Protein AF-A0A9X3S367-F1 (afdb_monomer_lite)

Organism: NCBI:txid490573

pLDDT: mean 86.46, std 18.86, range [22.34, 98.88]

Secondary structure (DSSP, 8-state):
--------------PPPPPPPPP-PPPPPHHHHHHHHHHHH-HHHHHHHHHHHHHHTT----GGGSPPHHHHHHHHHHHHT--EEEEEE-GGGG--STT-----EEEEEETTTTEEEEEEEEEE--EESB-TTSPBPTT-HHHHHHHHT-SSHHHHHHHHHTTSPPSSTT-HHHHHHHHHHHHHHHHHHTTSSEEEE-STTTTT-EEEEEEEEEEEEGGG-TT-SEEEEEEE--TT-----EEEP--TT-TT-EEEEEES-TT-EE--SEEEEE--TT-----HHHHHHHHHHHHHHS--EEETTEE-TT-----EEEEE---SSS-HHHHHHHHHHHHHHHHHHHHHTT-TTHHHHEEEEE-TTTT--SSS-GGGSEEEEEETT-PPEEHHHHHHHHHTTPPP-----TTTSTT--GGGTPPPTTPBPTTHHHHHH-B-TTSPBP---B----SBTTTTS-B--GGGGHHHHHHHHHHHT---EEES----TTSPPTTSTTS----S--PPPPP-------

Structure (mmCIF, N/CA/C/O backbone):
data_AF-A0A9X3S367-F1
#
_entry.id   AF-A0A9X3S367-F1
#
loop_
_atom_site.group_PDB
_atom_site.id
_atom_site.type_symbol
_atom_site.label_atom_id
_atom_site.label_alt_id
_atom_site.label_comp_id
_atom_site.label_asym_id
_atom_site.label_entity_id
_atom_site.label_seq_id
_atom_site.pdbx_PDB_ins_code
_atom_site.Cartn_x
_atom_site.Cartn_y
_atom_site.Cartn_z
_atom_site.occupancy
_atom_site.B_iso_or_equiv
_atom_site.auth_seq_id
_atom_site.auth_comp_id
_atom_site.auth_asym_id
_atom_site.auth_atom_id
_atom_site.pdbx_PDB_model_num
ATOM 1 N N . MET A 1 1 ? 63.855 13.335 57.457 1.00 36.22 1 MET A N 1
ATOM 2 C CA . MET A 1 1 ? 64.528 12.818 58.671 1.00 36.22 1 MET A CA 1
ATOM 3 C C . MET A 1 1 ? 63.898 11.460 58.926 1.00 36.22 1 MET A C 1
ATOM 5 O O . MET A 1 1 ? 62.684 11.439 59.007 1.00 36.22 1 MET A O 1
ATOM 9 N N . SER A 1 2 ? 64.530 10.297 58.981 1.00 35.19 2 SER A N 1
ATOM 10 C CA . SER A 1 2 ? 65.909 9.789 59.031 1.00 35.19 2 SER A CA 1
ATOM 11 C C . SER A 1 2 ? 65.711 8.272 58.785 1.00 35.19 2 SER A C 1
ATOM 13 O O . SER A 1 2 ? 64.777 7.723 59.361 1.00 35.19 2 SER A O 1
ATOM 15 N N . THR A 1 3 ? 66.317 7.651 57.765 1.00 36.94 3 THR A N 1
ATOM 16 C CA . THR A 1 3 ? 67.486 6.731 57.883 1.00 36.94 3 THR A CA 1
ATOM 17 C C . THR A 1 3 ? 67.282 5.602 58.912 1.00 36.94 3 THR A C 1
ATOM 19 O O . THR A 1 3 ? 67.081 5.891 60.085 1.00 36.94 3 THR A O 1
ATOM 22 N N . GLU A 1 4 ? 67.147 4.344 58.443 1.00 38.28 4 GLU A N 1
ATOM 23 C CA . GLU A 1 4 ? 68.173 3.253 58.499 1.00 38.28 4 GLU A CA 1
ATOM 24 C C . GLU A 1 4 ? 67.984 2.393 59.774 1.00 38.28 4 GLU A C 1
ATOM 26 O O . GLU A 1 4 ? 67.608 2.941 60.796 1.00 38.28 4 GLU A O 1
ATOM 31 N N . GLN A 1 5 ? 68.083 1.057 59.860 1.00 40.66 5 GLN A N 1
ATOM 32 C CA . GLN A 1 5 ? 68.955 0.004 59.300 1.00 40.66 5 GLN A CA 1
ATOM 33 C C . GLN A 1 5 ? 68.294 -1.361 59.677 1.00 40.66 5 GLN A C 1
ATOM 35 O O . GLN A 1 5 ? 67.748 -1.474 60.768 1.00 40.66 5 GLN A O 1
ATOM 40 N N . GLN A 1 6 ? 68.085 -2.325 58.769 1.00 40.50 6 GLN A N 1
ATOM 41 C CA . GLN A 1 6 ? 68.958 -3.445 58.343 1.00 40.50 6 GLN A CA 1
ATOM 42 C C . GLN A 1 6 ? 69.003 -4.725 59.223 1.00 40.50 6 GLN A C 1
ATOM 44 O O . GLN A 1 6 ? 69.145 -4.663 60.437 1.00 40.50 6 GLN A O 1
ATOM 49 N N . HIS A 1 7 ? 69.045 -5.855 58.485 1.00 34.62 7 HIS A N 1
ATOM 50 C CA . HIS A 1 7 ? 69.411 -7.258 58.794 1.00 34.62 7 HIS A CA 1
ATOM 51 C C . HIS A 1 7 ? 68.344 -8.182 59.418 1.00 34.62 7 HIS A C 1
ATOM 53 O O . HIS A 1 7 ? 67.661 -7.789 60.348 1.00 34.62 7 HIS A O 1
ATOM 59 N N . ALA A 1 8 ? 68.194 -9.465 59.061 1.00 36.31 8 ALA A N 1
ATOM 60 C CA . ALA A 1 8 ? 68.542 -10.320 57.912 1.00 36.31 8 ALA A CA 1
ATOM 61 C C . ALA A 1 8 ? 67.948 -11.727 58.201 1.00 36.31 8 ALA A C 1
ATOM 63 O O . ALA A 1 8 ? 67.929 -12.143 59.353 1.00 36.31 8 ALA A O 1
ATOM 64 N N . GLU A 1 9 ? 67.522 -12.429 57.143 1.00 37.78 9 GLU A N 1
ATOM 65 C CA . GLU A 1 9 ? 67.412 -13.899 56.987 1.00 37.78 9 GLU A CA 1
ATOM 66 C C . GLU A 1 9 ? 66.541 -14.751 57.940 1.00 37.78 9 GLU A C 1
ATOM 68 O O . GLU A 1 9 ? 66.939 -15.093 59.048 1.00 37.78 9 GLU A O 1
ATOM 73 N N . GLN A 1 10 ? 65.455 -15.322 57.392 1.00 34.09 10 GLN A N 1
ATOM 74 C CA . GLN A 1 10 ? 65.305 -16.785 57.370 1.00 34.09 10 GLN A CA 1
ATOM 75 C C . GLN A 1 10 ? 64.355 -17.263 56.259 1.00 34.09 10 GLN A C 1
ATOM 77 O O . GLN A 1 10 ? 63.236 -16.783 56.097 1.00 34.09 10 GLN A O 1
ATOM 82 N N . LEU A 1 11 ? 64.869 -18.218 55.486 1.00 36.22 11 LEU A N 1
ATOM 83 C CA . LEU A 1 11 ? 64.259 -18.925 54.365 1.00 36.22 11 LEU A CA 1
ATOM 84 C C . LEU A 1 11 ? 63.063 -19.776 54.816 1.00 36.22 11 LEU A C 1
ATOM 86 O O . LEU A 1 11 ? 63.199 -20.582 55.732 1.00 36.22 11 LEU A O 1
ATOM 90 N N . THR A 1 12 ? 61.937 -19.686 54.107 1.00 36.38 12 THR A N 1
ATOM 91 C CA . THR A 1 12 ? 61.008 -20.816 53.944 1.00 36.38 12 THR A CA 1
ATOM 92 C C . THR A 1 12 ? 60.493 -20.847 52.509 1.00 36.38 12 THR A C 1
ATOM 94 O O . THR A 1 12 ? 59.942 -19.885 51.983 1.00 36.38 12 THR A O 1
ATOM 97 N N . GLU A 1 13 ? 60.779 -21.973 51.872 1.00 34.41 13 GLU A N 1
ATOM 98 C CA . GLU A 1 13 ? 60.487 -22.354 50.500 1.00 34.41 13 GLU A CA 1
ATOM 99 C C . GLU A 1 13 ? 59.031 -22.839 50.421 1.00 34.41 13 GLU A C 1
ATOM 101 O O . GLU A 1 13 ? 58.691 -23.896 50.954 1.00 34.41 13 GLU A O 1
ATOM 106 N N . THR A 1 14 ? 58.146 -22.054 49.803 1.00 39.41 14 THR A N 1
ATOM 107 C CA . THR A 1 14 ? 56.756 -22.454 49.533 1.00 39.41 14 THR A CA 1
ATOM 108 C C . THR A 1 14 ? 56.640 -22.938 48.092 1.00 39.41 14 THR A C 1
ATOM 110 O O . THR A 1 14 ? 56.832 -22.181 47.142 1.00 39.41 14 THR A O 1
ATOM 113 N N . ALA A 1 15 ? 56.337 -24.227 47.947 1.00 36.50 15 ALA A N 1
ATOM 114 C CA . ALA A 1 15 ? 56.140 -24.914 46.680 1.00 36.50 15 ALA A CA 1
ATOM 115 C C . ALA A 1 15 ? 55.032 -24.271 45.824 1.00 36.50 15 ALA A C 1
ATOM 117 O O . ALA A 1 15 ? 53.959 -23.917 46.318 1.00 36.50 15 ALA A O 1
ATOM 118 N N . ALA A 1 16 ? 55.299 -24.163 44.521 1.00 37.41 16 ALA A N 1
ATOM 119 C CA . ALA A 1 16 ? 54.350 -23.709 43.514 1.00 37.41 16 ALA A CA 1
ATOM 120 C C . ALA A 1 16 ? 53.191 -24.715 43.326 1.00 37.41 16 ALA A C 1
ATOM 122 O O . ALA A 1 16 ? 53.425 -25.927 43.349 1.00 37.41 16 ALA A O 1
ATOM 123 N N . PRO A 1 17 ? 51.949 -24.245 43.100 1.00 43.00 17 PRO A N 1
ATOM 124 C CA . PRO A 1 17 ? 50.822 -25.114 42.789 1.00 43.00 17 PRO A CA 1
ATOM 125 C C . PRO A 1 17 ? 50.965 -25.735 41.391 1.00 43.00 17 PRO A C 1
ATOM 127 O O . PRO A 1 17 ? 51.377 -25.084 40.430 1.00 43.00 17 PRO A O 1
ATOM 130 N N . ALA A 1 18 ? 50.611 -27.017 41.303 1.00 36.50 18 ALA A N 1
ATOM 131 C CA . ALA A 1 18 ? 50.624 -27.818 40.088 1.00 36.50 18 ALA A CA 1
ATOM 132 C C . ALA A 1 18 ? 49.740 -27.216 38.981 1.00 36.50 18 ALA A C 1
ATOM 134 O O . ALA A 1 18 ? 48.628 -26.749 39.232 1.00 36.50 18 ALA A O 1
ATOM 135 N N . ALA A 1 19 ? 50.243 -27.270 37.747 1.00 39.56 19 ALA A N 1
ATOM 136 C CA . ALA A 1 19 ? 49.537 -26.856 36.544 1.00 39.56 19 ALA A CA 1
ATOM 137 C C . ALA A 1 19 ? 48.232 -27.651 36.364 1.00 39.56 19 ALA A C 1
ATOM 139 O O . ALA A 1 19 ? 48.243 -28.880 36.285 1.00 39.56 19 ALA A O 1
ATOM 140 N N . ALA A 1 20 ? 47.114 -26.931 36.272 1.00 39.56 20 ALA A N 1
ATOM 141 C CA . ALA A 1 20 ? 45.838 -27.489 35.858 1.00 39.56 20 ALA A CA 1
ATOM 142 C C . ALA A 1 20 ? 45.925 -27.930 34.389 1.00 39.56 20 ALA A C 1
ATOM 144 O O . ALA A 1 20 ? 46.291 -27.154 33.505 1.00 39.56 20 ALA A O 1
ATOM 145 N N . VAL A 1 21 ? 45.594 -29.194 34.141 1.00 37.78 21 VAL A N 1
ATOM 146 C CA . VAL A 1 21 ? 45.439 -29.769 32.804 1.00 37.78 21 VAL A CA 1
ATOM 147 C C . VAL A 1 21 ? 44.219 -29.107 32.161 1.00 37.78 21 VAL A C 1
ATOM 149 O O . VAL A 1 21 ? 43.112 -29.242 32.678 1.00 37.78 21 VAL A O 1
ATOM 152 N N . SER A 1 22 ? 44.409 -28.358 31.070 1.00 41.91 22 SER A N 1
ATOM 153 C CA . SER A 1 22 ? 43.290 -27.748 30.347 1.00 41.91 22 SER A CA 1
ATOM 154 C C . SER A 1 22 ? 42.420 -28.841 29.730 1.00 41.91 22 SER A C 1
ATOM 156 O O . SER A 1 22 ? 42.906 -29.619 28.903 1.00 41.91 22 SER A O 1
ATOM 158 N N . GLU A 1 23 ? 41.141 -28.879 30.098 1.00 42.03 23 GLU A N 1
ATOM 159 C CA . GLU A 1 23 ? 40.122 -29.626 29.366 1.00 42.03 23 GLU A CA 1
ATOM 160 C C . GLU A 1 23 ? 40.174 -29.240 27.884 1.00 42.03 23 GLU A C 1
ATOM 162 O O . GLU A 1 23 ? 40.108 -28.064 27.518 1.00 42.03 23 GLU A O 1
ATOM 167 N N . ALA A 1 24 ? 40.341 -30.243 27.022 1.00 42.56 24 ALA A N 1
ATOM 168 C CA . ALA A 1 24 ? 40.300 -30.058 25.583 1.00 42.56 24 ALA A CA 1
ATOM 169 C C . ALA A 1 24 ? 38.921 -29.509 25.198 1.00 42.56 24 ALA A C 1
ATOM 171 O O . ALA A 1 24 ? 37.910 -30.190 25.369 1.00 42.56 24 ALA A O 1
ATOM 172 N N . ALA A 1 25 ? 38.892 -28.277 24.686 1.00 47.06 25 ALA A N 1
ATOM 173 C CA . ALA A 1 25 ? 37.684 -27.661 24.163 1.00 47.06 25 ALA A CA 1
ATOM 174 C C . ALA A 1 25 ? 36.999 -28.622 23.180 1.00 47.06 25 ALA A C 1
ATOM 176 O O . ALA A 1 25 ? 37.627 -29.137 22.247 1.00 47.06 25 ALA A O 1
ATOM 177 N N . GLY A 1 26 ? 35.711 -28.874 23.418 1.00 57.53 26 GLY A N 1
ATOM 178 C CA . GLY A 1 26 ? 34.904 -29.733 22.566 1.00 57.53 26 GLY A CA 1
ATOM 179 C C . GLY A 1 26 ? 34.915 -29.271 21.103 1.00 57.53 26 GLY A C 1
ATOM 180 O O . GLY A 1 26 ? 35.207 -28.111 20.797 1.00 57.53 26 GLY A O 1
ATOM 181 N N . PRO A 1 27 ? 34.609 -30.174 20.162 1.00 63.66 27 PRO A N 1
ATOM 182 C CA . PRO A 1 27 ? 34.571 -29.846 18.748 1.00 63.66 27 PRO A CA 1
ATOM 183 C C . PRO A 1 27 ? 33.632 -28.657 18.468 1.00 63.66 27 PRO A C 1
ATOM 185 O O . PRO A 1 27 ? 32.434 -28.757 18.703 1.00 63.66 27 PRO A O 1
ATOM 188 N N . LEU A 1 28 ? 34.170 -27.552 17.926 1.00 67.81 28 LEU A N 1
ATOM 189 C CA . LEU A 1 28 ? 33.361 -26.391 17.518 1.00 67.81 28 LEU A CA 1
ATOM 190 C C . LEU A 1 28 ? 32.190 -26.807 16.597 1.00 67.81 28 LEU A C 1
ATOM 192 O O . LEU A 1 28 ? 32.392 -27.675 15.740 1.00 67.81 28 LEU A O 1
ATOM 196 N N . PRO A 1 29 ? 31.012 -26.165 16.691 1.00 73.25 29 PRO A N 1
ATOM 197 C CA . PRO A 1 29 ? 29.932 -26.294 15.714 1.00 73.25 29 PRO A CA 1
ATOM 198 C C . PRO A 1 29 ? 30.415 -26.067 14.272 1.00 73.25 29 PRO A C 1
ATOM 200 O O . PRO A 1 29 ? 31.284 -25.228 14.018 1.00 73.25 29 PRO A O 1
ATOM 203 N N . ILE A 1 30 ? 29.836 -26.794 13.308 1.00 68.75 30 ILE A N 1
ATOM 204 C CA . ILE A 1 30 ? 30.234 -26.770 11.883 1.00 68.75 30 ILE A CA 1
ATOM 205 C C . ILE A 1 30 ? 30.341 -25.340 11.309 1.00 68.75 30 ILE A C 1
ATOM 207 O O . ILE A 1 30 ? 31.361 -25.057 10.674 1.00 68.75 30 ILE A O 1
ATOM 211 N N . PRO A 1 31 ? 29.399 -24.408 11.570 1.00 61.62 31 PRO A N 1
ATOM 212 C CA . PRO A 1 31 ? 29.500 -23.042 11.049 1.00 61.62 31 PRO A CA 1
ATOM 213 C C . PRO A 1 31 ? 30.743 -22.296 11.553 1.00 61.62 31 PRO A C 1
ATOM 215 O O . PRO A 1 31 ? 31.436 -21.633 10.784 1.00 61.62 31 PRO A O 1
ATOM 218 N N . GLN A 1 32 ? 31.095 -22.472 12.829 1.00 77.00 32 GLN A N 1
ATOM 219 C CA . GLN A 1 32 ? 32.258 -21.821 13.441 1.00 77.00 32 GLN A CA 1
ATOM 220 C C . GLN A 1 32 ? 33.577 -22.420 12.936 1.00 77.00 32 GLN A C 1
ATOM 222 O O . GLN A 1 32 ? 34.561 -21.702 12.767 1.00 77.00 32 GLN A O 1
ATOM 227 N N . ARG A 1 33 ? 33.595 -23.720 12.608 1.00 77.19 33 ARG A N 1
ATOM 228 C CA . ARG A 1 33 ? 34.742 -24.366 11.947 1.00 77.19 33 ARG A CA 1
ATOM 229 C C . ARG A 1 33 ? 34.954 -23.855 10.529 1.00 77.19 33 ARG A C 1
ATOM 231 O O . ARG A 1 33 ? 36.097 -23.646 10.133 1.00 77.19 33 ARG A O 1
ATOM 238 N N . MET A 1 34 ? 33.872 -23.659 9.777 1.00 71.44 34 MET A N 1
ATOM 239 C CA . MET A 1 34 ? 33.936 -23.128 8.415 1.00 71.44 34 MET A CA 1
ATOM 240 C C . MET A 1 34 ? 34.438 -21.682 8.413 1.00 71.44 34 MET A C 1
ATOM 242 O O . MET A 1 34 ? 35.335 -21.364 7.638 1.00 71.44 34 MET A O 1
ATOM 246 N N . LEU A 1 35 ? 33.955 -20.850 9.340 1.00 74.50 35 LEU A N 1
ATOM 247 C CA . LEU A 1 35 ? 34.400 -19.463 9.485 1.00 74.50 35 LEU A CA 1
ATOM 248 C C . LEU A 1 35 ? 35.875 -19.368 9.915 1.00 74.50 35 LEU A C 1
ATOM 250 O O . LEU A 1 35 ? 36.649 -18.624 9.317 1.00 74.50 35 LEU A O 1
ATOM 254 N N . ALA A 1 36 ? 36.299 -20.174 10.895 1.00 78.94 36 ALA A N 1
ATOM 255 C CA . ALA A 1 36 ? 37.699 -20.236 11.323 1.00 78.94 36 ALA A CA 1
ATOM 256 C C . ALA A 1 36 ? 38.625 -20.738 10.200 1.00 78.94 36 ALA A C 1
ATOM 258 O O . ALA A 1 36 ? 39.750 -20.260 10.047 1.00 78.94 36 ALA A O 1
ATOM 259 N N . LEU A 1 37 ? 38.152 -21.681 9.377 1.00 76.75 37 LEU A N 1
ATOM 260 C CA . LEU A 1 37 ? 38.886 -22.162 8.210 1.00 76.75 37 LEU A CA 1
ATOM 261 C C . LEU A 1 37 ? 38.979 -21.080 7.126 1.00 76.75 37 LEU A C 1
ATOM 263 O O . LEU A 1 37 ? 40.067 -20.857 6.602 1.00 76.75 37 LEU A O 1
ATOM 267 N N . GLN A 1 38 ? 37.882 -20.374 6.837 1.00 86.19 38 GLN A N 1
ATOM 268 C CA . GLN A 1 38 ? 37.841 -19.253 5.895 1.00 86.19 38 GLN A CA 1
ATOM 269 C C . GLN A 1 38 ? 38.814 -18.139 6.298 1.00 86.19 38 GLN A C 1
ATOM 271 O O . GLN A 1 38 ? 39.608 -17.695 5.469 1.00 86.19 38 GLN A O 1
ATOM 276 N N . GLN A 1 39 ? 38.811 -17.743 7.574 1.00 81.88 39 GLN A N 1
ATOM 277 C CA . GLN A 1 39 ? 39.740 -16.745 8.117 1.00 81.88 39 GLN A CA 1
ATOM 278 C C . GLN A 1 39 ? 41.202 -17.195 8.003 1.00 81.88 39 GLN A C 1
ATOM 280 O O . GLN A 1 39 ? 42.082 -16.381 7.739 1.00 81.88 39 GLN A O 1
ATOM 285 N N . LYS A 1 40 ? 41.466 -18.499 8.155 1.00 86.19 40 LYS A N 1
ATOM 286 C CA . LYS A 1 40 ? 42.821 -19.059 8.110 1.00 86.19 40 LYS A CA 1
ATOM 287 C C . LYS A 1 40 ? 43.384 -19.201 6.695 1.00 86.19 40 LYS A C 1
ATOM 289 O O . LYS A 1 40 ? 44.585 -19.020 6.514 1.00 86.19 40 LYS A O 1
ATOM 294 N N . VAL A 1 41 ? 42.565 -19.569 5.706 1.00 74.50 41 VAL A N 1
ATOM 295 C CA . VAL A 1 41 ? 43.047 -19.836 4.333 1.00 74.50 41 VAL A CA 1
ATOM 296 C C . VAL A 1 41 ? 42.753 -18.707 3.340 1.00 74.50 41 VAL A C 1
ATOM 298 O O . VAL A 1 41 ? 43.286 -18.716 2.231 1.00 74.50 41 VAL A O 1
ATOM 301 N N . GLY A 1 42 ? 41.925 -17.734 3.724 1.00 77.44 42 GLY A N 1
ATOM 302 C CA . GLY A 1 42 ? 41.456 -16.652 2.863 1.00 77.44 42 GLY A CA 1
ATOM 303 C C . GLY A 1 42 ? 40.336 -17.082 1.908 1.00 77.44 42 GLY A C 1
ATOM 304 O O . GLY A 1 42 ? 40.250 -18.237 1.481 1.00 77.44 42 GLY A O 1
ATOM 305 N N . ASN A 1 43 ? 39.480 -16.125 1.535 1.00 65.38 43 ASN A N 1
ATOM 306 C CA . ASN A 1 43 ? 38.239 -16.363 0.779 1.00 65.38 43 ASN A CA 1
ATOM 307 C C . ASN A 1 43 ? 38.453 -17.149 -0.527 1.00 65.38 43 ASN A C 1
ATOM 309 O O . ASN A 1 43 ? 37.704 -18.077 -0.820 1.00 65.38 43 ASN A O 1
ATOM 313 N N . ALA A 1 44 ? 39.512 -16.845 -1.285 1.00 55.00 44 ALA A N 1
ATOM 314 C CA . ALA A 1 44 ? 39.785 -17.504 -2.565 1.00 55.00 44 ALA A CA 1
ATOM 315 C C . ALA A 1 44 ? 40.195 -18.981 -2.412 1.00 55.00 44 ALA A C 1
ATOM 317 O O . ALA A 1 44 ? 39.805 -19.830 -3.215 1.00 55.00 44 ALA A O 1
ATOM 318 N N . ALA A 1 45 ? 40.994 -19.316 -1.394 1.00 62.88 45 ALA A N 1
ATOM 319 C CA . ALA A 1 45 ? 41.383 -20.702 -1.145 1.00 62.88 45 ALA A CA 1
ATOM 320 C C . ALA A 1 45 ? 40.233 -21.491 -0.512 1.00 62.88 45 ALA A C 1
ATOM 322 O O . ALA A 1 45 ? 40.022 -22.646 -0.878 1.00 62.88 45 ALA A O 1
ATOM 323 N N . PHE A 1 46 ? 39.461 -20.847 0.367 1.00 74.19 46 PHE A N 1
ATOM 324 C CA . PHE A 1 46 ? 38.252 -21.411 0.951 1.00 74.19 46 PHE A CA 1
ATOM 325 C C . PHE A 1 46 ? 37.216 -21.759 -0.125 1.00 74.19 46 PHE A C 1
ATOM 327 O O . PHE A 1 46 ? 36.764 -22.900 -0.176 1.00 74.19 46 PHE A O 1
ATOM 334 N N . GLY A 1 47 ? 36.941 -20.843 -1.061 1.00 62.88 47 GLY A N 1
ATOM 335 C CA . GLY A 1 47 ? 36.038 -21.084 -2.191 1.00 62.88 47 GLY A CA 1
ATOM 336 C C . GLY A 1 47 ? 36.467 -22.274 -3.056 1.00 62.88 47 GLY A C 1
ATOM 337 O O . GLY A 1 47 ? 35.653 -23.141 -3.365 1.00 62.88 47 GLY A O 1
ATOM 338 N N . ARG A 1 48 ? 37.768 -22.409 -3.358 1.00 68.81 48 ARG A N 1
ATOM 339 C CA . ARG A 1 48 ? 38.299 -23.589 -4.074 1.00 68.81 48 ARG A CA 1
ATOM 340 C C . ARG A 1 48 ? 38.130 -24.892 -3.287 1.00 68.81 48 ARG A C 1
ATOM 342 O O . ARG A 1 48 ? 37.942 -25.945 -3.889 1.00 68.81 48 ARG A O 1
ATOM 349 N N . MET A 1 49 ? 38.224 -24.837 -1.962 1.00 71.69 49 MET A N 1
ATOM 350 C CA . MET A 1 49 ? 38.087 -26.002 -1.085 1.00 71.69 49 MET A CA 1
ATOM 351 C C . MET A 1 49 ? 36.630 -26.464 -0.994 1.00 71.69 49 MET A C 1
ATOM 353 O O . MET A 1 49 ? 36.367 -27.655 -1.120 1.00 71.69 49 MET A O 1
ATOM 357 N N . VAL A 1 50 ? 35.692 -25.522 -0.863 1.00 70.62 50 VAL A N 1
ATOM 358 C CA . VAL A 1 50 ? 34.246 -25.788 -0.891 1.00 70.62 50 VAL A CA 1
ATOM 359 C C . VAL A 1 50 ? 33.823 -26.317 -2.262 1.00 70.62 50 VAL A C 1
ATOM 361 O O . VAL A 1 50 ? 33.104 -27.308 -2.326 1.00 70.62 50 VAL A O 1
ATOM 364 N N . ALA A 1 51 ? 34.345 -25.750 -3.354 1.00 60.22 51 ALA A N 1
ATOM 365 C CA . ALA A 1 51 ? 34.089 -26.242 -4.708 1.00 60.22 51 ALA A CA 1
ATOM 366 C C . ALA A 1 51 ? 34.599 -27.681 -4.923 1.00 60.22 51 ALA A C 1
ATOM 368 O O . ALA A 1 51 ? 33.887 -28.513 -5.483 1.00 60.22 51 ALA A O 1
ATOM 369 N N . AR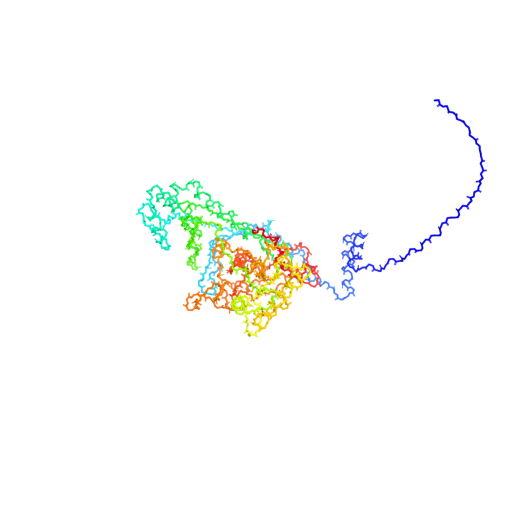G A 1 52 ? 35.800 -28.017 -4.424 1.00 66.69 52 ARG A N 1
ATOM 370 C CA . ARG A 1 52 ? 36.320 -29.399 -4.448 1.00 66.69 52 ARG A CA 1
ATOM 371 C C . ARG A 1 52 ? 35.515 -30.343 -3.554 1.00 66.69 52 ARG A C 1
ATOM 373 O O . ARG A 1 52 ? 35.310 -31.494 -3.924 1.00 66.69 52 ARG A O 1
ATOM 380 N N . TRP A 1 53 ? 35.057 -29.872 -2.394 1.00 69.56 53 TRP A N 1
ATOM 381 C CA . TRP A 1 53 ? 34.216 -30.652 -1.484 1.00 69.56 53 TRP A CA 1
ATOM 382 C C . TRP A 1 53 ? 32.841 -30.949 -2.103 1.00 69.56 53 TRP A C 1
ATOM 384 O O . TRP A 1 53 ? 32.399 -32.098 -2.088 1.00 69.56 53 TRP A O 1
ATOM 394 N N . ALA A 1 54 ? 32.215 -29.961 -2.748 1.00 57.56 54 ALA A N 1
ATOM 395 C CA . ALA A 1 54 ? 30.991 -30.139 -3.528 1.00 57.56 54 ALA A CA 1
ATOM 396 C C . ALA A 1 54 ? 31.187 -31.151 -4.674 1.00 57.56 54 ALA A C 1
ATOM 398 O O . ALA A 1 54 ? 30.400 -32.091 -4.799 1.00 57.56 54 ALA A O 1
ATOM 399 N N . GLN A 1 55 ? 32.301 -31.052 -5.417 1.00 53.50 55 GLN A N 1
ATOM 400 C CA . GLN A 1 55 ? 32.682 -32.039 -6.438 1.00 53.50 55 GLN A CA 1
ATOM 401 C C . GLN A 1 55 ? 32.856 -33.455 -5.866 1.00 53.50 55 GLN A C 1
ATOM 403 O O . GLN A 1 55 ? 32.408 -34.417 -6.484 1.00 53.50 55 GLN A O 1
ATOM 408 N N . SER A 1 56 ? 33.464 -33.604 -4.682 1.00 56.75 56 SER A N 1
ATOM 409 C CA . SER A 1 56 ? 33.681 -34.918 -4.055 1.00 56.75 56 SER A CA 1
ATOM 410 C C . SER A 1 56 ? 32.402 -35.597 -3.546 1.00 56.75 56 SER A C 1
ATOM 412 O O . SER A 1 56 ? 32.385 -36.815 -3.405 1.00 56.75 56 SER A O 1
ATOM 414 N N . ASN A 1 57 ? 31.322 -34.837 -3.335 1.00 60.06 57 ASN A N 1
ATOM 415 C CA . ASN A 1 57 ? 30.015 -35.344 -2.900 1.00 60.06 57 ASN A CA 1
ATOM 416 C C . ASN A 1 57 ? 29.029 -35.565 -4.065 1.00 60.06 57 ASN A C 1
ATOM 418 O O . ASN A 1 57 ? 27.821 -35.625 -3.847 1.00 60.06 57 ASN A O 1
ATOM 422 N N . GLY A 1 58 ? 29.510 -35.639 -5.312 1.00 47.06 58 GLY A N 1
ATOM 423 C CA . GLY A 1 58 ? 28.656 -35.844 -6.490 1.00 47.06 58 GLY A CA 1
ATOM 424 C C . GLY A 1 58 ? 27.817 -34.622 -6.889 1.00 47.06 58 GLY A C 1
ATOM 425 O O . GLY A 1 58 ? 26.997 -34.717 -7.797 1.00 47.06 58 GLY A O 1
ATOM 426 N N . ARG A 1 59 ? 28.039 -33.464 -6.254 1.00 49.56 59 ARG A N 1
ATOM 427 C CA . ARG A 1 59 ? 27.503 -32.159 -6.659 1.00 49.56 59 ARG A CA 1
ATOM 428 C C . ARG A 1 59 ? 28.570 -31.406 -7.447 1.00 49.56 59 ARG A C 1
ATOM 430 O O . ARG A 1 59 ? 29.111 -30.394 -7.008 1.00 49.56 59 ARG A O 1
ATOM 437 N N . THR A 1 60 ? 28.925 -31.921 -8.619 1.00 46.12 60 THR A N 1
ATOM 438 C CA . THR A 1 60 ? 29.534 -31.062 -9.636 1.00 46.12 60 THR A CA 1
ATOM 439 C C . THR A 1 60 ? 28.518 -29.976 -9.960 1.00 46.12 60 THR A C 1
ATOM 441 O O . THR A 1 60 ? 27.450 -30.307 -10.468 1.00 46.12 60 THR A O 1
ATOM 444 N N . LEU A 1 61 ? 28.851 -28.706 -9.693 1.00 50.59 61 LEU A N 1
ATOM 445 C CA . LEU A 1 61 ? 28.352 -27.605 -10.519 1.00 50.59 61 LEU A CA 1
ATOM 446 C C . LEU A 1 61 ? 28.486 -28.098 -11.956 1.00 50.59 61 LEU A C 1
ATOM 448 O O . LEU A 1 61 ? 29.612 -28.350 -12.407 1.00 50.59 61 LEU A O 1
ATOM 452 N N . ALA A 1 62 ? 27.368 -28.364 -12.627 1.00 57.19 62 ALA A N 1
ATOM 453 C CA . ALA A 1 62 ? 27.458 -28.695 -14.033 1.00 57.19 62 ALA A CA 1
ATOM 454 C C . ALA A 1 62 ? 28.161 -27.496 -14.673 1.00 57.19 62 ALA A C 1
ATOM 456 O O . ALA A 1 62 ? 27.812 -26.349 -14.395 1.00 57.19 62 ALA A O 1
ATOM 457 N N . ARG A 1 63 ? 29.197 -27.734 -15.484 1.00 58.84 63 ARG A N 1
ATOM 458 C CA . ARG A 1 63 ? 29.908 -26.659 -16.201 1.00 58.84 63 ARG A CA 1
ATOM 459 C C . ARG A 1 63 ? 28.930 -25.761 -16.978 1.00 58.84 63 ARG A C 1
ATOM 461 O O . ARG A 1 63 ? 29.232 -24.605 -17.246 1.00 58.84 63 ARG A O 1
ATOM 468 N N . ASP A 1 64 ? 27.753 -26.301 -17.262 1.00 67.62 64 ASP A N 1
ATOM 469 C CA . ASP A 1 64 ? 26.637 -25.678 -17.949 1.00 67.62 64 ASP A CA 1
ATOM 470 C C . ASP A 1 64 ? 25.859 -24.652 -17.097 1.00 67.62 64 ASP A C 1
ATOM 472 O O . ASP A 1 64 ? 25.098 -23.877 -17.669 1.00 67.62 64 ASP A O 1
ATOM 476 N N . GLU A 1 65 ? 26.059 -24.577 -15.775 1.00 74.19 65 GLU A N 1
ATOM 477 C CA . GLU A 1 65 ? 25.398 -23.595 -14.891 1.00 74.19 65 GLU A CA 1
ATOM 478 C C . GLU A 1 65 ? 26.163 -22.265 -14.779 1.00 74.19 65 GLU A C 1
ATOM 480 O O . GLU A 1 65 ? 25.561 -21.235 -14.476 1.00 74.19 65 GLU A O 1
ATOM 485 N N . ILE A 1 66 ? 27.473 -22.258 -15.057 1.00 83.50 66 ILE A N 1
ATOM 486 C CA . ILE A 1 66 ? 28.308 -21.048 -15.012 1.00 83.50 66 ILE A CA 1
ATOM 487 C C . ILE A 1 66 ? 28.230 -20.327 -16.366 1.00 83.50 66 ILE A C 1
ATOM 489 O O . ILE A 1 66 ? 28.395 -20.987 -17.401 1.00 83.50 66 ILE A O 1
ATOM 493 N N . PRO A 1 67 ? 28.001 -18.999 -16.393 1.00 90.69 67 PRO A N 1
ATOM 494 C CA . PRO A 1 67 ? 28.040 -18.212 -17.619 1.00 90.69 67 PRO A CA 1
ATOM 495 C C . PRO A 1 67 ? 29.333 -18.390 -18.418 1.00 90.69 67 PRO A C 1
ATOM 497 O O . PRO A 1 67 ? 30.438 -18.398 -17.876 1.00 90.69 67 PRO A O 1
ATOM 500 N N . THR A 1 68 ? 29.196 -18.514 -19.730 1.00 93.56 68 THR A N 1
ATOM 501 C CA . THR A 1 68 ? 30.307 -18.427 -20.677 1.00 93.56 68 THR A CA 1
ATOM 502 C C . THR A 1 68 ? 30.662 -16.964 -20.942 1.00 93.56 68 THR A C 1
ATOM 504 O O . THR A 1 68 ? 29.822 -16.074 -20.819 1.00 93.56 68 THR A O 1
ATOM 507 N N . GLU A 1 69 ? 31.898 -16.701 -21.375 1.00 94.31 69 GLU A N 1
ATOM 508 C CA . GLU A 1 69 ? 32.327 -15.347 -21.765 1.00 94.31 69 GLU A CA 1
ATOM 509 C C . GLU A 1 69 ? 31.455 -14.757 -22.885 1.00 94.31 69 GLU A C 1
ATOM 511 O O . GLU A 1 69 ? 31.214 -13.555 -22.907 1.00 94.31 69 GLU A O 1
ATOM 516 N N . ALA A 1 70 ? 30.949 -15.601 -23.791 1.00 96.06 70 ALA A N 1
ATOM 517 C CA . ALA A 1 70 ? 30.054 -15.180 -24.864 1.00 96.06 70 ALA A CA 1
ATOM 518 C C . ALA A 1 70 ? 28.687 -14.717 -24.331 1.00 96.06 70 ALA A C 1
ATOM 520 O O . ALA A 1 70 ? 28.206 -13.672 -24.755 1.00 96.06 70 ALA A O 1
ATOM 521 N N . GLU A 1 71 ? 28.095 -15.449 -23.381 1.00 95.81 71 GLU A N 1
ATOM 522 C CA . GLU A 1 71 ? 26.819 -15.075 -22.745 1.00 95.81 71 GLU A CA 1
ATOM 523 C C . GLU A 1 71 ? 26.949 -13.769 -21.943 1.00 95.81 71 GLU A C 1
ATOM 525 O O . GLU A 1 71 ? 26.063 -12.920 -22.004 1.00 95.81 71 GLU A O 1
ATOM 530 N N . ILE A 1 72 ? 28.067 -13.578 -21.229 1.00 96.44 72 ILE A N 1
ATOM 531 C CA . ILE A 1 72 ? 28.349 -12.324 -20.510 1.00 96.44 72 ILE A CA 1
ATOM 532 C C . ILE A 1 72 ? 28.534 -11.172 -21.499 1.00 96.44 72 ILE A C 1
ATOM 534 O O . ILE A 1 72 ? 27.976 -10.096 -21.301 1.00 96.44 72 ILE A O 1
ATOM 538 N N . LYS A 1 73 ? 29.289 -11.396 -22.582 1.00 97.25 73 LYS A N 1
ATOM 539 C CA . LYS A 1 73 ? 29.496 -10.385 -23.618 1.00 97.25 73 LYS A CA 1
ATOM 540 C C . LYS A 1 73 ? 28.183 -9.975 -24.288 1.00 97.25 73 LYS A C 1
ATOM 542 O O . LYS A 1 73 ? 28.001 -8.795 -24.555 1.00 97.25 73 LYS A O 1
ATOM 547 N N . GLU A 1 74 ? 27.277 -10.918 -24.538 1.00 97.81 74 GLU A N 1
ATOM 548 C CA . GLU A 1 74 ? 25.940 -10.628 -25.072 1.00 97.81 74 GLU A CA 1
ATOM 549 C C . GLU A 1 74 ? 25.167 -9.680 -24.139 1.00 97.81 74 GLU A C 1
ATOM 551 O O . GLU A 1 74 ? 24.594 -8.695 -24.602 1.00 97.81 74 GLU A O 1
ATOM 556 N N . ALA A 1 75 ? 25.206 -9.936 -22.826 1.00 97.44 75 ALA A N 1
ATOM 557 C CA . ALA A 1 75 ? 24.582 -9.076 -21.822 1.00 97.44 75 ALA A CA 1
ATOM 558 C C . ALA A 1 75 ? 25.237 -7.686 -21.751 1.00 97.44 75 ALA A C 1
ATOM 560 O O . ALA A 1 75 ? 24.537 -6.679 -21.661 1.00 97.44 75 ALA A O 1
ATOM 561 N N . ASP A 1 76 ? 26.571 -7.622 -21.809 1.00 98.00 76 ASP A N 1
ATOM 562 C CA . ASP A 1 76 ? 27.331 -6.366 -21.810 1.00 98.00 76 ASP A CA 1
ATOM 563 C C . ASP A 1 76 ? 27.028 -5.520 -23.051 1.00 98.00 76 ASP A C 1
ATOM 565 O O . ASP A 1 76 ? 26.792 -4.317 -22.934 1.00 98.00 76 ASP A O 1
ATOM 569 N N . ASP A 1 77 ? 27.001 -6.144 -24.231 1.00 98.19 77 ASP A N 1
ATOM 570 C CA . ASP A 1 77 ? 26.681 -5.469 -25.487 1.00 98.19 77 ASP A CA 1
ATOM 571 C C . ASP A 1 77 ? 25.236 -4.936 -25.454 1.00 98.19 77 ASP A C 1
ATOM 573 O O . ASP A 1 77 ? 25.003 -3.790 -25.836 1.00 98.19 77 ASP A O 1
ATOM 577 N N . TRP A 1 78 ? 24.283 -5.713 -24.919 1.00 98.19 78 TRP A N 1
ATOM 578 C CA . TRP A 1 78 ? 22.894 -5.272 -24.747 1.00 98.19 78 TRP A CA 1
ATOM 579 C C . TRP A 1 78 ? 22.756 -4.113 -23.754 1.00 98.19 78 TRP A C 1
ATOM 581 O O . TRP A 1 78 ? 22.021 -3.159 -24.014 1.00 98.19 78 TRP A O 1
ATOM 591 N N . ALA A 1 79 ? 23.463 -4.173 -22.623 1.00 97.88 79 ALA A N 1
ATOM 592 C CA . ALA A 1 79 ? 23.468 -3.106 -21.626 1.00 97.88 79 ALA A CA 1
ATOM 593 C C . ALA A 1 79 ? 24.090 -1.813 -22.182 1.00 97.88 79 ALA A C 1
ATOM 595 O O . ALA A 1 79 ? 23.620 -0.715 -21.883 1.00 97.88 79 ALA A O 1
ATOM 596 N N . ALA A 1 80 ? 25.112 -1.934 -23.034 1.00 98.19 80 ALA A N 1
ATOM 597 C CA . ALA A 1 80 ? 25.792 -0.804 -23.664 1.00 98.19 80 ALA A CA 1
ATOM 598 C C . ALA A 1 80 ? 24.920 -0.032 -24.671 1.00 98.19 80 ALA A C 1
ATOM 600 O O . ALA A 1 80 ? 25.232 1.117 -24.985 1.00 98.19 80 ALA A O 1
ATOM 601 N N . GLU A 1 81 ? 23.813 -0.610 -25.151 1.00 97.81 81 GLU A N 1
ATOM 602 C CA . GLU A 1 81 ? 22.827 0.115 -25.966 1.00 97.81 81 GLU A CA 1
ATOM 603 C C . GLU A 1 81 ? 22.083 1.208 -25.172 1.00 97.81 81 GLU A C 1
ATOM 605 O O . GLU A 1 81 ? 21.493 2.114 -25.767 1.00 97.81 81 GLU A O 1
ATOM 610 N N . GLY A 1 82 ? 22.139 1.156 -23.837 1.00 97.50 82 GLY A N 1
ATOM 611 C CA . GLY A 1 82 ? 21.687 2.215 -22.943 1.00 97.50 82 GLY A CA 1
ATOM 612 C C . GLY A 1 82 ? 20.214 2.138 -22.536 1.00 97.50 82 GLY A C 1
ATOM 613 O O . GLY A 1 82 ? 19.587 1.079 -22.516 1.00 97.50 82 GLY A O 1
ATOM 614 N N . VAL A 1 83 ? 19.675 3.297 -22.150 1.00 98.50 83 VAL A N 1
ATOM 615 C CA . VAL A 1 83 ? 18.376 3.425 -21.472 1.00 98.50 83 VAL A CA 1
ATOM 616 C C . VAL A 1 83 ? 17.210 2.987 -22.359 1.00 98.50 83 VAL A C 1
ATOM 618 O O . VAL A 1 83 ? 17.035 3.487 -23.475 1.00 98.50 83 VAL A O 1
ATOM 621 N N . ARG A 1 84 ? 16.345 2.127 -21.814 1.00 98.56 84 ARG A N 1
ATOM 622 C CA . ARG A 1 84 ? 15.075 1.706 -22.424 1.00 98.56 84 ARG A CA 1
ATOM 623 C C . ARG A 1 84 ? 13.927 2.547 -21.885 1.00 98.56 84 ARG A C 1
ATOM 625 O O . ARG A 1 84 ? 13.947 2.924 -20.717 1.00 98.56 84 ARG A O 1
ATOM 632 N N . ARG A 1 85 ? 12.940 2.872 -22.724 1.00 98.56 85 ARG A N 1
ATOM 633 C CA . ARG A 1 85 ? 11.826 3.758 -22.351 1.00 98.56 85 ARG A CA 1
ATOM 634 C C . ARG A 1 85 ? 10.499 3.249 -22.896 1.00 98.56 85 ARG A C 1
ATOM 636 O O . ARG A 1 85 ? 10.438 2.810 -24.041 1.00 98.56 85 ARG A O 1
ATOM 643 N N . GLY A 1 86 ? 9.452 3.382 -22.094 1.00 97.81 86 GLY A N 1
ATOM 644 C CA . GLY A 1 86 ? 8.059 3.204 -22.483 1.00 97.81 86 GLY A CA 1
ATOM 645 C C . GLY A 1 86 ? 7.244 4.409 -22.036 1.00 97.81 86 GLY A C 1
ATOM 646 O O . GLY A 1 86 ? 7.489 4.959 -20.963 1.00 97.81 86 GLY A O 1
ATOM 647 N N . THR A 1 87 ? 6.300 4.828 -22.871 1.00 97.50 87 THR A N 1
ATOM 648 C CA . THR A 1 87 ? 5.412 5.963 -22.595 1.00 97.50 87 THR A CA 1
ATOM 649 C C . THR A 1 87 ? 3.965 5.510 -22.587 1.00 97.50 87 THR A C 1
ATOM 651 O O . THR A 1 87 ? 3.597 4.693 -23.432 1.00 97.50 87 THR A O 1
ATOM 654 N N . ASP A 1 88 ? 3.153 6.083 -21.701 1.00 95.69 88 ASP A N 1
ATOM 655 C CA . ASP A 1 88 ? 1.718 5.806 -21.580 1.00 95.69 88 ASP A CA 1
ATOM 656 C C . ASP A 1 88 ? 1.407 4.302 -21.439 1.00 95.69 88 ASP A C 1
ATOM 658 O O . ASP A 1 88 ? 0.517 3.756 -22.096 1.00 95.69 88 ASP A O 1
ATOM 662 N N . LEU A 1 89 ? 2.172 3.616 -20.590 1.00 95.81 89 LEU A N 1
ATOM 663 C CA . LEU A 1 89 ? 1.998 2.194 -20.315 1.00 95.81 89 LEU A CA 1
ATOM 664 C C . LEU A 1 89 ? 0.745 1.968 -19.461 1.00 95.81 89 LEU A C 1
ATOM 666 O O . LEU A 1 89 ? 0.499 2.699 -18.506 1.00 95.81 89 LEU A O 1
ATOM 670 N N . THR A 1 90 ? -0.014 0.919 -19.786 1.00 94.19 90 THR A N 1
ATOM 671 C CA . THR A 1 90 ? -1.245 0.495 -19.088 1.00 94.19 90 THR A CA 1
ATOM 672 C C . THR A 1 90 ? -1.177 -0.995 -18.713 1.00 94.19 90 THR A C 1
ATOM 674 O O . THR A 1 90 ? -2.001 -1.800 -19.151 1.00 94.19 90 THR A O 1
ATOM 677 N N . PRO A 1 91 ? -0.167 -1.426 -17.933 1.00 90.44 91 PRO A N 1
ATOM 678 C CA . PRO A 1 91 ? 0.067 -2.848 -17.667 1.00 90.44 91 PRO A CA 1
ATOM 679 C C . PRO A 1 91 ? -1.119 -3.544 -16.975 1.00 90.44 91 PRO A C 1
ATOM 681 O O . PRO A 1 91 ? -1.314 -4.742 -17.169 1.00 90.44 91 PRO A O 1
ATOM 684 N N . GLY A 1 92 ? -1.953 -2.807 -16.228 1.00 84.88 92 GLY A N 1
ATOM 685 C CA . GLY A 1 92 ? -3.157 -3.331 -15.574 1.00 84.88 92 GLY A CA 1
ATOM 686 C C . GLY A 1 92 ? -4.339 -3.600 -16.515 1.00 84.88 92 GLY A C 1
ATOM 687 O O . GLY A 1 92 ? -5.313 -4.230 -16.106 1.00 84.88 92 GLY A O 1
ATOM 688 N N . ALA A 1 93 ? -4.288 -3.169 -17.783 1.00 80.06 93 ALA A N 1
ATOM 689 C CA . ALA A 1 93 ? -5.417 -3.253 -18.718 1.00 80.06 93 ALA A CA 1
ATOM 690 C C . ALA A 1 93 ? -5.907 -4.690 -18.989 1.00 80.06 93 ALA A C 1
ATOM 692 O O . ALA A 1 93 ? -7.089 -4.895 -19.260 1.00 80.06 93 ALA A O 1
ATOM 693 N N . GLY A 1 94 ? -5.015 -5.683 -18.891 1.00 66.06 94 GLY A N 1
ATOM 694 C CA . GLY A 1 94 ? -5.335 -7.109 -19.051 1.00 66.06 94 GLY A CA 1
ATOM 695 C C . GLY A 1 94 ? -5.853 -7.803 -17.784 1.00 66.06 94 GLY A C 1
ATOM 696 O O . GLY A 1 94 ? -6.077 -9.016 -17.808 1.00 66.06 94 GLY A O 1
ATOM 697 N N . GLY A 1 95 ? -6.003 -7.069 -16.677 1.00 61.47 95 GLY A N 1
ATOM 698 C CA . GLY A 1 95 ? -6.511 -7.595 -15.415 1.00 61.47 95 GLY A CA 1
ATOM 699 C C . GLY A 1 95 ? -7.957 -8.085 -15.518 1.00 61.47 95 GLY A C 1
ATOM 700 O O . GLY A 1 95 ? -8.760 -7.569 -16.298 1.00 61.47 95 GLY A O 1
ATOM 701 N N . ALA A 1 96 ? -8.296 -9.100 -14.727 1.00 53.09 96 ALA A N 1
ATOM 702 C CA . ALA A 1 96 ? -9.647 -9.647 -14.644 1.00 53.09 96 ALA A CA 1
ATOM 703 C C . ALA A 1 96 ? -10.194 -9.405 -13.233 1.00 53.09 96 ALA A C 1
ATOM 705 O O . ALA A 1 96 ? -9.673 -9.984 -12.288 1.00 53.09 96 ALA A O 1
ATOM 706 N N . GLY A 1 97 ? -11.229 -8.574 -13.075 1.00 55.34 97 GLY A N 1
ATOM 707 C CA . GLY A 1 97 ? -11.822 -8.306 -11.762 1.00 55.34 97 GLY A CA 1
ATOM 708 C C . GLY A 1 97 ? -12.930 -7.252 -11.773 1.00 55.34 97 GLY A C 1
ATOM 709 O O . GLY A 1 97 ? -13.231 -6.637 -12.799 1.00 55.34 97 GLY A O 1
ATOM 710 N N . LEU A 1 98 ? -13.566 -7.066 -10.614 1.00 49.72 98 LEU A N 1
ATOM 711 C CA . LEU A 1 98 ? -14.451 -5.930 -10.353 1.00 49.72 98 LEU A CA 1
ATOM 712 C C . LEU A 1 98 ? -13.567 -4.676 -10.231 1.00 49.72 98 LEU A C 1
ATOM 714 O O . LEU A 1 98 ? -12.539 -4.719 -9.564 1.00 49.72 98 LEU A O 1
ATOM 718 N N . ASN A 1 99 ? -13.939 -3.580 -10.900 1.00 53.72 99 ASN A N 1
ATOM 719 C CA . ASN A 1 99 ? -13.194 -2.311 -10.899 1.00 53.72 99 ASN A CA 1
ATOM 720 C C . ASN A 1 99 ? -11.744 -2.424 -11.413 1.00 53.72 99 ASN A C 1
ATOM 722 O O . ASN A 1 99 ? -10.794 -2.068 -10.720 1.00 53.72 99 ASN A O 1
ATOM 726 N N . ASN A 1 100 ? -11.566 -2.903 -12.651 1.00 59.81 100 ASN A N 1
ATOM 727 C CA . ASN A 1 100 ? -10.268 -2.865 -13.330 1.00 59.81 100 ASN A CA 1
ATOM 728 C C . ASN A 1 100 ? -9.671 -1.449 -13.288 1.00 59.81 100 ASN A C 1
ATOM 730 O O . ASN A 1 100 ? -10.153 -0.566 -13.995 1.00 59.81 100 ASN A O 1
ATOM 734 N N . ALA A 1 101 ? -8.605 -1.253 -12.515 1.00 66.94 101 ALA A N 1
ATOM 735 C CA . ALA A 1 101 ? -7.740 -0.091 -12.627 1.00 66.94 101 ALA A CA 1
ATOM 736 C C . ALA A 1 101 ? -6.653 -0.439 -13.654 1.00 66.94 101 ALA A C 1
ATOM 738 O O . ALA A 1 101 ? -5.741 -1.196 -13.329 1.00 66.94 101 ALA A O 1
ATOM 739 N N . PRO A 1 102 ? -6.737 0.031 -14.913 1.00 81.44 102 PRO A N 1
ATOM 740 C CA . PRO A 1 102 ? -5.680 -0.238 -15.888 1.00 81.44 102 PRO A CA 1
ATOM 741 C C . PRO A 1 102 ? -4.343 0.395 -15.480 1.00 81.44 102 PRO A C 1
ATOM 743 O O . PRO A 1 102 ? -3.284 -0.072 -15.909 1.00 81.44 102 PRO A O 1
ATOM 746 N N . GLY A 1 103 ? -4.400 1.435 -14.641 1.00 88.06 103 GLY A N 1
ATOM 747 C CA . GLY A 1 103 ? -3.251 2.245 -14.283 1.00 88.06 103 GLY A CA 1
ATOM 748 C C . GLY A 1 103 ? -2.713 3.032 -15.472 1.00 88.06 103 GLY A C 1
ATOM 749 O O . GLY A 1 103 ? -3.224 2.952 -16.591 1.00 88.06 103 GLY A O 1
ATOM 750 N N . GLY A 1 104 ? -1.659 3.804 -15.230 1.00 93.25 104 GLY A N 1
ATOM 751 C CA . GLY A 1 104 ? -1.050 4.623 -16.269 1.00 93.25 104 GLY A CA 1
ATOM 752 C C . GLY A 1 104 ? 0.235 5.287 -15.809 1.00 93.25 104 GLY A C 1
ATOM 753 O O . GLY A 1 104 ? 0.216 6.074 -14.862 1.00 93.25 104 GLY A O 1
ATOM 754 N N . PHE A 1 105 ? 1.351 4.991 -16.475 1.00 97.94 105 PHE A N 1
ATOM 755 C CA . PHE A 1 105 ? 2.636 5.639 -16.204 1.00 97.94 105 PHE A CA 1
ATOM 756 C C . PHE A 1 105 ? 3.611 5.530 -17.383 1.00 97.94 105 PHE A C 1
ATOM 758 O O . PHE A 1 105 ? 3.435 4.721 -18.293 1.00 97.94 105 PHE A O 1
ATOM 765 N N . ASP A 1 106 ? 4.672 6.332 -17.340 1.00 98.62 106 ASP A N 1
ATOM 766 C CA . ASP A 1 106 ? 5.858 6.117 -18.171 1.00 98.62 106 ASP A CA 1
ATOM 767 C C . ASP A 1 106 ? 6.873 5.283 -17.380 1.00 98.62 106 ASP A C 1
ATOM 769 O O . ASP A 1 106 ? 6.884 5.309 -16.149 1.00 98.62 106 ASP A O 1
ATOM 773 N N . ALA A 1 107 ? 7.761 4.571 -18.071 1.00 98.69 107 ALA A N 1
ATOM 774 C CA . ALA A 1 107 ? 8.836 3.829 -17.423 1.00 98.69 107 ALA A CA 1
ATOM 775 C C . ALA A 1 107 ? 10.159 3.987 -18.168 1.00 98.69 107 ALA A C 1
ATOM 777 O O . ALA A 1 107 ? 10.199 4.008 -19.403 1.00 98.69 107 ALA A O 1
ATOM 778 N N . THR A 1 108 ? 11.257 4.049 -17.419 1.00 98.81 108 THR A N 1
ATOM 779 C CA . THR A 1 108 ? 12.613 4.021 -17.971 1.00 98.81 108 THR A CA 1
ATOM 780 C C . THR A 1 108 ? 13.475 3.015 -17.231 1.00 98.81 108 THR A C 1
ATOM 782 O O . THR A 1 108 ? 13.501 3.033 -16.008 1.00 98.81 108 THR A O 1
ATOM 785 N N . TYR A 1 109 ? 14.209 2.177 -17.958 1.00 98.81 109 TYR A N 1
ATOM 786 C CA . TYR A 1 109 ? 15.183 1.256 -17.378 1.00 98.81 109 TYR A CA 1
ATOM 787 C C . TYR A 1 109 ? 16.596 1.632 -17.816 1.00 98.81 109 TYR A C 1
ATOM 789 O O . TYR A 1 109 ? 16.875 1.695 -19.019 1.00 98.81 109 TYR A O 1
ATOM 797 N N . ASP A 1 110 ? 17.474 1.873 -16.846 1.00 98.56 110 ASP A N 1
ATOM 798 C CA . ASP A 1 110 ? 18.900 2.100 -17.060 1.00 98.56 110 ASP A CA 1
ATOM 799 C C . ASP A 1 110 ? 19.694 0.853 -16.627 1.00 98.56 110 ASP A C 1
ATOM 801 O O . ASP A 1 110 ? 19.855 0.617 -15.426 1.00 98.56 110 ASP A O 1
ATOM 805 N N . PRO A 1 111 ? 20.220 0.052 -17.576 1.00 98.06 111 PRO A N 1
ATOM 806 C CA . PRO A 1 111 ? 20.989 -1.146 -17.248 1.00 98.06 111 PRO A CA 1
ATOM 807 C C . PRO A 1 111 ? 22.334 -0.851 -16.572 1.00 98.06 111 PRO A C 1
ATOM 809 O O . PRO A 1 111 ? 22.860 -1.717 -15.877 1.00 98.06 111 PRO A O 1
ATOM 812 N N . ALA A 1 112 ? 22.908 0.344 -16.758 1.00 96.88 112 ALA A N 1
ATOM 813 C CA . ALA A 1 112 ? 24.168 0.720 -16.121 1.00 96.88 112 ALA A CA 1
ATOM 814 C C . ALA A 1 112 ? 23.962 1.105 -14.650 1.00 96.88 112 ALA A C 1
ATOM 816 O O . ALA A 1 112 ? 24.815 0.808 -13.814 1.00 96.88 112 ALA A O 1
ATOM 817 N N . ALA A 1 113 ? 22.833 1.748 -14.340 1.00 97.38 113 ALA A N 1
ATOM 818 C CA . ALA A 1 113 ? 22.434 2.049 -12.967 1.00 97.38 113 ALA A CA 1
ATOM 819 C C . ALA A 1 113 ? 21.754 0.860 -12.267 1.00 97.38 113 ALA A C 1
ATOM 821 O O . ALA A 1 113 ? 21.732 0.810 -11.039 1.00 97.38 113 ALA A O 1
ATOM 822 N N . GLY A 1 114 ? 21.200 -0.084 -13.034 1.00 97.81 114 GLY A N 1
ATOM 823 C CA . GLY A 1 114 ? 20.356 -1.151 -12.506 1.00 97.81 114 GLY A CA 1
ATOM 824 C C . GLY A 1 114 ? 19.056 -0.608 -11.910 1.00 97.81 114 GLY A C 1
ATOM 825 O O . GLY A 1 114 ? 18.606 -1.108 -10.885 1.00 97.81 114 GLY A O 1
ATOM 826 N N . GLU A 1 115 ? 18.476 0.435 -12.512 1.00 98.62 115 GLU A N 1
ATOM 827 C CA . GLU A 1 115 ? 17.307 1.150 -11.982 1.00 98.62 115 GLU A CA 1
ATOM 828 C C . GLU A 1 115 ? 16.154 1.147 -12.995 1.00 98.62 115 GLU A C 1
ATOM 830 O O . GLU A 1 115 ? 16.337 1.493 -14.165 1.00 98.62 115 GLU A O 1
ATOM 835 N N . LEU A 1 116 ? 14.956 0.785 -12.530 1.00 98.81 116 LEU A N 1
ATOM 836 C CA . LEU A 1 116 ? 13.688 1.008 -13.223 1.00 98.81 116 LEU A CA 1
ATOM 837 C C . LEU A 1 116 ? 12.983 2.199 -12.579 1.00 98.81 116 LEU A C 1
ATOM 839 O O . LEU A 1 116 ? 12.481 2.095 -11.462 1.00 98.81 116 LEU A O 1
ATOM 843 N N . THR A 1 117 ? 12.903 3.312 -13.298 1.00 98.88 117 THR A N 1
ATOM 844 C CA . THR A 1 117 ? 12.143 4.489 -12.878 1.00 98.88 117 THR A CA 1
ATOM 845 C C . THR A 1 117 ? 10.720 4.421 -13.428 1.00 98.88 117 THR A C 1
ATOM 847 O O . THR A 1 117 ? 10.518 4.391 -14.643 1.00 98.88 117 THR A O 1
ATOM 850 N N . ILE A 1 118 ? 9.736 4.428 -12.536 1.00 98.75 118 ILE A N 1
ATOM 851 C CA . ILE A 1 118 ? 8.307 4.546 -12.821 1.00 98.75 118 ILE A CA 1
ATOM 852 C C . ILE A 1 118 ? 7.918 6.011 -12.659 1.00 98.75 118 ILE A C 1
ATOM 854 O O . ILE A 1 118 ? 8.046 6.557 -11.568 1.00 98.75 118 ILE A O 1
ATOM 858 N N . ILE A 1 119 ? 7.446 6.650 -13.728 1.00 98.69 119 ILE A N 1
ATOM 859 C CA . ILE A 1 119 ? 7.187 8.091 -13.760 1.00 98.69 119 ILE A CA 1
ATOM 860 C C . ILE A 1 119 ? 5.683 8.338 -13.856 1.00 98.69 119 ILE A C 1
ATOM 862 O O . ILE A 1 119 ? 5.046 8.062 -14.882 1.00 98.69 119 ILE A O 1
ATOM 866 N N . MET A 1 120 ? 5.107 8.926 -12.807 1.00 98.31 120 MET A N 1
ATOM 867 C CA . MET A 1 120 ? 3.690 9.272 -12.761 1.00 98.31 120 MET A CA 1
ATOM 868 C C . MET A 1 120 ? 3.476 10.782 -12.694 1.00 98.31 120 MET A C 1
ATOM 870 O O . MET A 1 120 ? 3.741 11.434 -11.690 1.00 98.31 120 MET A O 1
ATOM 874 N N . ARG A 1 121 ? 2.918 11.337 -13.771 1.00 98.38 121 ARG A N 1
ATOM 875 C CA . ARG A 1 121 ? 2.525 12.742 -13.860 1.00 98.38 121 ARG A CA 1
ATOM 876 C C . ARG A 1 121 ? 1.128 12.940 -13.276 1.00 98.38 121 ARG A C 1
ATOM 878 O O . ARG A 1 121 ? 0.161 12.406 -13.818 1.00 98.38 121 ARG A O 1
ATOM 885 N N . CYS A 1 122 ? 1.009 13.736 -12.226 1.00 98.44 122 CYS A N 1
ATOM 886 C CA . CYS A 1 122 ? -0.231 14.006 -11.510 1.00 98.44 122 CYS A CA 1
ATOM 887 C C . CYS A 1 122 ? -0.630 15.483 -11.636 1.00 98.44 122 CYS A C 1
ATOM 889 O O . CYS A 1 122 ? 0.044 16.377 -11.125 1.00 98.44 122 CYS A O 1
ATOM 891 N N . GLY A 1 123 ? -1.756 15.748 -12.297 1.00 98.12 123 GLY A N 1
ATOM 892 C CA . GLY A 1 123 ? -2.326 17.091 -12.397 1.00 98.12 123 GLY A CA 1
ATOM 893 C C . GLY A 1 123 ? -3.368 17.325 -11.307 1.00 98.12 123 GLY A C 1
ATOM 894 O O . GLY A 1 123 ? -4.344 16.585 -11.236 1.00 98.12 123 GLY A O 1
ATOM 895 N N . VAL A 1 124 ? -3.211 18.361 -10.487 1.00 98.25 124 VAL A N 1
ATOM 896 C CA . VAL A 1 124 ? -4.114 18.639 -9.360 1.00 98.25 124 VAL A CA 1
ATOM 897 C C . VAL A 1 124 ? -5.171 19.683 -9.724 1.00 98.25 124 VAL A C 1
ATOM 899 O O . VAL A 1 124 ? -4.849 20.786 -10.172 1.00 98.25 124 VAL A O 1
ATOM 902 N N . GLU A 1 125 ? -6.439 19.340 -9.502 1.00 97.56 125 GLU A N 1
ATOM 903 C CA . GLU A 1 125 ? -7.601 20.228 -9.590 1.00 97.56 125 GLU A CA 1
ATOM 904 C C . GLU A 1 125 ? -8.180 20.440 -8.188 1.00 97.56 125 GLU A C 1
ATOM 906 O O . GLU A 1 125 ? -8.971 19.640 -7.695 1.00 97.56 125 GLU A O 1
ATOM 911 N N . PHE A 1 126 ? -7.774 21.518 -7.522 1.00 97.62 126 PHE A N 1
ATOM 912 C CA . PHE A 1 126 ? -8.219 21.823 -6.162 1.00 97.62 126 PHE A CA 1
ATOM 913 C C . PHE A 1 126 ? -9.720 22.117 -6.102 1.00 97.62 126 PHE A C 1
ATOM 915 O O . PHE A 1 126 ? -10.214 22.995 -6.812 1.00 97.62 126 PHE A O 1
ATOM 922 N N . VAL A 1 127 ? -10.432 21.420 -5.213 1.00 97.19 127 VAL A N 1
ATOM 923 C CA . VAL A 1 127 ? -11.881 21.566 -5.053 1.00 97.19 127 VAL A CA 1
ATOM 924 C C . VAL A 1 127 ? -12.239 21.969 -3.628 1.00 97.19 127 VAL A C 1
ATOM 926 O O . VAL A 1 127 ? -11.799 21.345 -2.666 1.00 97.19 127 VAL A O 1
ATOM 929 N N . ASP A 1 128 ? -13.076 22.991 -3.477 1.00 98.06 128 ASP A N 1
ATOM 930 C CA . ASP A 1 128 ? -13.638 23.354 -2.175 1.00 98.06 128 ASP A CA 1
ATOM 931 C C . ASP A 1 128 ? -14.628 22.283 -1.695 1.00 98.06 128 ASP A C 1
ATOM 933 O O . ASP A 1 128 ? -15.476 21.816 -2.460 1.00 98.06 128 ASP A O 1
ATOM 937 N N . GLY A 1 129 ? -14.574 21.930 -0.410 1.00 97.50 129 GLY A N 1
ATOM 938 C CA . GLY A 1 129 ? -15.598 21.100 0.224 1.00 97.50 129 GLY A CA 1
ATOM 939 C C . GLY A 1 129 ? -16.929 21.839 0.364 1.00 97.50 129 GLY A C 1
ATOM 940 O O . GLY A 1 129 ? -17.988 21.283 0.072 1.00 97.50 129 GLY A O 1
ATOM 941 N N . ILE A 1 130 ? -16.881 23.114 0.760 1.00 98.06 130 ILE A N 1
ATOM 942 C CA . ILE A 1 130 ? -18.043 24.006 0.827 1.00 98.06 130 ILE A CA 1
ATOM 943 C C . ILE A 1 130 ? -17.679 25.329 0.158 1.00 98.06 130 ILE A C 1
ATOM 945 O O . ILE A 1 130 ? -16.862 26.101 0.664 1.00 98.06 130 ILE A O 1
ATOM 949 N N . SER A 1 131 ? -18.328 25.624 -0.966 1.00 96.69 131 SER A N 1
ATOM 950 C CA . SER A 1 131 ? -18.015 26.803 -1.775 1.00 96.69 131 SER A CA 1
ATOM 951 C C . SER A 1 131 ? -18.310 28.127 -1.058 1.00 96.69 131 SER A C 1
ATOM 953 O O . SER A 1 131 ? -19.036 28.183 -0.057 1.00 96.69 131 SER A O 1
ATOM 955 N N . ALA A 1 132 ? -17.792 29.235 -1.601 1.00 93.56 132 ALA A N 1
ATOM 956 C CA . ALA A 1 132 ? -18.116 30.597 -1.157 1.00 93.56 132 ALA A CA 1
ATOM 957 C C . ALA A 1 132 ? -19.626 30.897 -1.158 1.00 93.56 132 ALA A C 1
ATOM 959 O O . ALA A 1 132 ? -20.111 31.616 -0.288 1.00 93.56 132 ALA A O 1
ATOM 960 N N . ALA A 1 133 ? -20.367 30.291 -2.089 1.00 94.25 133 ALA A N 1
ATOM 961 C CA . ALA A 1 133 ? -21.819 30.411 -2.197 1.00 94.25 133 ALA A CA 1
ATOM 962 C C . ALA A 1 133 ? -22.591 29.517 -1.204 1.00 94.25 133 ALA A C 1
ATOM 964 O O . ALA A 1 133 ? -23.818 29.506 -1.229 1.00 94.25 133 ALA A O 1
ATOM 965 N N . GLY A 1 134 ? -21.899 28.755 -0.349 1.00 93.88 134 GLY A N 1
ATOM 966 C CA . GLY A 1 134 ? -22.526 27.864 0.629 1.00 93.88 134 GLY A CA 1
ATOM 967 C C . GLY A 1 134 ? -23.039 26.553 0.032 1.00 93.88 134 GLY A C 1
ATOM 968 O O . GLY A 1 134 ? -23.970 25.965 0.571 1.00 93.88 134 GLY A O 1
ATOM 969 N N . VAL A 1 135 ? -22.454 26.089 -1.076 1.00 96.62 135 VAL A N 1
ATOM 970 C CA . VAL A 1 135 ? -22.798 24.795 -1.687 1.00 96.62 135 VAL A CA 1
ATOM 971 C C . VAL A 1 135 ? -21.810 23.740 -1.203 1.00 96.62 135 VAL A C 1
ATOM 973 O O . VAL A 1 135 ? -20.613 23.856 -1.469 1.00 96.62 135 VAL A O 1
ATOM 976 N N . ALA A 1 136 ? -22.312 22.730 -0.496 1.00 97.12 136 ALA A N 1
ATOM 977 C CA . ALA A 1 136 ? -21.532 21.579 -0.051 1.00 97.12 136 ALA A CA 1
ATOM 978 C C . ALA A 1 136 ? -21.345 20.559 -1.183 1.00 97.12 136 ALA A C 1
ATOM 980 O O . ALA A 1 136 ? -22.252 20.336 -1.987 1.00 97.12 136 ALA A O 1
ATOM 981 N N . ARG A 1 137 ? -20.173 19.919 -1.231 1.00 95.56 137 ARG A N 1
ATOM 982 C CA . ARG A 1 137 ? -19.964 18.700 -2.026 1.00 95.56 137 ARG A CA 1
ATOM 983 C C . ARG A 1 137 ? -20.788 17.543 -1.435 1.00 95.56 137 ARG A C 1
ATOM 985 O O . ARG A 1 137 ? -21.070 17.574 -0.234 1.00 95.56 137 ARG A O 1
ATOM 992 N N . PRO A 1 138 ? -21.142 16.525 -2.244 1.00 93.94 138 PRO A N 1
ATOM 993 C CA . PRO A 1 138 ? -21.832 15.340 -1.744 1.00 93.94 138 PRO A CA 1
ATOM 994 C C . PRO A 1 138 ? -21.128 14.743 -0.520 1.00 93.94 138 PRO A C 1
ATOM 996 O O . PRO A 1 138 ? -19.910 14.565 -0.538 1.00 93.94 138 PRO A O 1
ATOM 999 N N . GLY A 1 139 ? -21.883 14.468 0.544 1.00 93.06 139 GLY A N 1
ATOM 1000 C CA . GLY A 1 139 ? -21.365 13.944 1.813 1.00 93.06 139 GLY A CA 1
ATOM 1001 C C . GLY A 1 139 ? -20.996 15.014 2.849 1.00 93.06 139 GLY A C 1
ATOM 1002 O O . GLY A 1 139 ? -20.755 14.679 4.008 1.00 93.06 139 GLY A O 1
ATOM 1003 N N . LEU A 1 140 ? -20.987 16.303 2.483 1.00 96.38 140 LEU A N 1
ATOM 1004 C CA . LEU A 1 140 ? -20.701 17.421 3.397 1.00 96.38 140 LEU A CA 1
ATOM 1005 C C . LEU A 1 140 ? -21.944 18.213 3.822 1.00 96.38 140 LEU A C 1
ATOM 1007 O O . LEU A 1 140 ? -21.822 19.235 4.499 1.00 96.38 140 LEU A O 1
ATOM 1011 N N . GLU A 1 141 ? -23.148 17.758 3.481 1.00 97.06 141 GLU A N 1
ATOM 1012 C CA . GLU A 1 141 ? -24.400 18.461 3.782 1.00 97.06 141 GLU A CA 1
ATOM 1013 C C . GLU A 1 141 ? -24.586 18.656 5.290 1.00 97.06 141 GLU A C 1
ATOM 1015 O O . GLU A 1 141 ? -24.962 19.740 5.742 1.00 97.06 141 GLU A O 1
ATOM 1020 N N . LYS A 1 142 ? -24.254 17.631 6.086 1.00 96.31 142 LYS A N 1
ATOM 1021 C CA . LYS A 1 142 ? -24.292 17.728 7.549 1.00 96.31 142 LYS A CA 1
ATOM 1022 C C . LYS A 1 142 ? -23.264 18.734 8.069 1.00 96.31 142 LYS A C 1
ATOM 1024 O O . LYS A 1 142 ? -23.603 19.555 8.912 1.00 96.31 142 LYS A O 1
ATOM 1029 N N . ALA A 1 143 ? -22.035 18.705 7.555 1.00 96.69 143 ALA A N 1
ATOM 1030 C CA . ALA A 1 143 ? -20.981 19.622 7.985 1.00 96.69 143 ALA A CA 1
ATOM 1031 C C . ALA A 1 143 ? -21.343 21.089 7.691 1.00 96.69 143 ALA A C 1
ATOM 1033 O O . ALA A 1 143 ? -21.089 21.968 8.514 1.00 96.69 143 ALA A O 1
ATOM 1034 N N . LEU A 1 144 ? -21.994 21.345 6.551 1.00 97.56 144 LEU A N 1
ATOM 1035 C CA . LEU A 1 144 ? -22.564 22.651 6.225 1.00 97.56 144 LEU A CA 1
ATOM 1036 C C . LEU A 1 144 ? -23.680 23.047 7.201 1.00 97.56 144 LEU A C 1
ATOM 1038 O O . LEU A 1 144 ? -23.691 24.178 7.687 1.00 97.56 144 LEU A O 1
ATOM 1042 N N . ALA A 1 145 ? -24.611 22.136 7.499 1.00 97.69 145 ALA A N 1
ATOM 1043 C CA . ALA A 1 145 ? -25.684 22.393 8.458 1.00 97.69 145 ALA A CA 1
ATOM 1044 C C . ALA A 1 145 ? -25.132 22.717 9.858 1.00 97.69 145 ALA A C 1
ATOM 1046 O O . ALA A 1 145 ? -25.549 23.704 10.463 1.00 97.69 145 ALA A O 1
ATOM 1047 N N . ASP A 1 146 ? -24.148 21.948 10.329 1.00 97.12 146 ASP A N 1
ATOM 1048 C CA . ASP A 1 146 ? -23.477 22.160 11.613 1.00 97.12 146 ASP A CA 1
ATOM 1049 C C . ASP A 1 146 ? -22.753 23.517 11.645 1.00 97.12 146 ASP A C 1
ATOM 1051 O O . ASP A 1 146 ? -22.885 24.270 12.609 1.00 97.12 146 ASP A O 1
ATOM 1055 N N . ALA A 1 147 ? -22.031 23.874 10.575 1.00 96.81 147 ALA A N 1
ATOM 1056 C CA . ALA A 1 147 ? -21.355 25.166 10.473 1.00 96.81 147 ALA A CA 1
ATOM 1057 C C . ALA A 1 147 ? -22.350 26.339 10.510 1.00 96.81 147 ALA A C 1
ATOM 1059 O O . ALA A 1 147 ? -22.112 27.335 11.194 1.00 96.81 147 ALA A O 1
ATOM 1060 N N . ASN A 1 148 ? -23.489 26.217 9.823 1.00 97.19 148 ASN A N 1
ATOM 1061 C CA . ASN A 1 148 ? -24.544 27.233 9.825 1.00 97.19 148 ASN A CA 1
ATOM 1062 C C . ASN A 1 148 ? -25.265 27.355 11.176 1.00 97.19 148 ASN A C 1
ATOM 1064 O O . ASN A 1 148 ? -25.800 28.422 11.480 1.00 97.19 148 ASN A O 1
ATOM 1068 N N . ALA A 1 149 ? -25.266 26.294 11.987 1.00 97.88 149 ALA A N 1
ATOM 1069 C CA . ALA A 1 149 ? -25.843 26.287 13.328 1.00 97.88 149 ALA A CA 1
ATOM 1070 C C . ALA A 1 149 ? -24.946 26.953 14.391 1.00 97.88 149 ALA A C 1
ATOM 1072 O O . ALA A 1 149 ? -25.389 27.127 15.528 1.00 97.88 149 ALA A O 1
ATOM 1073 N N . LEU A 1 150 ? -23.710 27.346 14.048 1.00 97.75 150 LEU A N 1
ATOM 1074 C CA . LEU A 1 150 ? -22.817 28.047 14.974 1.00 97.75 150 LEU A CA 1
ATOM 1075 C C . LEU A 1 150 ? -23.408 29.405 15.411 1.00 97.75 150 LEU A C 1
ATOM 1077 O O . LEU A 1 150 ? -24.009 30.112 14.587 1.00 97.75 150 LEU A O 1
ATOM 1081 N N . PRO A 1 151 ? -23.250 29.772 16.701 1.00 97.62 151 PRO A N 1
ATOM 1082 C CA . PRO A 1 151 ? -24.017 30.850 17.318 1.00 97.62 151 PRO A CA 1
ATOM 1083 C C . PRO A 1 151 ? -23.587 32.240 16.851 1.00 97.62 151 PRO A C 1
ATOM 1085 O O . PRO A 1 151 ? -24.410 33.157 16.847 1.00 97.62 151 PRO A O 1
ATOM 1088 N N . THR A 1 152 ? -22.331 32.413 16.434 1.00 97.94 152 THR A N 1
ATOM 1089 C CA . THR A 1 152 ? -21.833 33.692 15.921 1.00 97.94 152 THR A CA 1
ATOM 1090 C C . THR A 1 152 ? -21.444 33.620 14.447 1.00 97.94 152 THR A C 1
ATOM 1092 O O . THR A 1 152 ? -20.995 32.593 13.936 1.00 97.94 152 THR A O 1
ATOM 1095 N N . GLU A 1 153 ? -21.569 34.755 13.756 1.00 97.06 153 GLU A N 1
ATOM 1096 C CA . GLU A 1 153 ? -21.151 34.881 12.356 1.00 97.06 153 GLU A CA 1
ATOM 1097 C C . GLU A 1 153 ? -19.642 34.653 12.186 1.00 97.06 153 GLU A C 1
ATOM 1099 O O . GLU A 1 153 ? -19.208 34.054 11.208 1.00 97.06 153 GLU A O 1
ATOM 1104 N N . ILE A 1 154 ? -18.832 35.070 13.165 1.00 97.19 154 ILE A N 1
ATOM 1105 C CA . ILE A 1 154 ? -17.374 34.893 13.126 1.00 97.19 154 ILE A CA 1
ATOM 1106 C C . ILE A 1 154 ? -17.004 33.407 13.187 1.00 97.19 154 ILE A C 1
ATOM 1108 O O . ILE A 1 154 ? -16.189 32.949 12.384 1.00 97.19 154 ILE A O 1
ATOM 1112 N N . GLU A 1 155 ? -17.610 32.636 14.095 1.00 97.44 155 GLU A N 1
ATOM 1113 C CA . GLU A 1 155 ? -17.381 31.187 14.188 1.00 97.44 155 GLU A CA 1
ATOM 1114 C C . GLU A 1 155 ? -17.835 30.474 12.913 1.00 97.44 155 GLU A C 1
ATOM 1116 O O . GLU A 1 155 ? -17.107 29.631 12.387 1.00 97.44 155 GLU A O 1
ATOM 1121 N N . ARG A 1 156 ? -18.996 30.861 12.369 1.00 97.38 156 ARG A N 1
ATOM 1122 C CA . ARG A 1 156 ? -19.516 30.325 11.107 1.00 97.38 156 ARG A CA 1
ATOM 1123 C C . ARG A 1 156 ? -18.555 30.561 9.949 1.00 97.38 156 ARG A C 1
ATOM 1125 O O . ARG A 1 156 ? -18.193 29.608 9.262 1.00 97.38 156 ARG A O 1
ATOM 1132 N N . GLN A 1 157 ? -18.110 31.800 9.741 1.00 96.25 157 GLN A N 1
ATOM 1133 C CA . GLN A 1 157 ? -17.186 32.124 8.652 1.00 96.25 157 GLN A CA 1
ATOM 1134 C C . GLN A 1 157 ? -15.830 31.441 8.833 1.00 96.25 157 GLN A C 1
ATOM 1136 O O . GLN A 1 157 ? -15.280 30.922 7.864 1.00 96.25 157 GLN A O 1
ATOM 1141 N N . THR A 1 158 ? -15.326 31.362 10.068 1.00 96.38 158 THR A N 1
ATOM 1142 C CA . THR A 1 158 ? -14.078 30.649 10.382 1.00 96.38 158 THR A CA 1
ATOM 1143 C C . THR A 1 158 ? -14.197 29.164 10.045 1.00 96.38 158 THR A C 1
ATOM 1145 O O . THR A 1 158 ? -13.322 28.606 9.382 1.00 96.38 158 THR A O 1
ATOM 1148 N N . ARG A 1 159 ? -15.306 28.519 10.431 1.00 96.88 159 ARG A N 1
ATOM 1149 C CA . ARG A 1 159 ? -15.547 27.106 10.121 1.00 96.88 159 ARG A CA 1
ATOM 1150 C C . ARG A 1 159 ? -15.703 26.871 8.621 1.00 96.88 159 ARG A C 1
ATOM 1152 O O . ARG A 1 159 ? -15.092 25.944 8.104 1.00 96.88 159 ARG A O 1
ATOM 1159 N N . LEU A 1 160 ? -16.483 27.694 7.919 1.00 97.25 160 LEU A N 1
ATOM 1160 C CA . LEU A 1 160 ? -16.701 27.564 6.472 1.00 97.25 160 LEU A CA 1
ATOM 1161 C C . LEU A 1 160 ? -15.425 27.823 5.660 1.00 97.25 160 LEU A C 1
ATOM 1163 O O . LEU A 1 160 ? -15.203 27.156 4.651 1.00 97.25 160 LEU A O 1
ATOM 1167 N N . ALA A 1 161 ? -14.569 28.749 6.100 1.00 96.56 161 ALA A N 1
ATOM 1168 C CA . ALA A 1 161 ? -13.284 29.010 5.457 1.00 96.56 161 ALA A CA 1
ATOM 1169 C C . ALA A 1 161 ? -12.360 27.780 5.475 1.00 96.56 161 ALA A C 1
ATOM 1171 O O . ALA A 1 161 ? -11.626 27.564 4.518 1.00 96.56 161 ALA A O 1
ATOM 1172 N N . ALA A 1 162 ? -12.449 26.924 6.499 1.00 97.00 162 ALA A N 1
ATOM 1173 C CA . ALA A 1 162 ? -11.647 25.704 6.594 1.00 97.00 162 ALA A CA 1
ATOM 1174 C C . ALA A 1 162 ? -12.015 24.617 5.554 1.00 97.00 162 ALA A C 1
ATOM 1176 O O . ALA A 1 162 ? -11.279 23.642 5.410 1.00 97.00 162 ALA A O 1
ATOM 1177 N N . PHE A 1 163 ? -13.116 24.784 4.810 1.00 98.06 163 PHE A N 1
ATOM 1178 C CA . PHE A 1 163 ? -13.521 23.918 3.691 1.00 98.06 163 PHE A CA 1
ATOM 1179 C C . PHE A 1 163 ? -13.140 24.481 2.313 1.00 98.06 163 PHE A C 1
ATOM 1181 O O . PHE A 1 163 ? -13.609 23.970 1.294 1.00 98.06 163 PHE A O 1
ATOM 1188 N N . ARG A 1 164 ? -12.346 25.555 2.253 1.00 97.94 164 ARG A N 1
ATOM 1189 C CA . ARG A 1 164 ? -11.996 26.232 0.998 1.00 97.94 164 ARG A CA 1
ATOM 1190 C C . ARG A 1 164 ? -10.498 26.300 0.818 1.00 97.94 164 ARG A C 1
ATOM 1192 O O . ARG A 1 164 ? -9.776 26.630 1.758 1.00 97.94 164 ARG A O 1
ATOM 1199 N N . TRP A 1 165 ? -10.035 25.994 -0.385 1.00 97.69 165 TRP A N 1
ATOM 1200 C CA . TRP A 1 165 ? -8.635 26.204 -0.708 1.00 97.69 165 TRP A CA 1
ATOM 1201 C C . TRP A 1 165 ? -8.348 27.707 -0.816 1.00 97.69 165 TRP A C 1
ATOM 1203 O O . TRP A 1 165 ? -9.180 28.465 -1.325 1.00 97.69 165 TRP A O 1
ATOM 1213 N N . PRO A 1 166 ? -7.161 28.171 -0.397 1.00 96.31 166 PRO A N 1
ATOM 1214 C CA . PRO A 1 166 ? -6.739 29.536 -0.662 1.00 96.31 166 PRO A CA 1
ATOM 1215 C C . PRO A 1 166 ? -6.661 29.815 -2.173 1.00 96.31 166 PRO A C 1
ATOM 1217 O O . PRO A 1 166 ? -6.378 28.934 -2.992 1.00 96.31 166 PRO A O 1
ATOM 1220 N N . ALA A 1 167 ? -6.924 31.068 -2.547 1.00 94.06 167 ALA A N 1
ATOM 1221 C CA . ALA A 1 167 ? -6.893 31.511 -3.937 1.00 94.06 167 ALA A CA 1
ATOM 1222 C C . ALA A 1 167 ? -5.468 31.491 -4.523 1.00 94.06 167 ALA A C 1
ATOM 1224 O O . ALA A 1 167 ? -4.492 31.733 -3.816 1.00 94.06 167 ALA A O 1
ATOM 1225 N N . GLY A 1 168 ? -5.372 31.266 -5.838 1.00 91.94 168 GLY A N 1
ATOM 1226 C CA . GLY A 1 168 ? -4.104 31.144 -6.570 1.00 91.94 168 GLY A CA 1
ATOM 1227 C C . GLY A 1 168 ? -3.537 29.723 -6.546 1.00 91.94 168 GLY A C 1
ATOM 1228 O O . GLY A 1 168 ? -3.793 28.966 -5.614 1.00 91.94 168 GLY A O 1
ATOM 1229 N N . ASP A 1 169 ? -2.797 29.342 -7.587 1.00 88.19 169 ASP A N 1
ATOM 1230 C CA . ASP A 1 169 ? -2.254 27.979 -7.735 1.00 88.19 169 ASP A CA 1
ATOM 1231 C C . ASP A 1 169 ? -0.989 27.750 -6.897 1.00 88.19 169 ASP A C 1
ATOM 1233 O O . ASP A 1 169 ? -0.687 26.624 -6.524 1.00 88.19 169 ASP A O 1
ATOM 1237 N N . THR A 1 170 ? -0.287 28.828 -6.542 1.00 91.94 170 THR A N 1
ATOM 1238 C CA . THR A 1 170 ? 0.946 28.813 -5.738 1.00 91.94 170 THR A CA 1
ATOM 1239 C C . THR A 1 170 ? 0.703 29.094 -4.255 1.00 91.94 170 THR A C 1
ATOM 1241 O O . THR A 1 170 ? 1.644 29.377 -3.510 1.00 91.94 170 THR A O 1
ATOM 1244 N N . ALA A 1 171 ? -0.559 29.073 -3.816 1.00 96.88 171 ALA A N 1
ATOM 1245 C CA . ALA A 1 171 ? -0.888 29.283 -2.416 1.00 96.88 171 ALA A CA 1
ATOM 1246 C C . ALA A 1 171 ? -0.164 28.238 -1.540 1.00 96.88 171 ALA A C 1
ATOM 1248 O O . ALA A 1 171 ? -0.192 27.058 -1.896 1.00 96.88 171 ALA A O 1
ATOM 1249 N N . PRO A 1 172 ? 0.441 28.623 -0.396 1.00 97.31 172 PRO A N 1
ATOM 1250 C CA . PRO A 1 172 ? 1.291 27.724 0.388 1.00 97.31 172 PRO A CA 1
ATOM 1251 C C . PRO A 1 172 ? 0.649 26.377 0.723 1.00 97.31 172 PRO A C 1
ATOM 1253 O O . PRO A 1 172 ? 1.309 25.354 0.627 1.00 97.31 172 PRO A O 1
ATOM 1256 N N . GLU A 1 173 ? -0.645 26.359 1.044 1.00 96.75 173 GLU A N 1
ATOM 1257 C CA . GLU A 1 173 ? -1.367 25.125 1.369 1.00 96.75 173 GLU A CA 1
ATOM 1258 C C . GLU A 1 173 ? -1.523 24.178 0.169 1.00 96.75 173 GLU A C 1
ATOM 1260 O O . GLU A 1 173 ? -1.437 22.964 0.316 1.00 96.75 173 GLU A O 1
ATOM 1265 N N . LYS A 1 174 ? -1.719 24.727 -1.035 1.00 97.69 174 LYS A N 1
ATOM 1266 C CA . LYS A 1 174 ? -1.797 23.940 -2.272 1.00 97.69 174 LYS A CA 1
ATOM 1267 C C . LYS A 1 174 ? -0.436 23.373 -2.647 1.00 97.69 174 LYS A C 1
ATOM 1269 O O . LYS A 1 174 ? -0.342 22.204 -3.002 1.00 97.69 174 LYS A O 1
ATOM 1274 N N . THR A 1 175 ? 0.610 24.193 -2.540 1.00 97.19 175 THR A N 1
ATOM 1275 C CA . THR A 1 175 ? 1.994 23.751 -2.740 1.00 97.19 175 THR A CA 1
ATOM 1276 C C . THR A 1 175 ? 2.354 22.656 -1.743 1.00 97.19 175 THR A C 1
ATOM 1278 O O . THR A 1 175 ? 2.864 21.623 -2.156 1.00 97.19 175 THR A O 1
ATOM 1281 N N . GLN A 1 176 ? 2.009 22.837 -0.463 1.00 97.62 176 GLN A N 1
ATOM 1282 C CA . GLN A 1 176 ? 2.235 21.831 0.570 1.00 97.62 176 GLN A CA 1
ATOM 1283 C C . GLN A 1 176 ? 1.502 20.530 0.251 1.00 97.62 176 GLN A C 1
ATOM 1285 O O . GLN A 1 176 ? 2.129 19.486 0.289 1.00 97.62 176 GLN A O 1
ATOM 1290 N N . PHE A 1 177 ? 0.224 20.582 -0.144 1.00 97.81 177 PHE A N 1
ATOM 1291 C CA . PHE A 1 177 ? -0.507 19.381 -0.554 1.00 97.81 177 PHE A CA 1
ATOM 1292 C C . PHE A 1 177 ? 0.206 18.634 -1.693 1.00 97.81 177 PHE A C 1
ATOM 1294 O O . PHE A 1 177 ? 0.363 17.420 -1.621 1.00 97.81 177 PHE A O 1
ATOM 1301 N N . MET A 1 178 ? 0.656 19.343 -2.734 1.00 98.06 178 MET A N 1
ATOM 1302 C CA . MET A 1 178 ? 1.372 18.719 -3.855 1.00 98.06 178 MET A CA 1
ATOM 1303 C C . MET A 1 178 ? 2.690 18.079 -3.402 1.00 98.06 178 MET A C 1
ATOM 1305 O O . MET A 1 178 ? 2.954 16.932 -3.749 1.00 98.06 178 MET A O 1
ATOM 1309 N N . THR A 1 179 ? 3.471 18.773 -2.571 1.00 97.94 179 THR A N 1
ATOM 1310 C CA . THR A 1 179 ? 4.703 18.232 -1.978 1.00 97.94 179 THR A CA 1
ATOM 1311 C C . THR A 1 179 ? 4.433 17.039 -1.058 1.00 97.94 179 THR A C 1
ATOM 1313 O O . THR A 1 179 ? 5.184 16.067 -1.073 1.00 97.94 179 THR A O 1
ATOM 1316 N N . ASP A 1 180 ? 3.360 17.070 -0.270 1.00 97.69 180 ASP A N 1
ATOM 1317 C CA . ASP A 1 180 ? 2.978 15.971 0.618 1.00 97.69 180 ASP A CA 1
ATOM 1318 C C . ASP A 1 180 ? 2.622 14.717 -0.183 1.00 97.69 180 ASP A C 1
ATOM 1320 O O . ASP A 1 180 ? 2.987 13.616 0.224 1.00 97.69 180 ASP A O 1
ATOM 1324 N N . VAL A 1 181 ? 1.956 14.866 -1.334 1.00 97.88 181 VAL A N 1
ATOM 1325 C CA . VAL A 1 181 ? 1.692 13.744 -2.249 1.00 97.88 181 VAL A CA 1
ATOM 1326 C C . VAL A 1 181 ? 3.010 13.115 -2.712 1.00 97.88 181 VAL A C 1
ATOM 1328 O O . VAL A 1 181 ? 3.184 11.912 -2.544 1.00 97.88 181 VAL A O 1
ATOM 1331 N N . GLU A 1 182 ? 3.960 13.899 -3.228 1.00 97.50 182 GLU A N 1
ATOM 1332 C CA . GLU A 1 182 ? 5.264 13.382 -3.689 1.00 97.50 182 GLU A CA 1
ATOM 1333 C C . GLU A 1 182 ? 6.013 12.666 -2.556 1.00 97.50 182 GLU A C 1
ATOM 1335 O O . GLU A 1 182 ? 6.335 11.479 -2.642 1.00 97.50 182 GLU A O 1
ATOM 1340 N N . THR A 1 183 ? 6.202 13.366 -1.438 1.00 97.06 183 THR A N 1
ATOM 1341 C CA . THR A 1 183 ? 7.002 12.887 -0.302 1.00 97.06 183 THR A CA 1
ATOM 1342 C C . THR A 1 183 ? 6.377 11.711 0.448 1.00 97.06 183 THR A C 1
ATOM 1344 O O . THR A 1 183 ? 7.102 10.960 1.101 1.00 97.06 183 THR A O 1
ATOM 1347 N N . THR A 1 184 ? 5.059 11.513 0.352 1.00 96.94 184 THR A N 1
ATOM 1348 C CA . THR A 1 184 ? 4.366 10.366 0.964 1.00 96.94 184 THR A CA 1
ATOM 1349 C C . THR A 1 184 ? 4.406 9.126 0.074 1.00 96.94 184 THR A C 1
ATOM 1351 O O . THR A 1 184 ? 4.470 8.007 0.588 1.00 96.94 184 THR A O 1
ATOM 1354 N N . ILE A 1 185 ? 4.334 9.302 -1.247 1.00 98.19 185 ILE A N 1
ATOM 1355 C CA . ILE A 1 185 ? 4.148 8.200 -2.198 1.00 98.19 185 ILE A CA 1
ATOM 1356 C C . ILE A 1 185 ? 5.475 7.629 -2.681 1.00 98.19 185 ILE A C 1
ATOM 1358 O O . ILE A 1 185 ? 5.638 6.407 -2.677 1.00 98.19 185 ILE A O 1
ATOM 1362 N N . GLU A 1 186 ? 6.428 8.480 -3.066 1.00 98.38 186 GLU A N 1
ATOM 1363 C CA . GLU A 1 186 ? 7.707 8.034 -3.625 1.00 98.38 186 GLU A CA 1
ATOM 1364 C C . GLU A 1 186 ? 8.466 7.068 -2.708 1.00 98.38 186 GLU A C 1
ATOM 1366 O O . GLU A 1 186 ? 8.759 5.956 -3.156 1.00 98.38 186 GLU A O 1
ATOM 1371 N N . PRO A 1 187 ? 8.768 7.398 -1.434 1.00 97.81 187 PRO A N 1
ATOM 1372 C CA . PRO A 1 187 ? 9.523 6.489 -0.574 1.00 97.81 187 PRO A CA 1
ATOM 1373 C C . PRO A 1 187 ? 8.724 5.248 -0.172 1.00 97.81 187 PRO A C 1
ATOM 1375 O O . PRO A 1 187 ? 9.320 4.220 0.136 1.00 97.81 187 PRO A O 1
ATOM 1378 N N . PHE A 1 188 ? 7.391 5.329 -0.165 1.00 97.94 188 PHE A N 1
ATOM 1379 C CA . PHE A 1 188 ? 6.541 4.201 0.200 1.00 97.94 188 PHE A CA 1
ATOM 1380 C C . PHE A 1 188 ? 6.547 3.120 -0.884 1.00 97.94 188 PHE A C 1
ATOM 1382 O O . PHE A 1 188 ? 6.675 1.937 -0.581 1.00 97.94 188 PHE A O 1
ATOM 1389 N N . TRP A 1 189 ? 6.443 3.523 -2.154 1.00 98.44 189 TRP A N 1
ATOM 1390 C CA . TRP A 1 189 ? 6.414 2.585 -3.272 1.00 98.44 189 TRP A CA 1
ATOM 1391 C C . TRP A 1 189 ? 7.789 2.281 -3.865 1.00 98.44 189 TRP A C 1
ATOM 1393 O O . TRP A 1 189 ? 7.908 1.261 -4.532 1.00 98.44 189 TRP A O 1
ATOM 1403 N N . SER A 1 190 ? 8.824 3.097 -3.642 1.00 98.50 190 SER A N 1
ATOM 1404 C CA . SER A 1 190 ? 10.180 2.840 -4.157 1.00 98.50 190 SER A CA 1
ATOM 1405 C C . SER A 1 190 ? 10.934 1.795 -3.339 1.00 98.50 190 SER A C 1
ATOM 1407 O O . SER A 1 190 ? 10.817 1.745 -2.115 1.00 98.50 190 SER A O 1
ATOM 1409 N N . GLY A 1 191 ? 11.764 0.999 -4.015 1.00 97.12 191 GLY A N 1
ATOM 1410 C CA . GLY A 1 191 ? 12.773 0.138 -3.394 1.00 97.12 191 GLY A CA 1
ATOM 1411 C C . GLY A 1 191 ? 12.239 -0.959 -2.470 1.00 97.12 191 GLY A C 1
ATOM 1412 O O . GLY A 1 191 ? 13.022 -1.528 -1.717 1.00 97.12 191 GLY A O 1
ATOM 1413 N N . GLN A 1 192 ? 10.936 -1.255 -2.504 1.00 97.50 192 GLN A N 1
ATOM 1414 C CA . GLN A 1 192 ? 10.332 -2.304 -1.674 1.00 97.50 192 GLN A CA 1
ATOM 1415 C C . GLN A 1 192 ? 10.683 -3.693 -2.204 1.00 97.50 192 GLN A C 1
ATOM 1417 O O . GLN A 1 192 ? 10.907 -4.616 -1.426 1.00 97.50 192 GLN A O 1
ATOM 1422 N N . HIS A 1 193 ? 10.748 -3.826 -3.532 1.00 97.38 193 HIS A N 1
ATOM 1423 C CA . HIS A 1 193 ? 11.167 -5.039 -4.225 1.00 97.38 193 HIS A CA 1
ATOM 1424 C C . HIS A 1 193 ? 12.062 -4.681 -5.415 1.00 97.38 193 HIS A C 1
ATOM 1426 O O . HIS A 1 193 ? 12.082 -3.549 -5.899 1.00 97.38 193 HIS A O 1
ATOM 1432 N N . GLU A 1 194 ? 12.817 -5.653 -5.898 1.00 97.75 194 GLU A N 1
ATOM 1433 C CA . GLU A 1 194 ? 13.701 -5.494 -7.050 1.00 97.75 194 GLU A CA 1
ATOM 1434 C C . GLU A 1 194 ? 13.599 -6.707 -7.969 1.00 97.75 194 GLU A C 1
ATOM 1436 O O . GLU A 1 194 ? 13.107 -7.774 -7.579 1.00 97.75 194 GLU A O 1
ATOM 1441 N N . PHE A 1 195 ? 14.053 -6.518 -9.205 1.00 98.38 195 PHE A N 1
ATOM 1442 C CA . PHE A 1 195 ? 14.091 -7.564 -10.214 1.00 98.38 195 PHE A CA 1
ATOM 1443 C C . PHE A 1 195 ? 15.508 -7.804 -10.712 1.00 98.38 195 PHE A C 1
ATOM 1445 O O . PHE A 1 195 ? 16.364 -6.922 -10.661 1.00 98.38 195 PHE A O 1
ATOM 1452 N N . PHE A 1 196 ? 15.736 -8.973 -11.295 1.00 97.81 196 PHE A N 1
ATOM 1453 C CA . PHE A 1 196 ? 16.937 -9.254 -12.071 1.00 97.81 196 PHE A CA 1
ATOM 1454 C C . PHE A 1 196 ? 16.602 -10.106 -13.290 1.00 97.81 196 PHE A C 1
ATOM 1456 O O . PHE A 1 196 ? 15.646 -10.886 -13.271 1.00 97.81 196 PHE A O 1
ATOM 1463 N N . LEU A 1 197 ? 17.380 -9.981 -14.364 1.00 97.56 197 LEU A N 1
ATOM 1464 C CA . LEU A 1 197 ? 17.130 -10.781 -15.555 1.00 97.56 197 LEU A CA 1
ATOM 1465 C C . LEU A 1 197 ? 17.645 -12.207 -15.345 1.00 97.56 197 LEU A C 1
ATOM 1467 O O . LEU A 1 197 ? 18.846 -12.474 -15.374 1.00 97.56 197 LEU A O 1
ATOM 1471 N N . ARG A 1 198 ? 16.735 -13.167 -15.176 1.00 94.56 198 ARG A N 1
ATOM 1472 C CA . ARG A 1 198 ? 17.063 -14.564 -14.871 1.00 94.56 198 ARG A CA 1
ATOM 1473 C C . ARG A 1 198 ? 17.412 -15.362 -16.134 1.00 94.56 198 ARG A C 1
ATOM 1475 O O . ARG A 1 198 ? 16.856 -16.427 -16.409 1.00 94.56 198 ARG A O 1
ATOM 1482 N N . LYS A 1 199 ? 18.389 -14.850 -16.881 1.00 94.19 199 LYS A N 1
ATOM 1483 C CA . LYS A 1 199 ? 19.014 -15.461 -18.059 1.00 94.19 199 LYS A CA 1
ATOM 1484 C C . LYS A 1 199 ? 20.501 -15.676 -17.765 1.00 94.19 199 LYS A C 1
ATOM 1486 O O . LYS A 1 199 ? 21.165 -14.835 -17.161 1.00 94.19 199 LYS A O 1
ATOM 1491 N N . LYS A 1 200 ? 21.033 -16.839 -18.139 1.00 92.69 200 LYS A N 1
ATOM 1492 C CA . LYS A 1 200 ? 22.430 -17.206 -17.865 1.00 92.69 200 LYS A CA 1
ATOM 1493 C C . LYS A 1 200 ? 23.386 -16.186 -18.501 1.00 92.69 200 LYS A C 1
ATOM 1495 O O . LYS A 1 200 ? 23.247 -15.886 -19.679 1.00 92.69 200 LYS A O 1
ATOM 1500 N N . GLY A 1 201 ? 24.321 -15.644 -17.715 1.00 94.31 201 GLY A N 1
ATOM 1501 C CA . GLY A 1 201 ? 25.239 -14.563 -18.121 1.00 94.31 201 GLY A CA 1
ATOM 1502 C C . GLY A 1 201 ? 24.661 -13.149 -18.041 1.00 94.31 201 GLY A C 1
ATOM 1503 O O . GLY A 1 201 ? 25.403 -12.183 -18.188 1.00 94.31 201 GLY A O 1
ATOM 1504 N N . TRP A 1 202 ? 23.368 -13.025 -17.740 1.00 97.31 202 TRP A N 1
ATOM 1505 C CA . TRP A 1 202 ? 22.654 -11.754 -17.638 1.00 97.31 202 TRP A CA 1
ATOM 1506 C C . TRP A 1 202 ? 22.143 -11.468 -16.223 1.00 97.31 202 TRP A C 1
ATOM 1508 O O . TRP A 1 202 ? 21.663 -10.372 -15.970 1.00 97.31 202 TRP A O 1
ATOM 1518 N N . SER A 1 203 ? 22.266 -12.409 -15.283 1.00 94.81 203 SER A N 1
ATOM 1519 C CA . SER A 1 203 ? 21.711 -12.294 -13.923 1.00 94.81 203 SER A CA 1
ATOM 1520 C C . SER A 1 203 ? 22.307 -11.192 -13.058 1.00 94.81 203 SER A C 1
ATOM 1522 O O . SER A 1 203 ? 21.799 -10.938 -11.972 1.00 94.81 203 SER A O 1
ATOM 1524 N N . TRP A 1 204 ? 23.352 -10.527 -13.540 1.00 95.56 204 TRP A N 1
ATOM 1525 C CA . TRP A 1 204 ? 23.905 -9.318 -12.945 1.00 95.56 204 TRP A CA 1
ATOM 1526 C C . TRP A 1 204 ? 23.154 -8.043 -13.333 1.00 95.56 204 TRP A C 1
ATOM 1528 O O . TRP A 1 204 ? 23.343 -7.014 -12.691 1.00 95.56 204 TRP A O 1
ATOM 1538 N N . LEU A 1 205 ? 22.304 -8.099 -14.360 1.00 98.12 205 LEU A N 1
ATOM 1539 C CA . LEU A 1 205 ? 21.405 -7.013 -14.719 1.00 98.12 205 LEU A CA 1
ATOM 1540 C C . LEU A 1 205 ? 20.248 -6.997 -13.724 1.00 98.12 205 LEU A C 1
ATOM 1542 O O . LEU A 1 205 ? 19.289 -7.763 -13.842 1.00 98.12 205 LEU A O 1
ATOM 1546 N N . GLY A 1 206 ? 20.395 -6.142 -12.717 1.00 97.62 206 GLY A N 1
ATOM 1547 C CA . GLY A 1 206 ? 19.374 -5.832 -11.730 1.00 97.62 206 GLY A CA 1
ATOM 1548 C C . GLY A 1 206 ? 18.485 -4.664 -12.145 1.00 97.62 206 GLY A C 1
ATOM 1549 O O . GLY A 1 206 ? 18.757 -3.948 -13.112 1.00 97.62 206 GLY A O 1
ATOM 1550 N N . SER A 1 207 ? 17.412 -4.495 -11.388 1.00 98.25 207 SER A N 1
ATOM 1551 C CA . SER A 1 207 ? 16.441 -3.421 -11.512 1.00 98.25 207 SER A CA 1
ATOM 1552 C C . SER A 1 207 ? 15.845 -3.118 -10.138 1.00 98.25 207 SER A C 1
ATOM 1554 O O . SER A 1 207 ? 14.820 -3.691 -9.755 1.00 98.25 207 SER A O 1
ATOM 1556 N N . THR A 1 208 ? 16.450 -2.178 -9.420 1.00 98.38 208 THR A N 1
ATOM 1557 C CA . THR A 1 208 ? 15.815 -1.522 -8.276 1.00 98.38 208 THR A CA 1
ATOM 1558 C C . THR A 1 208 ? 14.710 -0.611 -8.791 1.00 98.38 208 THR A C 1
ATOM 1560 O O . THR A 1 208 ? 14.934 0.196 -9.694 1.00 98.38 208 THR A O 1
ATOM 1563 N N . VAL A 1 209 ? 13.506 -0.734 -8.235 1.00 98.62 209 VAL A N 1
ATOM 1564 C CA . VAL A 1 209 ? 12.385 0.121 -8.635 1.00 98.62 209 VAL A CA 1
ATOM 1565 C C . VAL A 1 209 ? 12.462 1.458 -7.913 1.00 98.62 209 VAL A C 1
ATOM 1567 O O . VAL A 1 209 ? 12.536 1.514 -6.686 1.00 98.62 209 VAL A O 1
ATOM 1570 N N . LYS A 1 210 ? 12.367 2.536 -8.681 1.00 98.69 210 LYS A N 1
ATOM 1571 C CA . LYS A 1 210 ? 12.219 3.903 -8.201 1.00 98.69 210 LYS A CA 1
ATOM 1572 C C . LYS A 1 210 ? 10.917 4.477 -8.732 1.00 98.69 210 LYS A C 1
ATOM 1574 O O . LYS A 1 210 ? 10.666 4.436 -9.931 1.00 98.69 210 LYS A O 1
ATOM 1579 N N . VAL A 1 211 ? 10.112 5.046 -7.854 1.00 98.81 211 VAL A N 1
ATOM 1580 C CA . VAL A 1 211 ? 8.906 5.787 -8.213 1.00 98.81 211 VAL A CA 1
ATOM 1581 C C . VAL A 1 211 ? 9.237 7.279 -8.197 1.00 98.81 211 VAL A C 1
ATOM 1583 O O . VAL A 1 211 ? 9.774 7.776 -7.214 1.00 98.81 211 VAL A O 1
ATOM 1586 N N . ASP A 1 212 ? 8.938 7.958 -9.302 1.00 98.62 212 ASP A N 1
ATOM 1587 C CA . ASP A 1 212 ? 9.069 9.404 -9.515 1.00 98.62 212 ASP A CA 1
ATOM 1588 C C . ASP A 1 212 ? 7.665 9.980 -9.741 1.00 98.62 212 ASP A C 1
ATOM 1590 O O . ASP A 1 212 ? 7.035 9.750 -10.784 1.00 98.62 212 ASP A O 1
ATOM 1594 N N . ILE A 1 213 ? 7.139 10.674 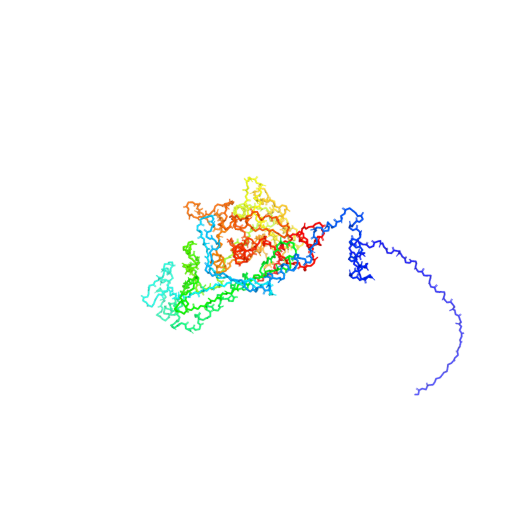-8.733 1.00 98.50 213 ILE A N 1
ATOM 1595 C CA . ILE A 1 213 ? 5.829 11.313 -8.795 1.00 98.50 213 ILE A CA 1
ATOM 1596 C C . ILE A 1 213 ? 6.045 12.784 -9.117 1.00 98.50 213 ILE A C 1
ATOM 1598 O O . ILE A 1 213 ? 6.625 13.537 -8.350 1.00 98.50 213 ILE A O 1
ATOM 1602 N N . GLN A 1 214 ? 5.502 13.217 -10.248 1.00 98.44 214 GLN A N 1
ATOM 1603 C CA . GLN A 1 214 ? 5.582 14.606 -10.677 1.00 98.44 214 GLN A CA 1
ATOM 1604 C C . GLN A 1 214 ? 4.225 15.253 -10.446 1.00 98.44 214 GLN A C 1
ATOM 1606 O O . GLN A 1 214 ? 3.274 14.933 -11.166 1.00 98.44 214 GLN A O 1
ATOM 1611 N N . VAL A 1 215 ? 4.110 16.158 -9.475 1.00 98.19 215 VAL A N 1
ATOM 1612 C CA . VAL A 1 215 ? 2.840 16.810 -9.139 1.00 98.19 215 VAL A CA 1
ATOM 1613 C C . VAL A 1 215 ? 2.872 18.284 -9.521 1.00 98.19 215 VAL A C 1
ATOM 1615 O O . VAL A 1 215 ? 3.779 19.038 -9.181 1.00 98.19 215 VAL A O 1
ATOM 1618 N N . ALA A 1 216 ? 1.841 18.734 -10.229 1.00 97.56 216 ALA A N 1
ATOM 1619 C CA . ALA A 1 216 ? 1.632 20.153 -10.490 1.00 97.56 216 ALA A CA 1
ATOM 1620 C C . ALA A 1 216 ? 0.141 20.472 -10.592 1.00 97.56 216 ALA A C 1
ATOM 1622 O O . ALA A 1 216 ? -0.698 19.580 -10.719 1.00 97.56 216 ALA A O 1
ATOM 1623 N N . ALA A 1 217 ? -0.206 21.760 -10.610 1.00 96.81 217 ALA A N 1
ATOM 1624 C CA . ALA A 1 217 ? -1.552 22.179 -10.985 1.00 96.81 217 ALA A CA 1
ATOM 1625 C C . ALA A 1 217 ? -1.920 21.595 -12.362 1.00 96.81 217 ALA A C 1
ATOM 1627 O O . ALA A 1 217 ? -1.106 21.601 -13.288 1.00 96.81 217 ALA A O 1
ATOM 1628 N N . LYS A 1 218 ? -3.157 21.113 -12.524 1.00 95.62 218 LYS A N 1
ATOM 1629 C CA . LYS A 1 218 ? -3.605 20.454 -13.764 1.00 95.62 218 LYS A CA 1
ATOM 1630 C C . LYS A 1 218 ? -3.413 21.325 -15.009 1.00 95.62 218 LYS A C 1
ATOM 1632 O O . LYS A 1 218 ? -3.048 20.813 -16.064 1.00 95.62 218 LYS A O 1
ATOM 1637 N N . SER A 1 219 ? -3.591 22.638 -14.880 1.00 94.75 219 SER A N 1
ATOM 1638 C CA . SER A 1 219 ? -3.339 23.623 -15.941 1.00 94.75 219 SER A CA 1
ATOM 1639 C C . SER A 1 219 ? -1.887 23.620 -16.444 1.00 94.75 219 SER A C 1
ATOM 1641 O O . SER A 1 219 ? -1.653 23.873 -17.624 1.00 94.75 219 SER A O 1
ATOM 1643 N N . ALA A 1 220 ? -0.923 23.300 -15.578 1.00 95.69 220 ALA A N 1
ATOM 1644 C CA . ALA A 1 220 ? 0.499 23.193 -15.900 1.00 95.69 220 ALA A CA 1
ATOM 1645 C C . ALA A 1 220 ? 0.918 21.781 -16.354 1.00 95.69 220 ALA A C 1
ATOM 1647 O O . ALA A 1 220 ? 2.040 21.601 -16.822 1.00 95.69 220 ALA A O 1
ATOM 1648 N N . MET A 1 221 ? 0.030 20.785 -16.248 1.00 95.31 221 MET A N 1
ATOM 1649 C CA . MET A 1 221 ? 0.312 19.383 -16.573 1.00 95.31 221 MET A CA 1
ATOM 1650 C C . MET A 1 221 ? -0.809 18.751 -17.422 1.00 95.31 221 MET A C 1
ATOM 1652 O O . MET A 1 221 ? -1.511 17.838 -16.974 1.00 95.31 221 MET A O 1
ATOM 1656 N N . PRO A 1 222 ? -0.997 19.201 -18.678 1.00 91.38 222 PRO A N 1
ATOM 1657 C CA . PRO A 1 222 ? -2.067 18.704 -19.547 1.00 91.38 222 PRO A CA 1
ATOM 1658 C C . PRO A 1 222 ? -1.911 17.220 -19.921 1.00 91.38 222 PRO A C 1
ATOM 1660 O O . PRO A 1 222 ? -2.899 16.564 -20.234 1.00 91.38 222 PRO A O 1
ATOM 1663 N N . THR A 1 223 ? -0.690 16.679 -19.857 1.00 94.44 223 THR A N 1
ATOM 1664 C CA . THR A 1 223 ? -0.357 15.271 -20.137 1.00 94.44 223 THR A CA 1
ATOM 1665 C C . THR A 1 223 ? -0.200 14.434 -18.863 1.00 94.44 223 THR A C 1
ATOM 1667 O O . THR A 1 223 ? 0.574 13.474 -18.841 1.00 94.44 223 THR A O 1
ATOM 1670 N N . SER A 1 224 ? -0.868 14.823 -17.774 1.00 96.69 224 SER A N 1
ATOM 1671 C CA . SER A 1 224 ? -0.893 14.028 -16.545 1.00 96.69 224 SER A CA 1
ATOM 1672 C C . SER A 1 224 ? -1.465 12.632 -16.811 1.00 96.69 224 SER A C 1
ATOM 1674 O O . SER A 1 224 ? -2.478 12.518 -17.497 1.00 96.69 224 SER A O 1
ATOM 1676 N N . HIS A 1 225 ? -0.869 11.601 -16.218 1.00 96.62 225 HIS A N 1
ATOM 1677 C CA . HIS A 1 225 ? -1.436 10.253 -16.171 1.00 96.62 225 HIS A CA 1
ATOM 1678 C C . HIS A 1 225 ? -2.707 10.201 -15.311 1.00 96.62 225 HIS A C 1
ATOM 1680 O O . HIS A 1 225 ? -3.659 9.486 -15.612 1.00 96.62 225 HIS A O 1
ATOM 1686 N N . MET A 1 226 ? -2.727 11.018 -14.257 1.00 96.69 226 MET A N 1
ATOM 1687 C CA . MET A 1 226 ? -3.813 11.075 -13.291 1.00 96.69 226 MET A CA 1
ATOM 1688 C C . MET A 1 226 ? -4.191 12.518 -12.974 1.00 96.69 226 MET A C 1
ATOM 1690 O O . MET A 1 226 ? -3.327 13.388 -12.827 1.00 96.69 226 MET A O 1
ATOM 1694 N N . THR A 1 227 ? -5.488 12.773 -12.830 1.00 97.75 227 THR A N 1
ATOM 1695 C CA . THR A 1 227 ? -6.002 14.009 -12.245 1.00 97.75 227 THR A CA 1
ATOM 1696 C C . THR A 1 227 ? -6.401 13.783 -10.794 1.00 97.75 227 THR A C 1
ATOM 1698 O O . THR A 1 227 ? -7.318 13.018 -10.520 1.00 97.75 227 THR A O 1
ATOM 1701 N N . ILE A 1 228 ? -5.740 14.474 -9.866 1.00 97.94 228 ILE A N 1
ATOM 1702 C CA . ILE A 1 228 ? -6.064 14.427 -8.437 1.00 97.94 228 ILE A CA 1
ATOM 1703 C C . ILE A 1 228 ? -7.016 15.580 -8.118 1.00 97.94 228 ILE A C 1
ATOM 1705 O O . ILE A 1 228 ? -6.710 16.742 -8.386 1.00 97.94 228 ILE A O 1
ATOM 1709 N N . LYS A 1 229 ? -8.164 15.271 -7.521 1.00 97.44 229 LYS A N 1
ATOM 1710 C CA . LYS A 1 229 ? -9.191 16.222 -7.088 1.00 97.44 229 LYS A CA 1
ATOM 1711 C C . LYS A 1 229 ? -9.277 16.237 -5.564 1.00 97.44 229 LYS A C 1
ATOM 1713 O O . LYS A 1 229 ? -10.143 15.564 -5.000 1.00 97.44 229 LYS A O 1
ATOM 1718 N N . PRO A 1 230 ? -8.396 16.981 -4.871 1.00 97.31 230 PRO A N 1
ATOM 1719 C CA . PRO A 1 230 ? -8.447 17.056 -3.426 1.00 97.31 230 PRO A CA 1
ATOM 1720 C C . PRO A 1 230 ? -9.567 17.993 -2.971 1.00 97.31 230 PRO A C 1
ATOM 1722 O O . PRO A 1 230 ? -9.564 19.198 -3.251 1.00 97.31 230 PRO A O 1
ATOM 1725 N N . VAL A 1 231 ? -10.530 17.435 -2.242 1.00 97.56 231 VAL A N 1
ATOM 1726 C CA . VAL A 1 231 ? -11.612 18.183 -1.604 1.00 97.56 231 VAL A CA 1
ATOM 1727 C C . VAL A 1 231 ? -11.099 18.774 -0.296 1.00 97.56 231 VAL A C 1
ATOM 1729 O O . VAL A 1 231 ? -10.714 18.037 0.616 1.00 97.56 231 VAL A O 1
ATOM 1732 N N . LYS A 1 232 ? -11.104 20.108 -0.185 1.00 97.81 232 LYS A N 1
ATOM 1733 C CA . LYS A 1 232 ? -10.687 20.789 1.040 1.00 97.81 232 LYS A CA 1
ATOM 1734 C C . LYS A 1 232 ? -11.664 20.501 2.166 1.00 97.81 232 LYS A C 1
ATOM 1736 O O . LYS A 1 232 ? -12.827 20.906 2.112 1.00 97.81 232 LYS A O 1
ATOM 1741 N N . ILE A 1 233 ? -11.158 19.865 3.213 1.00 96.56 233 ILE A N 1
ATOM 1742 C CA . ILE A 1 233 ? -11.900 19.617 4.441 1.00 96.56 233 ILE A CA 1
ATOM 1743 C C . ILE A 1 233 ? -11.034 19.912 5.677 1.00 96.56 233 ILE A C 1
ATOM 1745 O O . ILE A 1 233 ? -9.801 19.834 5.617 1.00 96.56 233 ILE A O 1
ATOM 1749 N N . PRO A 1 234 ? -11.662 20.256 6.809 1.00 94.44 234 PRO A N 1
ATOM 1750 C CA . PRO A 1 234 ? -11.023 20.262 8.119 1.00 94.44 234 PRO A CA 1
ATOM 1751 C C . PRO A 1 234 ? -10.571 18.862 8.562 1.00 94.44 234 PRO A C 1
ATOM 1753 O O . PRO A 1 234 ? -11.158 17.864 8.153 1.00 94.44 234 PRO A O 1
ATOM 1756 N N . ALA A 1 235 ? -9.576 18.790 9.453 1.00 89.94 235 ALA A N 1
ATOM 1757 C CA . ALA A 1 235 ? -9.007 17.524 9.935 1.00 89.94 235 ALA A CA 1
ATOM 1758 C C . ALA A 1 235 ? -9.996 16.637 10.721 1.00 89.94 235 ALA A C 1
ATOM 1760 O O . ALA A 1 235 ? -9.788 15.433 10.827 1.00 89.94 235 ALA A O 1
ATOM 1761 N N . ASP A 1 236 ? -11.066 17.220 11.269 1.00 90.12 236 ASP A N 1
ATOM 1762 C CA . ASP A 1 236 ? -12.134 16.514 11.984 1.00 90.12 236 ASP A CA 1
ATOM 1763 C C . ASP A 1 236 ? -13.225 15.943 11.057 1.00 90.12 236 ASP A C 1
ATOM 1765 O O . ASP A 1 236 ? -14.204 15.369 11.530 1.00 90.12 236 ASP A O 1
ATOM 1769 N N . VAL A 1 237 ? -13.078 16.103 9.740 1.00 91.25 237 VAL A N 1
ATOM 1770 C CA . VAL A 1 237 ? -14.012 15.610 8.724 1.00 91.25 237 VAL A CA 1
ATOM 1771 C C . VAL A 1 237 ? -13.297 14.597 7.831 1.00 91.25 237 VAL A C 1
ATOM 1773 O O . VAL A 1 237 ? -12.108 14.727 7.556 1.00 91.25 237 VAL A O 1
ATOM 1776 N N . SER A 1 238 ? -14.029 13.593 7.346 1.00 86.62 238 SER A N 1
ATOM 1777 C CA . SER A 1 238 ? -13.537 12.623 6.364 1.00 86.62 238 SER A CA 1
ATOM 1778 C C . SER A 1 238 ? -14.594 12.373 5.290 1.00 86.62 238 SER A C 1
ATOM 1780 O O . SER A 1 238 ? -15.783 12.302 5.599 1.00 86.62 238 SER A O 1
ATOM 1782 N N . LEU A 1 239 ? -14.156 12.247 4.036 1.00 86.25 239 LEU A N 1
ATOM 1783 C CA . LEU A 1 239 ? -14.985 11.866 2.883 1.00 86.25 239 LEU A CA 1
ATOM 1784 C C . LEU A 1 239 ? -14.481 10.590 2.189 1.00 86.25 239 LEU A C 1
ATOM 1786 O O . LEU A 1 239 ? -15.037 10.198 1.168 1.00 86.25 239 LEU A O 1
ATOM 1790 N N . GLY A 1 240 ? -13.449 9.944 2.741 1.00 85.62 240 GLY A N 1
ATOM 1791 C CA . GLY A 1 240 ? -12.750 8.843 2.076 1.00 85.62 240 GLY A CA 1
ATOM 1792 C C . GLY A 1 240 ? -11.944 9.296 0.856 1.00 85.62 240 GLY A C 1
ATOM 1793 O O . GLY A 1 240 ? -11.738 10.491 0.628 1.00 85.62 240 GLY A O 1
ATOM 1794 N N . ALA A 1 241 ? -11.468 8.326 0.086 1.00 86.69 241 ALA A N 1
ATOM 1795 C CA . ALA A 1 241 ? -10.863 8.544 -1.216 1.00 86.69 241 ALA A CA 1
ATOM 1796 C C . ALA A 1 241 ? -11.253 7.410 -2.165 1.00 86.69 241 ALA A C 1
ATOM 1798 O O . ALA A 1 241 ? -11.746 6.376 -1.715 1.00 86.69 241 ALA A O 1
ATOM 1799 N N . ASN A 1 242 ? -11.085 7.652 -3.461 1.00 87.81 242 ASN A N 1
ATOM 1800 C CA . ASN A 1 242 ? -11.214 6.636 -4.492 1.00 87.81 242 ASN A CA 1
ATOM 1801 C C . ASN A 1 242 ? -10.491 7.063 -5.777 1.00 87.81 242 ASN A C 1
ATOM 1803 O O . ASN A 1 242 ? -10.461 8.250 -6.124 1.00 87.81 242 ASN A O 1
ATOM 1807 N N . VAL A 1 243 ? -10.017 6.086 -6.545 1.00 86.31 243 VAL A N 1
ATOM 1808 C CA . VAL A 1 243 ? -9.627 6.256 -7.948 1.00 86.31 243 VAL A CA 1
ATO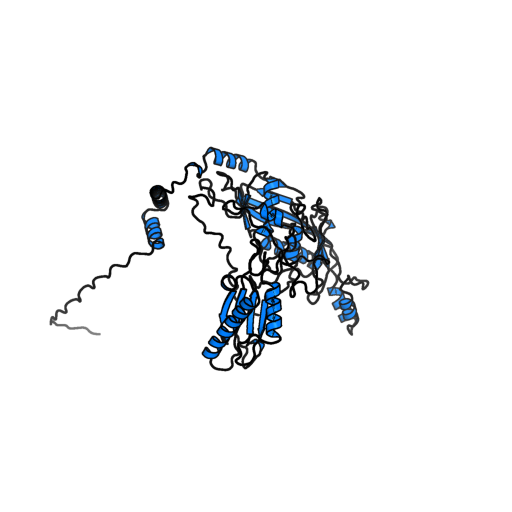M 1809 C C . VAL A 1 243 ? -10.748 5.775 -8.863 1.00 86.31 243 VAL A C 1
ATOM 1811 O O . VAL A 1 243 ? -11.168 4.622 -8.834 1.00 86.31 243 VAL A O 1
ATOM 1814 N N . GLU A 1 244 ? -11.243 6.677 -9.703 1.00 86.69 244 GLU A N 1
ATOM 1815 C CA . GLU A 1 244 ? -12.073 6.335 -10.849 1.00 86.69 244 GLU A CA 1
ATOM 1816 C C . GLU A 1 244 ? -11.159 5.806 -11.962 1.00 86.69 244 GLU A C 1
ATOM 1818 O O . GLU A 1 244 ? -10.259 6.532 -12.414 1.00 86.69 244 GLU A O 1
ATOM 1823 N N . PRO A 1 245 ? -11.356 4.551 -12.405 1.00 79.56 245 PRO A N 1
ATOM 1824 C CA . PRO A 1 245 ? -10.514 3.985 -13.437 1.00 79.56 245 PRO A CA 1
ATOM 1825 C C . PRO A 1 245 ? -10.716 4.727 -14.758 1.00 79.56 245 PRO A C 1
ATOM 1827 O O . PRO A 1 245 ? -11.836 5.062 -15.153 1.00 79.56 245 PRO A O 1
ATOM 1830 N N . GLY A 1 246 ? -9.600 4.947 -15.447 1.00 83.44 246 GLY A N 1
ATOM 1831 C CA . GLY A 1 246 ? -9.569 5.426 -16.820 1.00 83.44 246 GLY A CA 1
ATOM 1832 C C . GLY A 1 246 ? -10.007 4.366 -17.836 1.00 83.44 246 GLY A C 1
ATOM 1833 O O . GLY A 1 246 ? -10.350 3.230 -17.488 1.00 83.44 246 GLY A O 1
ATOM 1834 N N . ALA A 1 247 ? -9.967 4.703 -19.125 1.00 87.00 247 ALA A N 1
ATOM 1835 C CA . ALA A 1 247 ? -10.154 3.707 -20.173 1.00 87.00 247 ALA A CA 1
ATOM 1836 C C . ALA A 1 247 ? -8.955 2.742 -20.212 1.00 87.00 247 ALA A C 1
ATOM 1838 O O . ALA A 1 247 ? -7.807 3.157 -20.107 1.00 87.00 247 ALA A O 1
ATOM 1839 N N . GLN A 1 248 ? -9.197 1.450 -20.462 1.00 85.31 248 GLN A N 1
ATOM 1840 C CA . GLN A 1 248 ? -8.129 0.432 -20.495 1.00 85.31 248 GLN A CA 1
ATOM 1841 C C . GLN A 1 248 ? -6.998 0.738 -21.489 1.00 85.31 248 GLN A C 1
ATOM 1843 O O . GLN A 1 248 ? -5.877 0.281 -21.314 1.00 85.31 248 GLN A O 1
ATOM 1848 N N . THR A 1 249 ? -7.284 1.506 -22.538 1.00 86.94 249 THR A N 1
ATOM 1849 C CA . THR A 1 249 ? -6.318 1.881 -23.576 1.00 86.94 249 THR A CA 1
ATOM 1850 C C . THR A 1 249 ? -5.726 3.276 -23.372 1.00 86.94 249 THR A C 1
ATOM 1852 O O . THR A 1 249 ? -5.089 3.797 -24.286 1.00 86.94 249 THR A O 1
ATOM 1855 N N . ASN A 1 250 ? -5.987 3.926 -22.237 1.00 91.31 250 ASN A N 1
ATOM 1856 C CA . ASN A 1 250 ? -5.589 5.301 -21.982 1.00 91.31 250 ASN A CA 1
ATOM 1857 C C . ASN A 1 250 ? -4.892 5.422 -20.623 1.00 91.31 250 ASN A C 1
ATOM 1859 O O . ASN A 1 250 ? -5.508 5.300 -19.575 1.00 91.31 250 ASN A O 1
ATOM 1863 N N . ALA A 1 251 ? -3.597 5.726 -20.642 1.00 93.50 251 ALA A N 1
ATOM 1864 C CA . ALA A 1 251 ? -2.815 5.915 -19.422 1.00 93.50 251 ALA A CA 1
ATOM 1865 C C . ALA A 1 251 ? -3.062 7.271 -18.727 1.00 93.50 251 ALA A C 1
ATOM 1867 O O . ALA A 1 251 ? -2.391 7.568 -17.741 1.00 93.50 251 ALA A O 1
ATOM 1868 N N . ARG A 1 252 ? -3.923 8.143 -19.280 1.00 94.75 252 ARG A N 1
ATOM 1869 C CA . ARG A 1 252 ? -3.993 9.579 -18.933 1.00 94.75 252 ARG A CA 1
ATOM 1870 C C . ARG A 1 252 ? -5.336 10.097 -18.433 1.00 94.75 252 ARG A C 1
ATOM 1872 O O . ARG A 1 252 ? -5.468 11.296 -18.192 1.00 94.75 252 ARG A O 1
ATOM 1879 N N . ASP A 1 253 ? -6.342 9.245 -18.312 1.00 92.38 253 ASP A N 1
ATOM 1880 C CA . ASP A 1 253 ? -7.703 9.637 -17.929 1.00 92.38 253 ASP A CA 1
ATOM 1881 C C . ASP A 1 253 ? -8.129 9.119 -16.551 1.00 92.38 253 ASP A C 1
ATOM 1883 O O . ASP A 1 253 ? -9.314 9.150 -16.227 1.00 92.38 253 ASP A O 1
ATOM 1887 N N . GLN A 1 254 ? -7.174 8.709 -15.714 1.00 93.38 254 GLN A N 1
ATOM 1888 C CA . GLN A 1 254 ? -7.456 8.345 -14.328 1.00 93.38 254 GLN A CA 1
ATOM 1889 C C . GLN A 1 254 ? -7.822 9.584 -13.505 1.00 93.38 254 GLN A C 1
ATOM 1891 O O . GLN A 1 254 ? -7.193 10.642 -13.636 1.00 93.38 254 GLN A O 1
ATOM 1896 N N . VAL A 1 255 ? -8.806 9.450 -12.615 1.00 95.19 255 VAL A N 1
ATOM 1897 C CA . VAL A 1 255 ? -9.217 10.527 -11.705 1.00 95.19 255 VAL A CA 1
ATOM 1898 C C . VAL A 1 255 ? -9.204 10.017 -10.273 1.00 95.19 255 VAL A C 1
ATOM 1900 O O . VAL A 1 255 ? -9.934 9.101 -9.930 1.00 95.19 255 VAL A O 1
ATOM 1903 N N . MET A 1 256 ? -8.408 10.645 -9.417 1.00 95.25 256 MET A N 1
ATOM 1904 C CA . MET A 1 256 ? -8.367 10.360 -7.987 1.00 95.25 256 MET A CA 1
ATOM 1905 C C . MET A 1 256 ? -9.158 11.430 -7.241 1.00 95.25 256 MET A C 1
ATOM 1907 O O . MET A 1 256 ? -8.785 12.602 -7.266 1.00 95.25 256 MET A O 1
ATOM 1911 N N . ASN A 1 257 ? -10.227 11.047 -6.550 1.00 94.31 257 ASN A N 1
ATOM 1912 C CA . ASN A 1 257 ? -10.912 11.927 -5.610 1.00 94.31 257 ASN A CA 1
ATOM 1913 C C . ASN A 1 257 ? -10.392 11.620 -4.207 1.00 94.31 257 ASN A C 1
ATOM 1915 O O . ASN A 1 257 ? -10.521 10.504 -3.718 1.00 94.31 257 ASN A O 1
ATOM 1919 N N . VAL A 1 258 ? -9.799 12.615 -3.557 1.00 94.38 258 VAL A N 1
ATOM 1920 C CA . VAL A 1 258 ? -9.215 12.477 -2.215 1.00 94.38 258 VAL A CA 1
ATOM 1921 C C . VAL A 1 258 ? -9.637 13.649 -1.351 1.00 94.38 258 VAL A C 1
ATOM 1923 O O . VAL A 1 258 ? -10.096 14.684 -1.836 1.00 94.38 258 VAL A O 1
ATOM 1926 N N . THR A 1 259 ? -9.456 13.515 -0.046 1.00 94.44 259 THR A N 1
ATOM 1927 C CA . THR A 1 259 ? -9.536 14.664 0.855 1.00 94.44 259 THR A CA 1
ATOM 1928 C C . THR A 1 259 ? -8.220 15.438 0.876 1.00 94.44 259 THR A C 1
ATOM 1930 O O . THR A 1 259 ? -7.174 14.926 0.485 1.00 94.44 259 THR A O 1
ATOM 1933 N N . SER A 1 260 ? -8.244 16.667 1.389 1.00 95.31 260 SER A N 1
ATOM 1934 C CA . SER A 1 260 ? -7.027 17.447 1.644 1.00 95.31 260 SER A CA 1
ATOM 1935 C C . SER A 1 260 ? -6.127 16.883 2.754 1.00 95.31 260 SER A C 1
ATOM 1937 O O . SER A 1 260 ? -5.073 17.456 3.004 1.00 95.31 260 SER A O 1
ATOM 1939 N N . ASN A 1 261 ? -6.539 15.820 3.458 1.00 92.69 261 ASN A N 1
ATOM 1940 C CA . ASN A 1 261 ? -5.735 15.175 4.492 1.00 92.69 261 ASN A CA 1
ATOM 1941 C C . ASN A 1 261 ? -4.941 14.003 3.894 1.00 92.69 261 ASN A C 1
ATOM 1943 O O . ASN A 1 261 ? -5.436 12.880 3.815 1.00 92.69 261 ASN A O 1
ATOM 1947 N N . THR A 1 262 ? -3.697 14.267 3.501 1.00 90.88 262 THR A N 1
ATOM 1948 C CA . THR A 1 262 ? -2.762 13.276 2.935 1.00 90.88 262 THR A CA 1
ATOM 1949 C C . THR A 1 262 ? -2.336 12.201 3.943 1.00 90.88 262 THR A C 1
ATOM 1951 O O . THR A 1 262 ? -1.931 11.108 3.552 1.00 90.88 262 THR A O 1
ATOM 1954 N N . GLY A 1 263 ? -2.478 12.474 5.245 1.00 88.06 263 GLY A N 1
ATOM 1955 C CA . GLY A 1 263 ? -2.208 11.536 6.339 1.00 88.06 263 GLY A CA 1
ATOM 1956 C C . GLY A 1 263 ? -3.431 10.748 6.816 1.00 88.06 263 GLY A C 1
ATOM 1957 O O . GLY A 1 263 ? -3.344 10.059 7.836 1.00 88.06 263 GLY A O 1
ATOM 1958 N N . ALA A 1 264 ? -4.581 10.864 6.140 1.00 86.75 264 ALA A N 1
ATOM 1959 C CA . ALA A 1 264 ? -5.777 10.116 6.506 1.00 86.75 264 ALA A CA 1
ATOM 1960 C C . ALA A 1 264 ? -5.479 8.609 6.501 1.00 86.75 264 ALA A C 1
ATOM 1962 O O . ALA A 1 264 ? -5.011 8.055 5.504 1.00 86.75 264 ALA A O 1
ATOM 1963 N N . SER A 1 265 ? -5.733 7.956 7.636 1.00 88.25 265 SER A N 1
ATOM 1964 C CA . SER A 1 265 ? -5.487 6.527 7.788 1.00 88.25 265 SER A CA 1
ATOM 1965 C C . SER A 1 265 ? -6.576 5.819 8.588 1.00 88.25 265 SER A C 1
ATOM 1967 O O . SER A 1 265 ? -7.255 6.425 9.421 1.00 88.25 265 SER A O 1
ATOM 1969 N N . GLY A 1 266 ? -6.755 4.528 8.303 1.00 84.94 266 GLY A N 1
ATOM 1970 C CA . GLY A 1 266 ? -7.701 3.642 8.980 1.00 84.94 266 GLY A CA 1
ATOM 1971 C C . GLY A 1 266 ? -6.986 2.526 9.740 1.00 84.94 266 GLY A C 1
ATOM 1972 O O . GLY A 1 266 ? -6.010 1.962 9.251 1.00 84.94 266 GLY A O 1
ATOM 1973 N N . SER A 1 267 ? -7.471 2.194 10.941 1.00 88.44 267 SER A N 1
ATOM 1974 C CA . SER A 1 267 ? -6.983 1.047 11.717 1.00 88.44 267 SER A CA 1
ATOM 1975 C C . SER A 1 267 ? -7.966 -0.111 11.601 1.00 88.44 267 SER A C 1
ATOM 1977 O O . SER A 1 267 ? -9.036 -0.086 12.210 1.00 88.44 267 SER A O 1
ATOM 1979 N N . PHE A 1 268 ? -7.594 -1.121 10.818 1.00 92.56 268 PHE A N 1
ATOM 1980 C CA . PHE A 1 268 ? -8.381 -2.345 10.635 1.00 92.56 268 PHE A CA 1
ATOM 1981 C C . PHE A 1 268 ? -7.741 -3.570 11.282 1.00 92.56 268 PHE A C 1
ATOM 1983 O O . PHE A 1 268 ? -8.421 -4.570 11.471 1.00 92.56 268 PHE A O 1
ATOM 1990 N N . LEU A 1 269 ? -6.452 -3.492 11.620 1.00 96.81 269 LEU A N 1
ATOM 1991 C CA . LEU A 1 269 ? -5.629 -4.641 12.008 1.00 96.81 269 LEU A CA 1
ATOM 1992 C C . LEU A 1 269 ? -5.466 -4.812 13.523 1.00 96.81 269 LEU A C 1
ATOM 1994 O O . LEU A 1 269 ? -4.863 -5.785 13.968 1.00 96.81 269 LEU A O 1
ATOM 1998 N N . ASN A 1 270 ? -5.973 -3.868 14.317 1.00 97.12 270 ASN A N 1
ATOM 1999 C CA . ASN A 1 270 ? -5.847 -3.884 15.771 1.00 97.12 270 ASN A CA 1
ATOM 2000 C C . ASN A 1 270 ? -7.211 -4.117 16.412 1.00 97.12 270 ASN A C 1
ATOM 2002 O O . ASN A 1 270 ? -8.128 -3.297 16.300 1.00 97.12 270 ASN A O 1
ATOM 2006 N N . HIS A 1 271 ? -7.335 -5.221 17.137 1.00 97.81 271 HIS A N 1
ATOM 2007 C CA . HIS A 1 271 ? -8.544 -5.582 17.861 1.00 97.81 271 HIS A CA 1
ATOM 2008 C C . HIS A 1 271 ? -8.231 -5.911 19.313 1.00 97.81 271 HIS A C 1
ATOM 2010 O O . HIS A 1 271 ? -7.080 -6.049 19.721 1.00 97.81 271 HIS A O 1
ATOM 2016 N N . LYS A 1 272 ? -9.285 -6.043 20.114 1.00 97.94 272 LYS A N 1
ATOM 2017 C CA . LYS A 1 272 ? -9.166 -6.536 21.481 1.00 97.94 272 LYS A CA 1
ATOM 2018 C C . LYS A 1 272 ? -10.429 -7.239 21.934 1.00 97.94 272 LYS A C 1
ATOM 2020 O O . LYS A 1 272 ? -11.539 -6.863 21.543 1.00 97.94 272 LYS A O 1
ATOM 2025 N N . VAL A 1 273 ? -10.246 -8.193 22.834 1.00 98.44 273 VAL A N 1
ATOM 2026 C CA . VAL A 1 273 ? -11.314 -8.766 23.657 1.00 98.44 273 VAL A CA 1
ATOM 2027 C C . VAL A 1 273 ? -11.023 -8.495 25.125 1.00 98.44 273 VAL A C 1
ATOM 2029 O O . VAL A 1 273 ? -9.867 -8.527 25.542 1.00 98.44 273 VAL A O 1
ATOM 2032 N N . THR A 1 274 ? -12.060 -8.189 25.902 1.00 98.31 274 THR A N 1
ATOM 2033 C CA . THR A 1 274 ? -11.948 -7.926 27.346 1.00 98.31 274 THR A CA 1
ATOM 2034 C C . THR A 1 274 ? -12.466 -9.097 28.174 1.00 98.31 274 THR A C 1
ATOM 2036 O O . THR A 1 274 ? -13.239 -9.921 27.692 1.00 98.31 274 THR A O 1
ATOM 2039 N N . PHE A 1 275 ? -12.046 -9.171 29.436 1.00 98.25 275 PHE A N 1
ATOM 2040 C CA . PHE A 1 275 ? -12.377 -10.263 30.347 1.00 98.25 275 PHE A CA 1
ATOM 2041 C C . PHE A 1 275 ? -12.962 -9.747 31.663 1.00 98.25 275 PHE A C 1
ATOM 2043 O O . PHE A 1 275 ? -12.675 -8.638 32.129 1.00 98.25 275 PHE A O 1
ATOM 2050 N N . GLY A 1 276 ? -13.769 -10.597 32.299 1.00 97.31 276 GLY A N 1
ATOM 2051 C CA . GLY A 1 276 ? -14.203 -10.391 33.677 1.00 97.31 276 GLY A CA 1
ATOM 2052 C C . GLY A 1 276 ? -13.043 -10.481 34.676 1.00 97.31 276 GLY A C 1
ATOM 2053 O O . GLY A 1 276 ? -11.950 -10.962 34.363 1.00 97.31 276 GLY A O 1
ATOM 2054 N N . VAL A 1 277 ? -13.302 -10.030 35.904 1.00 96.62 277 VAL A N 1
ATOM 2055 C CA . VAL A 1 277 ? -12.350 -10.110 37.024 1.00 96.62 277 VAL A CA 1
ATOM 2056 C C . VAL A 1 277 ? -11.942 -11.566 37.251 1.00 96.62 277 VAL A C 1
ATOM 2058 O O . VAL A 1 277 ? -12.805 -12.427 37.425 1.00 96.62 277 VAL A O 1
ATOM 2061 N N . ASN A 1 278 ? -10.635 -11.843 37.240 1.00 95.38 278 ASN A N 1
ATOM 2062 C CA . ASN A 1 278 ? -10.066 -13.191 37.391 1.00 95.38 278 ASN A CA 1
ATOM 2063 C C . ASN A 1 278 ? -10.613 -14.245 36.407 1.00 95.38 278 ASN A C 1
ATOM 2065 O O . ASN A 1 278 ? -10.555 -15.437 36.692 1.00 95.38 278 ASN A O 1
ATOM 2069 N N . GLN A 1 279 ? -11.150 -13.818 35.261 1.00 97.75 279 GLN A N 1
ATOM 2070 C CA . GLN A 1 279 ? -11.616 -14.708 34.197 1.00 97.75 279 GLN A CA 1
ATOM 2071 C C . GLN A 1 279 ? -10.631 -14.723 33.028 1.00 97.75 279 GLN A C 1
ATOM 2073 O O . GLN A 1 279 ? -10.009 -13.702 32.715 1.00 97.75 279 GLN A O 1
ATOM 2078 N N . ASP A 1 280 ? -10.555 -15.863 32.353 1.00 97.94 280 ASP A N 1
ATOM 2079 C CA . ASP A 1 280 ? -9.792 -16.102 31.125 1.00 97.94 280 ASP A CA 1
ATOM 2080 C C . ASP A 1 280 ? -10.636 -16.720 29.998 1.00 97.94 280 ASP A C 1
ATOM 2082 O O . ASP A 1 280 ? -10.149 -16.873 28.882 1.00 97.94 280 ASP A O 1
ATOM 2086 N N . ALA A 1 281 ? -11.905 -17.047 30.246 1.00 97.56 281 ALA A N 1
ATOM 2087 C CA . ALA A 1 281 ? -12.799 -17.575 29.222 1.00 97.56 281 ALA A CA 1
ATOM 2088 C C . ALA A 1 281 ? -13.308 -16.470 28.276 1.00 97.56 281 ALA A C 1
ATOM 2090 O O . ALA A 1 281 ? -13.807 -15.430 28.720 1.00 97.56 281 ALA A O 1
ATOM 2091 N N . VAL A 1 282 ? -13.250 -16.724 26.964 1.00 97.44 282 VAL A N 1
ATOM 2092 C CA . VAL A 1 282 ? -13.853 -15.860 25.938 1.00 97.44 282 VAL A CA 1
ATOM 2093 C C . VAL A 1 282 ? -15.344 -16.181 25.830 1.00 97.44 282 VAL A C 1
ATOM 2095 O O . VAL A 1 282 ? -15.732 -17.226 25.316 1.00 97.44 282 VAL A O 1
ATOM 2098 N N . VAL A 1 283 ? -16.202 -15.288 26.330 1.00 96.94 283 VAL A N 1
ATOM 2099 C CA . VAL A 1 283 ? -17.650 -15.541 26.439 1.00 96.94 283 VAL A CA 1
ATOM 2100 C C . VAL A 1 283 ? -18.502 -14.354 25.984 1.00 96.94 283 VAL A C 1
ATOM 2102 O O . VAL A 1 283 ? -18.033 -13.218 25.865 1.00 96.94 283 VAL A O 1
ATOM 2105 N N . GLY A 1 284 ? -19.791 -14.616 25.746 1.00 96.56 284 GLY A N 1
ATOM 2106 C CA . GLY A 1 284 ? -20.804 -13.594 25.474 1.00 96.56 284 GLY A CA 1
ATOM 2107 C C . GLY A 1 284 ? -20.436 -12.673 24.308 1.00 96.56 284 GLY A C 1
ATOM 2108 O O . GLY A 1 284 ? -19.991 -13.123 23.255 1.00 96.56 284 GLY A O 1
ATOM 2109 N N . GLY A 1 285 ? -20.591 -11.361 24.503 1.00 97.12 285 GLY A N 1
ATOM 2110 C CA . GLY A 1 285 ? -20.298 -10.371 23.462 1.00 97.12 285 GLY A CA 1
ATOM 2111 C C . GLY A 1 285 ? -18.836 -10.348 22.996 1.00 97.12 285 GLY A C 1
ATOM 2112 O O . GLY A 1 285 ? -18.566 -9.893 21.888 1.00 97.12 285 GLY A O 1
ATOM 2113 N N . GLN A 1 286 ? -17.892 -10.851 23.798 1.00 97.94 286 GLN A N 1
ATOM 2114 C CA . GLN A 1 286 ? -16.474 -10.919 23.424 1.00 97.94 286 GLN A CA 1
ATOM 2115 C C . GLN A 1 286 ? -16.212 -12.082 22.466 1.00 97.94 286 GLN A C 1
ATOM 2117 O O . GLN A 1 286 ? -15.486 -11.902 21.493 1.00 97.94 286 GLN A O 1
ATOM 2122 N N . ALA A 1 287 ? -16.896 -13.216 22.655 1.00 98.12 287 ALA A N 1
ATOM 2123 C CA . ALA A 1 287 ? -16.899 -14.314 21.687 1.00 98.12 287 ALA A CA 1
ATOM 2124 C C . ALA A 1 287 ? -17.472 -13.864 20.332 1.00 98.12 287 ALA A C 1
ATOM 2126 O O . ALA A 1 287 ? -16.887 -14.140 19.291 1.00 98.12 287 ALA A O 1
ATOM 2127 N N . THR A 1 288 ? -18.555 -13.074 20.326 1.00 98.06 288 THR A N 1
ATOM 2128 C CA . THR A 1 288 ? -19.105 -12.502 19.081 1.00 98.06 288 THR A CA 1
ATOM 2129 C C . THR A 1 288 ? -18.129 -11.548 18.387 1.00 98.06 288 THR A C 1
ATOM 2131 O O . THR A 1 288 ? -18.033 -11.556 17.162 1.00 98.06 288 THR A O 1
ATOM 2134 N N . LYS A 1 289 ? -17.403 -10.712 19.143 1.00 97.50 289 LYS A N 1
ATOM 2135 C CA . LYS A 1 289 ? -16.368 -9.832 18.577 1.00 97.50 289 LYS A CA 1
ATOM 2136 C C . LYS A 1 289 ? -15.218 -10.641 17.980 1.00 97.50 289 LYS A C 1
ATOM 2138 O O . LYS A 1 289 ? -14.828 -10.361 16.852 1.00 97.50 289 LYS A O 1
ATOM 2143 N N . LEU A 1 290 ? -14.720 -11.646 18.702 1.00 98.19 290 LEU A N 1
ATOM 2144 C CA . LEU A 1 290 ? -13.631 -12.500 18.230 1.00 98.19 290 LEU A CA 1
ATOM 2145 C C . LEU A 1 290 ? -14.033 -13.299 16.988 1.00 98.19 290 LEU A C 1
ATOM 2147 O O . LEU A 1 290 ? -13.251 -13.368 16.047 1.00 98.19 290 LEU A O 1
ATOM 2151 N N . GLN A 1 291 ? -15.269 -13.803 16.925 1.00 98.25 291 GLN A N 1
ATOM 2152 C CA . GLN A 1 291 ? -15.770 -14.475 15.726 1.00 98.25 291 GLN A CA 1
ATOM 2153 C C . GLN A 1 291 ? -15.718 -13.561 14.496 1.00 98.25 291 GLN A C 1
ATOM 2155 O O . GLN A 1 291 ? -15.259 -13.988 13.446 1.00 98.25 291 GLN A O 1
ATOM 2160 N N . LYS A 1 292 ? -16.093 -12.279 14.620 1.00 97.19 292 LYS A N 1
ATOM 2161 C CA . LYS A 1 292 ? -15.985 -11.326 13.499 1.00 97.19 292 LYS A CA 1
ATOM 2162 C C . LYS A 1 292 ? -14.543 -11.115 13.040 1.00 97.19 292 LYS A C 1
ATOM 2164 O O . LYS A 1 292 ? -14.320 -10.944 11.844 1.00 97.19 292 LYS A O 1
ATOM 2169 N N . VAL A 1 293 ? -13.581 -11.116 13.968 1.00 97.38 293 VAL A N 1
ATOM 2170 C CA . VAL A 1 293 ? -12.148 -11.054 13.634 1.00 97.38 293 VAL A CA 1
ATOM 2171 C C . VAL A 1 293 ? -11.737 -12.316 12.876 1.00 97.38 293 VAL A C 1
ATOM 2173 O O . VAL A 1 293 ? -11.116 -12.212 11.824 1.00 97.38 293 VAL A O 1
ATOM 2176 N N . ILE A 1 294 ? -12.147 -13.496 13.347 1.00 96.56 294 ILE A N 1
ATOM 2177 C CA . ILE A 1 294 ? -11.863 -14.777 12.687 1.00 96.56 294 ILE A CA 1
ATOM 2178 C C . ILE A 1 294 ? -12.452 -14.808 11.276 1.00 96.56 294 ILE A C 1
ATOM 2180 O O . ILE A 1 294 ? -11.717 -15.027 10.319 1.00 96.56 294 ILE A O 1
ATOM 2184 N N . ASP A 1 295 ? -13.739 -14.504 11.125 1.00 94.94 295 ASP A N 1
ATOM 2185 C CA . ASP A 1 295 ? -14.432 -14.510 9.831 1.00 94.94 295 ASP A CA 1
ATOM 2186 C C . ASP A 1 295 ? -13.819 -13.517 8.832 1.00 94.94 295 ASP A C 1
ATOM 2188 O O . ASP A 1 295 ? -13.907 -13.718 7.622 1.00 94.94 295 ASP A O 1
ATOM 2192 N N . THR A 1 296 ? -13.192 -12.449 9.333 1.00 95.19 296 THR A N 1
ATOM 2193 C CA . THR A 1 296 ? -12.512 -11.440 8.513 1.00 95.19 296 THR A CA 1
ATOM 2194 C C . THR A 1 296 ? -11.102 -11.880 8.111 1.00 95.19 296 THR A C 1
ATOM 2196 O O . THR A 1 296 ? -10.735 -11.725 6.952 1.00 95.19 296 THR A O 1
ATOM 2199 N N . PHE A 1 297 ? -10.314 -12.444 9.032 1.00 95.81 297 PHE A N 1
ATOM 2200 C CA . PHE A 1 297 ? -8.864 -12.640 8.855 1.00 95.81 297 PHE A CA 1
ATOM 2201 C C . PHE A 1 297 ? -8.407 -14.106 8.790 1.00 95.81 297 PHE A C 1
ATOM 2203 O O . PHE A 1 297 ? -7.203 -14.385 8.752 1.00 95.81 297 PHE A O 1
ATOM 2210 N N . LYS A 1 298 ? -9.339 -15.067 8.746 1.00 93.50 298 LYS A N 1
ATOM 2211 C CA . LYS A 1 298 ? -9.014 -16.497 8.595 1.00 93.50 298 LYS A CA 1
ATOM 2212 C C . LYS A 1 298 ? -8.214 -16.812 7.325 1.00 93.50 298 LYS A C 1
ATOM 2214 O O . LYS A 1 298 ? -7.503 -17.814 7.306 1.00 93.50 298 LYS A O 1
ATOM 2219 N N . GLY A 1 299 ? -8.243 -15.923 6.333 1.00 91.00 299 GLY A N 1
ATOM 2220 C CA . GLY A 1 299 ? -7.570 -16.071 5.045 1.00 91.00 299 GLY A CA 1
ATOM 2221 C C . GLY A 1 299 ? -8.382 -16.910 4.060 1.00 91.00 299 GLY A C 1
ATOM 2222 O O . GLY A 1 299 ? -9.278 -17.661 4.446 1.00 91.00 299 GLY A O 1
ATOM 2223 N N . ALA A 1 300 ? -8.075 -16.754 2.778 1.00 93.31 300 ALA A N 1
ATOM 2224 C CA . ALA A 1 300 ? -8.719 -17.471 1.693 1.00 93.31 300 ALA A CA 1
ATOM 2225 C C . ALA A 1 300 ? -8.456 -18.982 1.764 1.00 93.31 300 ALA A C 1
ATOM 2227 O O . ALA A 1 300 ? -7.359 -19.444 2.088 1.00 93.31 300 ALA A O 1
ATOM 2228 N N . GLU A 1 301 ? -9.480 -19.754 1.408 1.00 93.44 301 GLU A N 1
ATOM 2229 C CA . GLU A 1 301 ? -9.496 -21.212 1.470 1.00 93.44 301 GLU A CA 1
ATOM 2230 C C . GLU A 1 301 ? -10.024 -21.789 0.154 1.00 93.44 301 GLU A C 1
ATOM 2232 O O . GLU A 1 301 ? -10.990 -21.280 -0.412 1.00 93.44 301 GLU A O 1
ATOM 2237 N N . THR A 1 302 ? -9.443 -22.897 -0.308 1.00 92.25 302 THR A N 1
ATOM 2238 C CA . THR A 1 302 ? -10.001 -23.672 -1.439 1.00 92.25 302 THR A CA 1
ATOM 2239 C C . THR A 1 302 ? -11.080 -24.655 -0.987 1.00 92.25 302 THR A C 1
ATOM 2241 O O . THR A 1 302 ? -11.953 -25.049 -1.757 1.00 92.25 302 THR A O 1
ATOM 2244 N N . SER A 1 303 ? -11.014 -25.064 0.277 1.00 90.12 303 SER A N 1
ATOM 2245 C CA . SER A 1 303 ? -12.017 -25.853 0.989 1.00 90.12 303 SER A CA 1
ATOM 2246 C C . SER A 1 303 ? -11.829 -25.628 2.496 1.00 90.12 303 SER A C 1
ATOM 2248 O O . SER A 1 303 ? -10.750 -25.183 2.888 1.00 90.12 303 SER A O 1
ATOM 2250 N N . PRO A 1 304 ? -12.831 -25.899 3.353 1.00 89.06 304 PRO A N 1
ATOM 2251 C CA . PRO A 1 304 ? -12.726 -25.620 4.786 1.00 89.06 304 PRO A CA 1
ATOM 2252 C C . PRO A 1 304 ? -11.464 -26.227 5.418 1.00 89.06 304 PRO A C 1
ATOM 2254 O O . PRO A 1 304 ? -11.252 -27.438 5.345 1.00 89.06 304 PRO A O 1
ATOM 2257 N N . GLY A 1 305 ? -10.630 -25.387 6.031 1.00 85.31 305 GLY A N 1
ATOM 2258 C CA . GLY A 1 305 ? -9.357 -25.761 6.648 1.00 85.31 305 GLY A CA 1
ATOM 2259 C C . GLY A 1 305 ? -8.177 -25.910 5.680 1.00 85.31 305 GLY A C 1
ATOM 2260 O O . GLY A 1 305 ? -7.072 -26.217 6.126 1.00 85.31 305 GLY A O 1
ATOM 2261 N N . VAL A 1 306 ? -8.373 -25.698 4.375 1.00 89.31 306 VAL A N 1
ATOM 2262 C CA . VAL A 1 306 ? -7.326 -25.799 3.349 1.00 89.31 306 VAL A CA 1
ATOM 2263 C C . VAL A 1 306 ? -7.085 -24.425 2.738 1.00 89.31 306 VAL A C 1
ATOM 2265 O O . VAL A 1 306 ? -7.815 -23.990 1.842 1.00 89.31 306 VAL A O 1
ATOM 2268 N N . ALA A 1 307 ? -6.033 -23.761 3.218 1.00 91.00 307 ALA A N 1
ATOM 2269 C CA . ALA A 1 307 ? -5.618 -22.451 2.727 1.00 91.00 307 ALA A CA 1
ATOM 2270 C C . ALA A 1 307 ? -5.420 -22.449 1.202 1.00 91.00 307 ALA A C 1
ATOM 2272 O O . ALA A 1 307 ? -4.869 -23.391 0.623 1.00 91.00 307 ALA A O 1
ATOM 2273 N N . ASP A 1 308 ? -5.868 -21.378 0.552 1.00 94.06 308 ASP A N 1
ATOM 2274 C CA . ASP A 1 308 ? -5.513 -21.096 -0.835 1.00 94.06 308 ASP A CA 1
ATOM 2275 C C . ASP A 1 308 ? -4.005 -20.836 -0.924 1.00 94.06 308 ASP A C 1
ATOM 2277 O O . ASP A 1 308 ? -3.441 -20.112 -0.108 1.00 94.06 308 ASP A O 1
ATOM 2281 N N . ALA A 1 309 ? -3.338 -21.412 -1.924 1.00 92.50 309 ALA A N 1
ATOM 2282 C CA . ALA A 1 309 ? -1.904 -21.225 -2.130 1.00 92.50 309 ALA A CA 1
ATOM 2283 C C . ALA A 1 309 ? -1.518 -19.770 -2.465 1.00 92.50 309 ALA A C 1
ATOM 2285 O O . ALA A 1 309 ? -0.343 -19.423 -2.371 1.00 92.50 309 ALA A O 1
ATOM 2286 N N . ARG A 1 310 ? -2.481 -18.943 -2.891 1.00 94.81 310 ARG A N 1
ATOM 2287 C 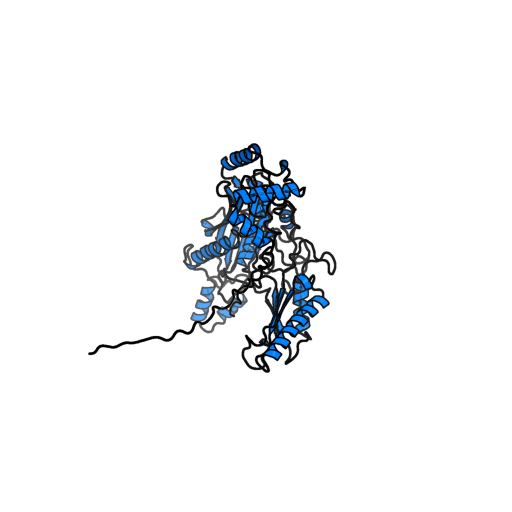CA . ARG A 1 310 ? -2.326 -17.495 -3.097 1.00 94.81 310 ARG A CA 1
ATOM 2288 C C . ARG A 1 310 ? -2.481 -16.694 -1.807 1.00 94.81 310 ARG A C 1
ATOM 2290 O O . ARG A 1 310 ? -2.049 -15.549 -1.769 1.00 94.81 310 ARG A O 1
ATOM 2297 N N . SER A 1 311 ? -3.128 -17.266 -0.789 1.00 93.31 311 SER A N 1
ATOM 2298 C CA . SER A 1 311 ? -3.374 -16.581 0.479 1.00 93.31 311 SER A CA 1
ATOM 2299 C C . SER A 1 311 ? -2.051 -16.254 1.160 1.00 93.31 311 SER A C 1
ATOM 2301 O O . SER A 1 311 ? -1.179 -17.112 1.300 1.00 93.31 311 SER A O 1
ATOM 2303 N N . ILE A 1 312 ? -1.929 -15.016 1.629 1.00 87.12 312 ILE A N 1
ATOM 2304 C CA . ILE A 1 312 ? -0.790 -14.535 2.410 1.00 87.12 312 ILE A CA 1
ATOM 2305 C C . ILE A 1 312 ? -0.771 -15.214 3.781 1.00 87.12 312 ILE A C 1
ATOM 2307 O O . ILE A 1 312 ? 0.294 -15.352 4.380 1.00 87.12 312 ILE A O 1
ATOM 2311 N N . GLN A 1 313 ? -1.937 -15.647 4.283 1.00 87.12 313 GLN A N 1
ATOM 2312 C CA . GLN A 1 313 ? -2.073 -16.257 5.606 1.00 87.12 313 GLN A CA 1
ATOM 2313 C C . GLN A 1 313 ? -1.398 -15.391 6.688 1.00 87.12 313 GLN A C 1
ATOM 2315 O O . GLN A 1 313 ? -0.594 -15.872 7.486 1.00 87.12 313 GLN A O 1
ATOM 2320 N N . THR A 1 314 ? -1.739 -14.097 6.711 1.00 92.94 314 THR A N 1
ATOM 2321 C CA . THR A 1 314 ? -1.103 -13.074 7.555 1.00 92.94 314 THR A CA 1
ATOM 2322 C C . THR A 1 314 ? -0.951 -13.529 9.020 1.00 92.94 314 THR A C 1
ATOM 2324 O O . THR A 1 314 ? -1.925 -14.056 9.582 1.00 92.94 314 THR A O 1
ATOM 2327 N N . PRO A 1 315 ? 0.238 -13.346 9.639 1.00 95.62 315 PRO A N 1
ATOM 2328 C CA . PRO A 1 315 ? 0.474 -13.666 11.048 1.00 95.62 315 PRO A CA 1
ATOM 2329 C C . PRO A 1 315 ? -0.454 -12.904 11.999 1.00 95.62 315 PRO A C 1
ATOM 2331 O O . PRO A 1 315 ? -0.952 -11.832 11.665 1.00 95.62 315 PRO A O 1
ATOM 2334 N N . VAL A 1 316 ? -0.660 -13.433 13.201 1.00 97.56 316 VAL A N 1
ATOM 2335 C CA . VAL A 1 316 ? -1.448 -12.800 14.263 1.00 97.56 316 VAL A CA 1
ATOM 2336 C C . VAL A 1 316 ? -0.666 -12.853 15.565 1.00 97.56 316 VAL A C 1
ATOM 2338 O O . VAL A 1 316 ? -0.234 -13.924 15.985 1.00 97.56 316 VAL A O 1
ATOM 2341 N N . VAL A 1 317 ? -0.523 -11.706 16.222 1.00 98.50 317 VAL A N 1
ATOM 2342 C CA . VAL A 1 317 ? 0.108 -11.601 17.539 1.00 98.50 317 VAL A CA 1
ATOM 2343 C C . VAL A 1 317 ? -0.966 -11.350 18.589 1.00 98.50 317 VAL A C 1
ATOM 2345 O O . VAL A 1 317 ? -1.755 -10.408 18.481 1.00 98.50 317 VAL A O 1
ATOM 2348 N N . LEU A 1 318 ? -0.985 -12.195 19.616 1.00 98.69 318 LEU A N 1
ATOM 2349 C CA . LEU A 1 318 ? -1.867 -12.090 20.770 1.00 98.69 318 LEU A CA 1
ATOM 2350 C C . LEU A 1 318 ? -1.061 -11.655 21.995 1.00 98.69 318 LEU A C 1
ATOM 2352 O O . LEU A 1 318 ? -0.098 -12.311 22.394 1.00 98.69 318 LEU A O 1
ATOM 2356 N N . THR A 1 319 ? -1.472 -10.560 22.631 1.00 98.75 319 THR A N 1
ATOM 2357 C CA . THR A 1 319 ? -0.851 -10.082 23.875 1.00 98.75 319 THR A CA 1
ATOM 2358 C C . THR A 1 319 ? -1.884 -10.018 24.985 1.00 98.75 319 THR A C 1
ATOM 2360 O O . THR A 1 319 ? -2.713 -9.108 25.037 1.00 98.75 319 THR A O 1
ATOM 2363 N N . GLY A 1 320 ? -1.835 -10.992 25.888 1.00 98.56 320 GLY A N 1
ATOM 2364 C CA . GLY A 1 320 ? -2.660 -11.032 27.082 1.00 98.56 320 GLY A CA 1
ATOM 2365 C C . GLY A 1 320 ? -2.177 -10.056 28.145 1.00 98.56 320 GLY A C 1
ATOM 2366 O O . GLY A 1 320 ? -0.979 -9.910 28.390 1.00 98.56 320 GLY A O 1
ATOM 2367 N N . ARG A 1 321 ? -3.129 -9.409 28.817 1.00 98.44 321 ARG A N 1
ATOM 2368 C CA . ARG A 1 321 ? -2.896 -8.422 29.876 1.00 98.44 321 ARG A CA 1
ATOM 2369 C C . ARG A 1 321 ? -3.802 -8.662 31.078 1.00 98.44 321 ARG A C 1
ATOM 2371 O O . ARG A 1 321 ? -4.877 -9.271 30.972 1.00 98.44 321 ARG A O 1
ATOM 2378 N N . ALA A 1 322 ? -3.358 -8.178 32.228 1.00 97.56 322 ALA A N 1
ATOM 2379 C CA . ALA A 1 322 ? -4.085 -8.195 33.485 1.00 97.56 322 ALA A CA 1
ATOM 2380 C C . ALA A 1 322 ? -4.149 -6.796 34.119 1.00 97.56 322 ALA A C 1
ATOM 2382 O O . ALA A 1 322 ? -3.367 -5.904 33.799 1.00 97.56 322 ALA A O 1
ATOM 2383 N N . SER A 1 323 ? -5.121 -6.609 35.013 1.00 96.25 323 SER A N 1
ATOM 2384 C CA . SER A 1 323 ? -5.219 -5.429 35.871 1.00 96.25 323 SER A CA 1
ATOM 2385 C C . SER A 1 323 ? -4.102 -5.428 36.921 1.00 96.25 323 SER A C 1
ATOM 2387 O O . SER A 1 323 ? -3.567 -6.477 37.255 1.00 96.25 323 SER A O 1
ATOM 2389 N N . ALA A 1 324 ? -3.804 -4.266 37.509 1.00 94.88 324 ALA A N 1
ATOM 2390 C CA . ALA A 1 324 ? -2.788 -4.120 38.565 1.00 94.88 324 ALA A CA 1
ATOM 2391 C C . ALA A 1 324 ? -3.208 -4.706 39.928 1.00 94.88 324 ALA A C 1
ATOM 2393 O O . ALA A 1 324 ? -2.514 -4.540 40.929 1.00 94.88 324 ALA A O 1
ATOM 2394 N N . THR A 1 325 ? -4.395 -5.307 40.014 1.00 93.94 325 THR A N 1
ATOM 2395 C CA . THR A 1 325 ? -4.945 -5.797 41.278 1.00 93.94 325 THR A CA 1
ATOM 2396 C C . THR A 1 325 ? -4.470 -7.223 41.514 1.00 93.94 325 THR A C 1
ATOM 2398 O O . THR A 1 325 ? -4.699 -8.089 40.679 1.00 93.94 325 THR A O 1
ATOM 2401 N N . GLY A 1 326 ? -3.878 -7.487 42.679 1.00 92.88 326 GLY A N 1
ATOM 2402 C CA . GLY A 1 326 ? -3.437 -8.827 43.064 1.00 92.88 326 GLY A CA 1
ATOM 2403 C C . GLY A 1 326 ? -1.924 -9.002 43.013 1.00 92.88 326 GLY A C 1
ATOM 2404 O O . GLY A 1 326 ? -1.168 -8.038 43.084 1.00 92.88 326 GLY A O 1
ATOM 2405 N N . ASP A 1 327 ? -1.499 -10.262 42.976 1.00 96.12 327 ASP A N 1
ATOM 2406 C CA . ASP A 1 327 ? -0.090 -10.639 42.912 1.00 96.12 327 ASP A CA 1
ATOM 2407 C C . ASP A 1 327 ? 0.423 -10.575 41.455 1.00 96.12 327 ASP A C 1
ATOM 2409 O O . ASP A 1 327 ? -0.217 -11.160 40.574 1.00 96.12 327 ASP A O 1
ATOM 2413 N N . PRO A 1 328 ? 1.571 -9.926 41.173 1.00 96.44 328 PRO A N 1
ATOM 2414 C CA . PRO A 1 328 ? 2.100 -9.809 39.812 1.00 96.44 328 PRO A CA 1
ATOM 2415 C C . PRO A 1 328 ? 2.359 -11.150 39.112 1.00 96.44 328 PRO A C 1
ATOM 2417 O O . PRO A 1 328 ? 2.143 -11.262 37.906 1.00 96.44 328 PRO A O 1
ATOM 2420 N N . ALA A 1 329 ? 2.776 -12.197 39.836 1.00 97.44 329 ALA A N 1
ATOM 2421 C CA . ALA A 1 329 ? 2.982 -13.514 39.233 1.00 97.44 329 ALA A CA 1
ATOM 2422 C C . ALA A 1 329 ? 1.643 -14.181 38.877 1.00 97.44 329 ALA A C 1
ATOM 2424 O O . ALA A 1 329 ? 1.520 -14.821 37.830 1.00 97.44 329 ALA A O 1
ATOM 2425 N N . ALA A 1 330 ? 0.608 -13.979 39.698 1.00 97.38 330 ALA A N 1
ATOM 2426 C CA . ALA A 1 330 ? -0.752 -14.388 39.357 1.00 97.38 330 ALA A CA 1
ATOM 2427 C C . ALA A 1 330 ? -1.293 -13.627 38.131 1.00 97.38 330 ALA A C 1
ATOM 2429 O O . ALA A 1 330 ? -1.920 -14.241 37.2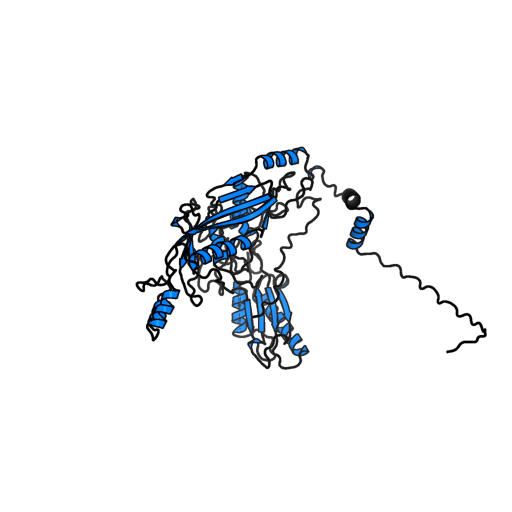64 1.00 97.38 330 ALA A O 1
ATOM 2430 N N . ASN A 1 331 ? -1.012 -12.325 38.026 1.00 97.81 331 ASN A N 1
ATOM 2431 C CA . ASN A 1 331 ? -1.379 -11.490 36.879 1.00 97.81 331 ASN A CA 1
ATOM 2432 C C . ASN A 1 331 ? -0.676 -11.942 35.597 1.00 97.81 331 ASN A C 1
ATOM 2434 O O . ASN A 1 331 ? -1.329 -12.075 34.559 1.00 97.81 331 ASN A O 1
ATOM 2438 N N . GLN A 1 332 ? 0.618 -12.256 35.681 1.00 98.31 332 GLN A N 1
ATOM 2439 C CA . GLN A 1 332 ? 1.384 -12.842 34.584 1.00 98.31 332 GLN A CA 1
ATOM 2440 C C . GLN A 1 332 ? 0.728 -14.140 34.095 1.00 98.31 332 GLN A C 1
ATOM 2442 O O . GLN A 1 332 ? 0.297 -14.211 32.943 1.00 98.31 332 GLN A O 1
ATOM 2447 N N . ALA A 1 333 ? 0.524 -15.115 34.985 1.00 98.38 333 ALA A N 1
ATOM 2448 C CA . ALA A 1 333 ? -0.081 -16.397 34.625 1.00 98.38 333 ALA A CA 1
ATOM 2449 C C . ALA A 1 333 ? -1.518 -16.256 34.084 1.00 98.38 333 ALA A C 1
ATOM 2451 O O . ALA A 1 333 ? -1.932 -16.998 33.195 1.00 98.38 333 ALA A O 1
ATOM 2452 N N . LEU A 1 334 ? -2.315 -15.322 34.618 1.00 98.38 334 LEU A N 1
ATOM 2453 C CA . LEU A 1 334 ? -3.666 -15.051 34.118 1.00 98.38 334 LEU A CA 1
ATOM 2454 C C . LEU A 1 334 ? -3.639 -14.456 32.705 1.00 98.38 334 LEU A C 1
ATOM 2456 O O . LEU A 1 334 ? -4.462 -14.822 31.868 1.00 98.38 334 LEU A O 1
ATOM 2460 N N . SER A 1 335 ? -2.703 -13.550 32.437 1.00 98.62 335 SER A N 1
ATOM 2461 C CA . SER A 1 335 ? -2.545 -12.933 31.123 1.00 98.62 335 SER A CA 1
ATOM 2462 C C . SER A 1 335 ? -2.117 -13.947 30.051 1.00 98.62 335 SER A C 1
ATOM 2464 O O . SER A 1 335 ? -2.673 -13.937 28.956 1.00 98.62 335 SER A O 1
ATOM 2466 N N . GLU A 1 336 ? -1.231 -14.888 30.392 1.00 98.69 336 GLU A N 1
ATOM 2467 C CA . GLU A 1 336 ? -0.824 -15.997 29.518 1.00 98.69 336 GLU A CA 1
ATOM 2468 C C . GLU A 1 336 ? -2.011 -16.908 29.185 1.00 98.69 336 GLU A C 1
ATOM 2470 O O . GLU A 1 336 ? -2.270 -17.182 28.015 1.00 98.69 336 GLU A O 1
ATOM 2475 N N . ARG A 1 337 ? -2.804 -17.305 30.193 1.00 98.69 337 ARG A N 1
ATOM 2476 C CA . ARG A 1 337 ? -4.007 -18.126 29.964 1.00 98.69 337 ARG A CA 1
ATOM 2477 C C . ARG A 1 337 ? -5.036 -17.434 29.080 1.00 98.69 337 ARG A C 1
ATOM 2479 O O . ARG A 1 337 ? -5.645 -18.085 28.240 1.00 98.69 337 ARG A O 1
ATOM 2486 N N . ARG A 1 338 ? -5.226 -16.121 29.234 1.00 98.75 338 ARG A N 1
ATOM 2487 C CA . ARG A 1 338 ? -6.118 -15.344 28.359 1.00 98.75 338 ARG A CA 1
ATOM 2488 C C . ARG A 1 338 ? -5.665 -15.393 26.905 1.00 98.75 338 ARG A C 1
ATOM 2490 O O . ARG A 1 338 ? -6.500 -15.607 26.032 1.00 98.75 338 ARG A O 1
ATOM 2497 N N . ALA A 1 339 ? -4.374 -15.184 26.649 1.00 98.69 339 ALA A N 1
ATOM 2498 C CA . ALA A 1 339 ? -3.831 -15.223 25.294 1.00 98.69 339 ALA A CA 1
ATOM 2499 C C . ALA A 1 339 ? -3.990 -16.626 24.679 1.00 98.69 339 ALA A C 1
ATOM 2501 O O . ALA A 1 339 ? -4.553 -16.747 23.590 1.00 98.69 339 ALA A O 1
ATOM 2502 N N . ALA A 1 340 ? -3.647 -17.671 25.440 1.00 98.44 340 ALA A N 1
ATOM 2503 C CA . ALA A 1 340 ? -3.819 -19.064 25.032 1.00 98.44 340 ALA A CA 1
ATOM 2504 C C . ALA A 1 340 ? -5.288 -19.414 24.738 1.00 98.44 340 ALA A C 1
ATOM 2506 O O . ALA A 1 340 ? -5.593 -19.993 23.700 1.00 98.44 340 ALA A O 1
ATOM 2507 N N . HIS A 1 341 ? -6.232 -18.997 25.588 1.00 98.56 341 HIS A N 1
ATOM 2508 C CA . HIS A 1 341 ? -7.660 -19.230 25.347 1.00 98.56 341 HIS A CA 1
ATOM 2509 C C . HIS A 1 341 ? -8.201 -18.475 24.126 1.00 98.56 341 HIS A C 1
ATOM 2511 O O . HIS A 1 341 ? -9.134 -18.956 23.484 1.00 98.56 341 HIS A O 1
ATOM 2517 N N . VAL A 1 342 ? -7.647 -17.309 23.778 1.00 98.69 342 VAL A N 1
ATOM 2518 C CA . VAL A 1 342 ? -7.989 -16.633 22.516 1.00 98.69 342 VAL A CA 1
ATOM 2519 C C . VAL A 1 342 ? -7.458 -17.432 21.326 1.00 98.69 342 VAL A C 1
ATOM 2521 O O . VAL A 1 342 ? -8.213 -17.647 20.380 1.00 98.69 342 VAL A O 1
ATOM 2524 N N . ALA A 1 343 ? -6.218 -17.929 21.381 1.00 98.31 343 ALA A N 1
ATOM 2525 C CA . ALA A 1 343 ? -5.656 -18.786 20.334 1.00 98.31 343 ALA A CA 1
ATOM 2526 C C . ALA A 1 343 ? -6.467 -20.084 20.154 1.00 98.31 343 ALA A C 1
ATOM 2528 O O . ALA A 1 343 ? -6.798 -20.466 19.028 1.00 98.31 343 ALA A O 1
ATOM 2529 N N . ASP A 1 344 ? -6.844 -20.727 21.260 1.00 98.00 344 ASP A N 1
ATOM 2530 C CA . ASP A 1 344 ? -7.697 -21.915 21.269 1.00 98.00 344 ASP A CA 1
ATOM 2531 C C . ASP A 1 344 ? -9.074 -21.613 20.671 1.00 98.00 344 ASP A C 1
ATOM 2533 O O . ASP A 1 344 ? -9.538 -22.342 19.796 1.00 98.00 344 ASP A O 1
ATOM 2537 N N . PHE A 1 345 ? -9.693 -20.489 21.052 1.00 98.31 345 PHE A N 1
ATOM 2538 C CA . PHE A 1 345 ? -10.959 -20.060 20.464 1.00 98.31 345 PHE A CA 1
ATOM 2539 C C . PHE A 1 345 ? -10.835 -19.877 18.946 1.00 98.31 345 PHE A C 1
ATOM 2541 O O . PHE A 1 345 ? -11.693 -20.362 18.212 1.00 98.31 345 PHE A O 1
ATOM 2548 N N . MET A 1 346 ? -9.773 -19.220 18.462 1.00 97.69 346 MET A N 1
ATOM 2549 C CA . MET A 1 346 ? -9.528 -19.041 17.025 1.00 97.69 346 MET A CA 1
ATOM 2550 C C . MET A 1 346 ? -9.421 -20.384 16.297 1.00 97.69 346 MET A C 1
ATOM 2552 O O . MET A 1 346 ? -10.054 -20.568 15.257 1.00 97.69 346 MET A O 1
ATOM 2556 N N . ARG A 1 347 ? -8.684 -21.343 16.866 1.00 95.94 347 ARG A N 1
ATOM 2557 C CA . ARG A 1 347 ? -8.532 -22.694 16.307 1.00 95.94 347 ARG A CA 1
ATOM 2558 C C . ARG A 1 347 ? -9.866 -23.429 16.228 1.00 95.94 347 ARG A C 1
ATOM 2560 O O . ARG A 1 347 ? -10.194 -23.993 15.187 1.00 95.94 347 ARG A O 1
ATOM 2567 N N . ASP A 1 348 ? -10.641 -23.384 17.303 1.00 96.56 348 ASP A N 1
ATOM 2568 C CA . ASP A 1 348 ? -11.895 -24.128 17.418 1.00 96.56 348 ASP A CA 1
ATOM 2569 C C . ASP A 1 348 ? -13.029 -23.508 16.576 1.00 96.56 348 ASP A C 1
ATOM 2571 O O . ASP A 1 348 ? -14.029 -24.171 16.299 1.00 96.56 348 ASP A O 1
ATOM 2575 N N . HIS A 1 349 ? -12.862 -22.259 16.125 1.00 95.81 349 HIS A N 1
ATOM 2576 C CA . HIS A 1 349 ? -13.859 -21.503 15.357 1.00 95.81 349 HIS A CA 1
ATOM 2577 C C . HIS A 1 349 ? -13.430 -21.198 13.912 1.00 95.81 349 HIS A C 1
ATOM 2579 O O . HIS A 1 349 ? -13.954 -20.276 13.286 1.00 95.81 349 HIS A O 1
ATOM 2585 N N . GLY A 1 350 ? -12.521 -22.004 13.355 1.00 91.50 350 GLY A N 1
ATOM 2586 C CA . GLY A 1 350 ? -12.246 -22.022 11.915 1.00 91.50 350 GLY A CA 1
ATOM 2587 C C . GLY A 1 350 ? -11.192 -21.027 11.434 1.00 91.50 350 GLY A C 1
ATOM 2588 O O . GLY A 1 350 ? -11.124 -20.749 10.237 1.00 91.50 350 GLY A O 1
ATOM 2589 N N . PHE A 1 351 ? -10.355 -20.495 12.327 1.00 93.69 351 PHE A N 1
ATOM 2590 C CA . PHE A 1 351 ? -9.156 -19.781 11.901 1.00 93.69 351 PHE A CA 1
ATOM 2591 C C . PHE A 1 351 ? -8.129 -20.781 11.355 1.00 93.69 351 PHE A C 1
ATOM 2593 O O . PHE A 1 351 ? -7.736 -21.735 12.031 1.00 93.69 351 PHE A O 1
ATOM 2600 N N . VAL A 1 352 ? -7.700 -20.582 10.113 1.00 88.00 352 VAL A N 1
ATOM 2601 C CA . VAL A 1 352 ? -6.837 -21.533 9.404 1.00 88.00 352 VAL A CA 1
ATOM 2602 C C . VAL A 1 352 ? -5.399 -21.399 9.888 1.00 88.00 352 VAL A C 1
ATOM 2604 O O . VAL A 1 352 ? -4.924 -20.289 10.111 1.00 88.00 352 VAL A O 1
ATOM 2607 N N . ASN A 1 353 ? -4.685 -22.523 10.013 1.00 88.31 353 ASN A N 1
ATOM 2608 C CA . ASN A 1 353 ? -3.246 -22.556 10.303 1.00 88.31 353 ASN A CA 1
ATOM 2609 C C . ASN A 1 353 ? -2.828 -21.835 11.604 1.00 88.31 353 ASN A C 1
ATOM 2611 O O . ASN A 1 353 ? -1.738 -21.268 11.670 1.00 88.31 353 ASN A O 1
ATOM 2615 N N . VAL A 1 354 ? -3.657 -21.874 12.658 1.00 89.81 354 VAL A N 1
ATOM 2616 C CA . VAL A 1 354 ? -3.353 -21.222 13.952 1.00 89.81 354 VAL A CA 1
ATOM 2617 C C . VAL A 1 354 ? -1.948 -21.553 14.452 1.00 89.81 354 VAL A C 1
ATOM 2619 O O . VAL A 1 354 ? -1.204 -20.644 14.794 1.00 89.81 354 VAL A O 1
ATOM 2622 N N . THR A 1 355 ? -1.544 -22.826 14.411 1.00 90.19 355 THR A N 1
ATOM 2623 C CA . THR A 1 355 ? -0.233 -23.286 14.902 1.00 90.19 355 THR A CA 1
ATOM 2624 C C . THR A 1 355 ? 0.961 -22.599 14.236 1.00 90.19 355 THR A C 1
ATOM 2626 O O . THR A 1 355 ? 2.013 -22.496 14.856 1.00 90.19 355 THR A O 1
ATOM 2629 N N . THR A 1 356 ? 0.832 -22.150 12.986 1.00 91.12 356 THR A N 1
ATOM 2630 C CA . THR A 1 356 ? 1.930 -21.500 12.252 1.00 91.12 356 THR A CA 1
ATOM 2631 C C . THR A 1 356 ? 1.747 -19.993 12.106 1.00 91.12 356 THR A C 1
ATOM 2633 O O . THR A 1 356 ? 2.699 -19.311 11.744 1.00 91.12 356 THR A O 1
ATOM 2636 N N . ARG A 1 357 ? 0.540 -19.467 12.345 1.00 93.06 357 ARG A N 1
ATOM 2637 C CA . ARG A 1 357 ? 0.209 -18.048 12.142 1.00 93.06 357 ARG A CA 1
ATOM 2638 C C . ARG A 1 357 ? 0.075 -17.260 13.430 1.00 93.06 357 ARG A C 1
ATOM 2640 O O . ARG A 1 357 ? 0.294 -16.055 13.403 1.00 93.06 357 ARG A O 1
ATOM 2647 N N . VAL A 1 358 ? -0.344 -17.903 14.514 1.00 96.75 358 VAL A N 1
ATOM 2648 C CA . VAL A 1 358 ? -0.660 -17.230 15.771 1.00 96.75 358 VAL A CA 1
ATOM 2649 C C . VAL A 1 358 ? 0.508 -17.397 16.730 1.00 96.75 358 VAL A C 1
ATOM 2651 O O . VAL A 1 358 ? 0.920 -18.518 17.021 1.00 96.75 358 VAL A O 1
ATOM 2654 N N . SER A 1 359 ? 1.019 -16.279 17.233 1.00 97.62 359 SER A N 1
ATOM 2655 C CA . SER A 1 359 ? 1.917 -16.243 18.382 1.00 97.62 359 SER A CA 1
ATOM 2656 C C . SER A 1 359 ? 1.222 -15.554 19.547 1.00 97.62 359 SER A C 1
ATOM 2658 O O . SER A 1 359 ? 0.514 -14.561 19.368 1.00 97.62 359 SER A O 1
ATOM 2660 N N . ASP A 1 360 ? 1.397 -16.085 20.750 1.00 97.12 360 ASP A N 1
ATOM 2661 C CA . ASP A 1 360 ? 0.750 -15.584 21.951 1.00 97.12 360 ASP A CA 1
ATOM 2662 C C . ASP A 1 360 ? 1.741 -15.378 23.101 1.00 97.12 360 ASP A C 1
ATOM 2664 O O . ASP A 1 360 ? 2.764 -16.047 23.233 1.00 97.12 360 ASP A O 1
ATOM 2668 N N . SER A 1 361 ? 1.462 -14.371 23.925 1.00 98.00 361 SER A N 1
ATOM 2669 C CA . SER A 1 361 ? 2.235 -14.074 25.132 1.00 98.00 361 SER A CA 1
ATOM 2670 C C . SER A 1 361 ? 1.376 -13.346 26.160 1.00 98.00 361 SER A C 1
ATOM 2672 O O . SER A 1 361 ? 0.431 -12.637 25.809 1.00 98.00 361 SER A O 1
ATOM 2674 N N . GLY A 1 362 ? 1.702 -13.511 27.441 1.00 97.81 362 GLY A N 1
ATOM 2675 C CA . GLY A 1 362 ? 1.164 -12.696 28.526 1.00 97.81 362 GLY A CA 1
ATOM 2676 C C . GLY A 1 362 ? 2.206 -11.697 29.022 1.00 97.81 362 GLY A C 1
ATOM 2677 O O . GLY A 1 362 ? 3.389 -12.026 29.090 1.00 97.81 362 GLY A O 1
ATOM 2678 N N . VAL A 1 363 ? 1.777 -10.486 29.379 1.00 97.88 363 VAL A N 1
ATOM 2679 C CA . VAL A 1 363 ? 2.665 -9.435 29.925 1.00 97.88 363 VAL A CA 1
ATOM 2680 C C . VAL A 1 363 ? 2.258 -8.966 31.325 1.00 97.88 363 VAL A C 1
ATOM 2682 O O . VAL A 1 363 ? 2.711 -7.917 31.791 1.00 97.88 363 VAL A O 1
ATOM 2685 N N . GLY A 1 364 ? 1.362 -9.708 31.978 1.00 97.38 364 GLY A N 1
ATOM 2686 C CA . GLY A 1 364 ? 0.873 -9.402 33.315 1.00 97.38 364 GLY A CA 1
ATOM 2687 C C . GLY A 1 364 ? 0.216 -8.028 33.390 1.00 97.38 364 GLY A C 1
ATOM 2688 O O . GLY A 1 364 ? -0.592 -7.660 32.534 1.00 97.38 364 GLY A O 1
ATOM 2689 N N . ASP A 1 365 ? 0.563 -7.277 34.427 1.00 95.94 365 ASP A N 1
ATOM 2690 C CA . ASP A 1 365 ? 0.030 -5.957 34.768 1.00 95.94 365 ASP A CA 1
ATOM 2691 C C . ASP A 1 365 ? 0.984 -4.797 34.435 1.00 95.94 365 ASP A C 1
ATOM 2693 O O . ASP A 1 365 ? 0.763 -3.659 34.848 1.00 95.94 365 ASP A O 1
ATOM 2697 N N . THR A 1 366 ? 2.021 -5.055 33.634 1.00 93.25 366 THR A N 1
ATOM 2698 C CA . THR A 1 366 ? 3.092 -4.093 33.305 1.00 93.25 366 THR A CA 1
ATOM 2699 C C . THR A 1 366 ? 2.611 -2.775 32.696 1.00 93.25 366 THR A C 1
ATOM 2701 O O . THR A 1 366 ? 3.277 -1.752 32.839 1.00 93.25 366 THR A O 1
ATOM 2704 N N . THR A 1 367 ? 1.456 -2.777 32.029 1.00 91.81 367 THR A N 1
ATOM 2705 C CA . THR A 1 367 ? 0.845 -1.584 31.420 1.00 91.81 367 THR A CA 1
ATOM 2706 C C . THR A 1 367 ? -0.491 -1.211 32.055 1.00 91.81 367 THR A C 1
ATOM 2708 O O . THR A 1 367 ? -1.289 -0.516 31.425 1.00 91.81 367 THR A O 1
ATOM 2711 N N . ALA A 1 368 ? -0.805 -1.746 33.233 1.00 92.38 368 ALA A N 1
ATOM 2712 C CA . ALA A 1 368 ? -2.074 -1.475 33.884 1.00 92.38 368 ALA A CA 1
ATOM 2713 C C . ALA A 1 368 ? -2.108 -0.044 34.441 1.00 92.38 368 ALA A C 1
ATOM 2715 O O . ALA A 1 368 ? -1.135 0.466 34.992 1.00 92.38 368 ALA A O 1
ATOM 2716 N N . THR A 1 369 ? -3.267 0.599 34.330 1.00 91.12 369 THR A N 1
ATOM 2717 C CA . THR A 1 369 ? -3.498 1.991 34.760 1.00 91.12 369 THR A CA 1
ATOM 2718 C C . THR A 1 369 ? -3.810 2.125 36.256 1.00 91.12 369 THR A C 1
ATOM 2720 O O . THR A 1 369 ? -3.965 3.233 36.768 1.00 91.12 369 THR A O 1
ATOM 2723 N N . GLY A 1 370 ? -3.853 0.996 36.971 1.00 86.38 370 GLY A N 1
ATOM 2724 C CA . GLY A 1 370 ? -4.136 0.905 38.401 1.00 86.38 370 GLY A CA 1
ATOM 2725 C C . GLY A 1 370 ? -5.558 0.419 38.700 1.00 86.38 370 GLY A C 1
ATOM 2726 O O . GLY A 1 370 ? -6.517 0.761 38.014 1.00 86.38 370 GLY A O 1
ATOM 2727 N N . GLY A 1 371 ? -5.703 -0.378 39.762 1.00 88.94 371 GLY A N 1
ATOM 2728 C CA . GLY A 1 371 ? -6.993 -0.938 40.175 1.00 88.94 371 GLY A CA 1
ATOM 2729 C C . GLY A 1 371 ? -7.544 -1.996 39.213 1.00 88.94 371 GLY A C 1
ATOM 2730 O O . GLY A 1 371 ? -6.804 -2.627 38.462 1.00 88.94 371 GLY A O 1
ATOM 2731 N N . GLU A 1 372 ? -8.855 -2.233 39.278 1.00 92.75 372 GLU A N 1
ATOM 2732 C CA . GLU A 1 372 ? -9.542 -3.321 38.570 1.00 92.75 372 GLU A CA 1
ATOM 2733 C C . GLU A 1 372 ? -10.262 -2.816 37.304 1.00 92.75 372 GLU A C 1
ATOM 2735 O O . GLU A 1 372 ? -11.490 -2.859 37.189 1.00 92.75 372 GLU A O 1
ATOM 2740 N N . VAL A 1 373 ? -9.493 -2.338 36.323 1.00 94.44 373 VAL A N 1
ATOM 2741 C CA . VAL A 1 373 ? -10.000 -1.704 35.091 1.00 94.44 373 VAL A CA 1
ATOM 2742 C C . VAL A 1 373 ? -10.240 -2.727 33.974 1.00 94.44 373 VAL A C 1
ATOM 2744 O O . VAL A 1 373 ? -9.374 -3.536 33.655 1.00 94.44 373 VAL A O 1
ATOM 2747 N N . GLU A 1 374 ? -11.414 -2.680 33.329 1.00 94.00 374 GLU A N 1
ATOM 2748 C CA . GLU A 1 374 ? -11.762 -3.606 32.233 1.00 94.00 374 GLU A CA 1
ATOM 2749 C C . GLU A 1 374 ? -10.792 -3.529 31.062 1.00 94.00 374 GLU A C 1
ATOM 2751 O O . GLU A 1 374 ? -10.393 -4.561 30.527 1.00 94.00 374 GLU A O 1
ATOM 2756 N N . ASN A 1 375 ? -10.373 -2.320 30.694 1.00 95.25 375 ASN A N 1
ATOM 2757 C CA . ASN A 1 375 ? -9.435 -2.146 29.600 1.00 95.25 375 ASN A CA 1
ATOM 2758 C C . ASN A 1 375 ? -8.074 -2.795 29.890 1.00 95.25 375 ASN A C 1
ATOM 2760 O O . ASN A 1 375 ? -7.399 -3.162 28.942 1.00 95.25 375 ASN A O 1
ATOM 2764 N N . ASP A 1 376 ? -7.686 -3.012 31.148 1.00 96.50 376 ASP A N 1
ATOM 2765 C CA . ASP A 1 376 ? -6.425 -3.688 31.492 1.00 96.50 376 ASP A CA 1
ATOM 2766 C C . ASP A 1 376 ? -6.566 -5.220 31.492 1.00 96.50 376 ASP A C 1
ATOM 2768 O O . ASP A 1 376 ? -5.590 -5.952 31.349 1.00 96.50 376 ASP A O 1
ATOM 2772 N N . ARG A 1 377 ? -7.800 -5.731 31.553 1.00 97.38 377 ARG A N 1
ATOM 2773 C CA . ARG A 1 377 ? -8.120 -7.157 31.432 1.00 97.38 377 ARG A CA 1
ATOM 2774 C C . ARG A 1 377 ? -8.469 -7.508 29.997 1.00 97.38 377 ARG A C 1
ATOM 2776 O O . ARG A 1 377 ? -9.638 -7.727 29.672 1.00 97.38 377 ARG A O 1
ATOM 2783 N N . ARG A 1 378 ? -7.471 -7.560 29.127 1.00 98.19 378 ARG A N 1
ATOM 2784 C CA . ARG A 1 378 ? -7.700 -7.775 27.696 1.00 98.19 378 ARG A CA 1
ATOM 2785 C C . ARG A 1 378 ? -6.668 -8.686 27.058 1.00 98.19 378 ARG A C 1
ATOM 2787 O O . ARG A 1 378 ? -5.616 -8.939 27.632 1.00 98.19 378 ARG A O 1
ATOM 2794 N N . VAL A 1 379 ? -6.985 -9.138 25.855 1.00 98.81 379 VAL A N 1
ATOM 2795 C CA . VAL A 1 379 ? -6.003 -9.615 24.882 1.00 98.81 379 VAL A CA 1
ATOM 2796 C C . VAL A 1 379 ? -6.038 -8.632 23.724 1.00 98.81 379 VAL A C 1
ATOM 2798 O O . VAL A 1 379 ? -7.106 -8.413 23.146 1.00 98.81 379 VAL A O 1
ATOM 2801 N N . ASP A 1 380 ? -4.893 -8.019 23.435 1.00 98.56 380 ASP A N 1
ATOM 2802 C CA . ASP A 1 380 ? -4.681 -7.267 22.200 1.00 98.56 380 ASP A CA 1
ATOM 2803 C C . ASP A 1 380 ? -4.433 -8.270 21.068 1.00 98.56 380 ASP A C 1
ATOM 2805 O O . ASP A 1 380 ? -3.682 -9.231 21.242 1.00 98.56 380 ASP A O 1
ATOM 2809 N N . ILE A 1 381 ? -5.102 -8.067 19.936 1.00 98.62 381 ILE A N 1
ATOM 2810 C CA . ILE A 1 381 ? -5.043 -8.928 18.754 1.00 98.62 381 ILE A CA 1
ATOM 2811 C C . ILE A 1 381 ? -4.533 -8.062 17.608 1.00 98.62 381 ILE A C 1
ATOM 2813 O O . ILE A 1 381 ? -5.252 -7.175 17.141 1.00 98.62 381 ILE A O 1
ATOM 2817 N N . VAL A 1 382 ? -3.304 -8.316 17.172 1.00 98.44 382 VAL A N 1
ATOM 2818 C CA . VAL A 1 382 ? -2.657 -7.576 16.086 1.00 98.44 382 VAL A CA 1
ATOM 2819 C C . VAL A 1 382 ? -2.543 -8.484 14.871 1.00 98.44 382 VAL A C 1
ATOM 2821 O O . VAL A 1 382 ? -1.908 -9.535 14.936 1.00 98.44 382 VAL A O 1
ATOM 2824 N N . ILE A 1 383 ? -3.175 -8.091 13.768 1.00 97.62 383 ILE A N 1
ATOM 2825 C CA . ILE A 1 383 ? -3.109 -8.800 12.490 1.00 97.62 383 ILE A CA 1
ATOM 2826 C C . ILE A 1 383 ? -1.948 -8.234 11.662 1.00 97.62 383 ILE A C 1
ATOM 2828 O O . ILE A 1 383 ? -1.913 -7.043 11.355 1.00 97.62 383 ILE A O 1
ATOM 2832 N N . GLY A 1 384 ? -1.006 -9.088 11.271 1.00 96.25 384 GLY A N 1
ATOM 2833 C CA . GLY A 1 384 ? 0.134 -8.729 10.429 1.00 96.25 384 GLY A CA 1
ATOM 2834 C C . GLY A 1 384 ? 0.991 -7.628 11.038 1.00 96.25 384 GLY A C 1
ATOM 2835 O O . GLY A 1 384 ? 1.417 -7.739 12.185 1.00 96.25 384 GLY A O 1
ATOM 2836 N N . SER A 1 385 ? 1.237 -6.561 10.277 1.00 95.25 385 SER A N 1
ATOM 2837 C CA . SER A 1 385 ? 1.989 -5.395 10.755 1.00 95.25 385 SER A CA 1
ATOM 2838 C C . SER A 1 385 ? 1.288 -4.605 11.869 1.00 95.25 385 SER A C 1
ATOM 2840 O O . SER A 1 385 ? 1.948 -3.835 12.563 1.00 95.25 385 SER A O 1
ATOM 2842 N N . GLY A 1 386 ? -0.040 -4.716 12.011 1.00 95.81 386 GLY A N 1
ATOM 2843 C CA . GLY A 1 386 ? -0.829 -3.815 12.860 1.00 95.81 386 GLY A CA 1
ATOM 2844 C C . GLY A 1 386 ? -0.859 -2.358 12.378 1.00 95.81 386 GLY A C 1
ATOM 2845 O O . GLY A 1 386 ? -1.442 -1.503 13.046 1.00 95.81 386 GLY A O 1
ATOM 2846 N N . GLY A 1 387 ? -0.231 -2.052 11.241 1.00 95.00 387 GLY A N 1
ATOM 2847 C CA . GLY A 1 387 ? -0.121 -0.702 10.706 1.00 95.00 387 GLY A CA 1
ATOM 2848 C C . GLY A 1 387 ? -1.459 -0.161 10.213 1.00 95.00 387 GLY A C 1
ATOM 2849 O O . GLY A 1 387 ? -2.318 -0.906 9.740 1.00 95.00 387 GLY A O 1
ATOM 2850 N N . THR A 1 388 ? -1.648 1.152 10.316 1.00 93.44 388 THR A N 1
ATOM 2851 C CA . THR A 1 388 ? -2.809 1.806 9.712 1.00 93.44 388 THR A CA 1
ATOM 2852 C C . THR A 1 388 ? -2.607 1.946 8.210 1.00 93.44 388 THR A C 1
ATOM 2854 O O . THR A 1 388 ? -1.512 2.258 7.744 1.00 93.44 388 THR A O 1
ATOM 2857 N N . GLN A 1 389 ? -3.671 1.738 7.442 1.00 93.25 389 GLN A N 1
ATOM 2858 C CA . GLN A 1 389 ? -3.645 1.964 6.004 1.00 93.25 389 GLN A CA 1
ATOM 2859 C C . GLN A 1 389 ? -3.759 3.459 5.733 1.00 93.25 389 GLN A C 1
ATOM 2861 O O . GLN A 1 389 ? -4.766 4.067 6.099 1.00 93.25 389 GLN A O 1
ATOM 2866 N N . ASN A 1 390 ? -2.754 4.054 5.092 1.00 94.75 390 ASN A N 1
ATOM 2867 C CA . ASN A 1 390 ? -2.881 5.393 4.530 1.00 94.75 390 ASN A CA 1
ATOM 2868 C C . ASN A 1 390 ? -3.668 5.299 3.217 1.00 94.75 390 ASN A C 1
ATOM 2870 O O . ASN A 1 390 ? -3.260 4.599 2.288 1.00 94.75 390 ASN A O 1
ATOM 2874 N N . THR A 1 391 ? -4.795 6.005 3.139 1.00 92.69 391 THR A N 1
ATOM 2875 C CA . THR A 1 391 ? -5.693 5.886 1.986 1.00 92.69 391 THR A CA 1
ATOM 2876 C C . THR A 1 391 ? -5.042 6.416 0.710 1.00 92.69 391 THR A C 1
ATOM 2878 O O . THR A 1 391 ? -5.159 5.788 -0.330 1.00 92.69 391 THR A O 1
ATOM 2881 N N . LEU A 1 392 ? -4.279 7.512 0.774 1.00 95.06 392 LEU A N 1
ATOM 2882 C CA . LEU A 1 392 ? -3.592 8.049 -0.404 1.00 95.06 392 LEU A CA 1
ATOM 2883 C C . LEU A 1 392 ? -2.580 7.039 -0.975 1.00 95.06 392 LEU A C 1
ATOM 2885 O O . LEU A 1 392 ? -2.533 6.840 -2.185 1.00 95.06 392 LEU A O 1
ATOM 2889 N N . GLN A 1 393 ? -1.810 6.362 -0.118 1.00 97.19 393 GLN A N 1
ATOM 2890 C CA . GLN A 1 393 ? -0.865 5.318 -0.542 1.00 97.19 393 GLN A CA 1
ATOM 2891 C C . GLN A 1 393 ? -1.567 4.141 -1.229 1.00 97.19 393 GLN A C 1
ATOM 2893 O O . GLN A 1 393 ? -1.067 3.652 -2.243 1.00 97.19 393 GLN A O 1
ATOM 2898 N N . HIS A 1 394 ? -2.726 3.735 -0.706 1.00 96.06 394 HIS A N 1
ATOM 2899 C CA . HIS A 1 394 ? -3.583 2.707 -1.296 1.00 96.06 394 HIS A CA 1
ATOM 2900 C C . HIS A 1 394 ? -4.115 3.130 -2.674 1.00 96.06 394 HIS A C 1
ATOM 2902 O O . HIS A 1 394 ? -3.922 2.410 -3.652 1.00 96.06 394 HIS A O 1
ATOM 2908 N N . GLU A 1 395 ? -4.676 4.338 -2.787 1.00 94.88 395 GLU A N 1
ATOM 2909 C CA . GLU A 1 395 ? -5.197 4.863 -4.054 1.00 94.88 395 GLU A CA 1
ATOM 2910 C C . GLU A 1 395 ? -4.114 4.949 -5.144 1.00 94.88 395 GLU A C 1
ATOM 2912 O O . GLU A 1 395 ? -4.381 4.721 -6.325 1.00 94.88 395 GLU A O 1
ATOM 2917 N N . PHE A 1 396 ? -2.860 5.234 -4.780 1.00 97.19 396 PHE A N 1
ATOM 2918 C CA . PHE A 1 396 ? -1.758 5.196 -5.745 1.00 97.19 396 PHE A CA 1
ATOM 2919 C C . PHE A 1 396 ? -1.470 3.785 -6.271 1.00 97.19 396 PHE A C 1
ATOM 2921 O O . PHE A 1 396 ? -1.071 3.647 -7.425 1.00 97.19 396 PHE A O 1
ATOM 2928 N N . GLY A 1 397 ? -1.755 2.737 -5.497 1.00 96.50 397 GLY A N 1
ATOM 2929 C CA . GLY A 1 397 ? -1.753 1.366 -6.001 1.00 96.50 397 GLY A CA 1
ATOM 2930 C C . GLY A 1 397 ? -2.708 1.184 -7.185 1.00 96.50 397 GLY A C 1
ATOM 2931 O O . GLY A 1 397 ? -2.317 0.624 -8.212 1.00 96.50 397 GLY A O 1
ATOM 2932 N N . HIS A 1 398 ? -3.918 1.749 -7.111 1.00 94.62 398 HIS A N 1
ATOM 2933 C CA . HIS A 1 398 ? -4.841 1.786 -8.251 1.00 94.62 398 HIS A CA 1
ATOM 2934 C C . HIS A 1 398 ? -4.300 2.610 -9.414 1.00 94.62 398 HIS A C 1
ATOM 2936 O O . HIS A 1 398 ? -4.371 2.167 -10.560 1.00 94.62 398 HIS A O 1
ATOM 2942 N N . ALA A 1 399 ? -3.687 3.763 -9.135 1.00 94.56 399 ALA A N 1
ATOM 2943 C CA . ALA A 1 399 ? -3.066 4.588 -10.169 1.00 94.56 399 ALA A CA 1
ATOM 2944 C C . ALA A 1 399 ? -1.948 3.844 -10.935 1.00 94.56 399 ALA A C 1
ATOM 2946 O O . ALA A 1 399 ? -1.753 4.072 -12.136 1.00 94.56 399 ALA A O 1
ATOM 2947 N N . PHE A 1 400 ? -1.245 2.919 -10.267 1.00 96.12 400 PHE A N 1
ATOM 2948 C CA . PHE A 1 400 ? -0.259 2.009 -10.865 1.00 96.12 400 PHE A CA 1
ATOM 2949 C C . PHE A 1 400 ? -0.866 0.783 -11.562 1.00 96.12 400 PHE A C 1
ATOM 2951 O O . PHE A 1 400 ? -0.135 0.033 -12.209 1.00 96.12 400 PHE A O 1
ATOM 2958 N N . GLY A 1 401 ? -2.180 0.580 -11.471 1.00 93.75 401 GLY A N 1
ATOM 2959 C CA . GLY A 1 401 ? -2.905 -0.491 -12.152 1.00 93.75 401 GLY A CA 1
ATOM 2960 C C . GLY A 1 401 ? -3.171 -1.735 -11.304 1.00 93.75 401 GLY A C 1
ATOM 2961 O O . GLY A 1 401 ? -3.396 -2.818 -11.848 1.00 93.75 401 GLY A O 1
ATOM 2962 N N . LEU A 1 402 ? -3.115 -1.612 -9.977 1.00 93.50 402 LEU A N 1
ATOM 2963 C CA . LEU A 1 402 ? -3.482 -2.685 -9.055 1.00 93.50 402 LEU A CA 1
ATOM 2964 C C . LEU A 1 402 ? -4.973 -2.603 -8.724 1.00 93.50 402 LEU A C 1
ATOM 2966 O O . LEU A 1 402 ? -5.511 -1.525 -8.495 1.00 93.50 402 LEU A O 1
ATOM 2970 N N . GLY A 1 403 ? -5.652 -3.745 -8.669 1.00 91.25 403 GLY A N 1
ATOM 2971 C CA . GLY A 1 403 ? -6.987 -3.829 -8.065 1.00 91.25 403 GLY A CA 1
ATOM 2972 C C . GLY A 1 403 ? -6.944 -4.087 -6.562 1.00 91.25 403 GLY A C 1
ATOM 2973 O O . GLY A 1 403 ? -5.905 -4.482 -6.029 1.00 91.25 403 GLY A O 1
ATOM 2974 N N . ASP A 1 404 ? -8.100 -3.918 -5.928 1.00 91.62 404 ASP A N 1
ATOM 2975 C CA . ASP A 1 404 ? -8.315 -4.233 -4.518 1.00 91.62 404 ASP A CA 1
ATOM 2976 C C . ASP A 1 404 ? -8.097 -5.713 -4.195 1.00 91.62 404 ASP A C 1
ATOM 2978 O O . ASP A 1 404 ? -8.478 -6.618 -4.945 1.00 91.62 404 ASP A O 1
ATOM 2982 N N . GLU A 1 405 ? -7.512 -5.948 -3.024 1.00 93.25 405 GLU A N 1
ATOM 2983 C CA . GLU A 1 405 ? -7.317 -7.264 -2.423 1.00 93.25 405 GLU A CA 1
ATOM 2984 C C . GLU A 1 405 ? -8.199 -7.467 -1.187 1.00 93.25 405 GLU A C 1
ATOM 2986 O O . GLU A 1 405 ? -8.215 -8.567 -0.656 1.00 93.25 405 GLU A O 1
ATOM 2991 N N . TYR A 1 406 ? -8.940 -6.478 -0.680 1.00 89.50 406 TYR A N 1
ATOM 2992 C CA . TYR A 1 406 ? -9.841 -6.744 0.446 1.00 89.50 406 TYR A CA 1
ATOM 2993 C C . TYR A 1 406 ? -11.107 -7.476 -0.014 1.00 89.50 406 TYR A C 1
ATOM 2995 O O . TYR A 1 406 ? -11.618 -7.258 -1.109 1.00 89.50 406 TYR A O 1
ATOM 3003 N N . ALA A 1 407 ? -11.635 -8.346 0.847 1.00 90.44 407 ALA A N 1
ATOM 3004 C CA . ALA A 1 407 ? -12.870 -9.075 0.581 1.00 90.44 407 ALA A CA 1
ATOM 3005 C C . ALA A 1 407 ? -14.033 -8.584 1.443 1.00 90.44 407 ALA A C 1
ATOM 3007 O O . ALA A 1 407 ? -13.842 -8.087 2.560 1.00 90.44 407 ALA A O 1
ATOM 3008 N N . SER A 1 408 ? -15.254 -8.824 0.960 1.00 89.31 408 SER A N 1
ATOM 3009 C CA . SER A 1 408 ? -16.466 -8.523 1.708 1.00 89.31 408 SER A CA 1
ATOM 3010 C C . SER A 1 408 ? -16.567 -9.381 2.968 1.00 89.31 408 SER A C 1
ATOM 3012 O O . SER A 1 408 ? -16.832 -10.584 2.917 1.00 89.31 408 SER A O 1
ATOM 3014 N N . THR A 1 409 ? -16.331 -8.747 4.114 1.00 88.75 409 THR A N 1
ATOM 3015 C CA . THR A 1 409 ? -16.234 -9.392 5.427 1.00 88.75 409 THR A CA 1
ATOM 3016 C C . THR A 1 409 ? -16.866 -8.523 6.518 1.00 88.75 409 THR A C 1
ATOM 3018 O O . THR A 1 409 ? -17.073 -7.322 6.312 1.00 88.75 409 THR A O 1
ATOM 3021 N N . PRO A 1 410 ? -17.178 -9.089 7.703 1.00 87.88 410 PRO A N 1
ATOM 3022 C CA . PRO A 1 410 ? -17.893 -8.367 8.757 1.00 87.88 410 PRO A CA 1
ATOM 3023 C C . PRO A 1 410 ? -17.217 -7.093 9.282 1.00 87.88 410 PRO A C 1
ATOM 3025 O O . PRO A 1 410 ? -17.924 -6.244 9.826 1.00 87.88 410 PRO A O 1
ATOM 3028 N N . LEU A 1 411 ? -15.887 -6.969 9.186 1.00 87.50 411 LEU A N 1
ATOM 3029 C CA . LEU A 1 411 ? -15.145 -5.812 9.707 1.00 87.50 411 LEU A CA 1
ATOM 3030 C C . LEU A 1 411 ? -14.657 -4.838 8.628 1.00 87.50 411 LEU A C 1
ATOM 3032 O O . LEU A 1 411 ? -14.397 -3.687 8.963 1.00 87.50 411 LEU A O 1
ATOM 3036 N N . VAL A 1 412 ? -14.554 -5.268 7.368 1.00 83.19 412 VAL A N 1
ATOM 3037 C CA . VAL A 1 412 ? -14.035 -4.423 6.276 1.00 83.19 412 VAL A CA 1
ATOM 3038 C C . VAL A 1 412 ? -15.160 -3.859 5.413 1.00 83.19 412 VAL A C 1
ATOM 3040 O O . VAL A 1 412 ? -15.170 -2.672 5.102 1.00 83.19 412 VAL A O 1
ATOM 3043 N N . SER A 1 413 ? -16.163 -4.677 5.086 1.00 81.00 413 SER A N 1
ATOM 3044 C CA . SER A 1 413 ? -17.260 -4.280 4.194 1.00 81.00 413 SER A CA 1
ATOM 3045 C C . SER A 1 413 ? -18.599 -4.850 4.678 1.00 81.00 413 SER A C 1
ATOM 3047 O O . SER A 1 413 ? -19.239 -5.649 3.987 1.00 81.00 413 SER A O 1
ATOM 3049 N N . PRO A 1 414 ? -19.047 -4.483 5.893 1.00 79.25 414 PRO A N 1
ATOM 3050 C CA . PRO A 1 414 ? -20.220 -5.090 6.505 1.00 79.25 414 PRO A CA 1
ATOM 3051 C C . PRO A 1 414 ? -21.469 -4.901 5.637 1.00 79.25 414 PRO A C 1
ATOM 3053 O O . PRO A 1 414 ? -21.895 -3.782 5.360 1.00 79.25 414 PRO A O 1
ATOM 3056 N N . GLY A 1 415 ? -22.085 -6.018 5.243 1.00 71.31 415 GLY A N 1
ATOM 3057 C CA . GLY A 1 415 ? -23.333 -6.022 4.477 1.00 71.31 415 GLY A CA 1
ATOM 3058 C C . GLY A 1 415 ? -23.175 -5.749 2.980 1.00 71.31 415 GLY A C 1
ATOM 3059 O O . GLY A 1 415 ? -24.192 -5.656 2.295 1.00 71.31 415 GLY A O 1
ATOM 3060 N N . GLN A 1 416 ? -21.943 -5.650 2.470 1.00 76.94 416 GLN A N 1
ATOM 3061 C CA . GLN A 1 416 ? -21.698 -5.632 1.032 1.00 76.94 416 GLN A CA 1
ATOM 3062 C C . GLN A 1 416 ? -21.706 -7.057 0.466 1.00 76.94 416 GLN A C 1
ATOM 3064 O O . GLN A 1 416 ? -21.299 -8.023 1.110 1.00 76.94 416 GLN A O 1
ATOM 3069 N N . THR A 1 417 ? -22.190 -7.208 -0.756 1.00 72.69 417 THR A N 1
ATOM 3070 C CA . THR A 1 417 ? -22.253 -8.480 -1.480 1.00 72.69 417 THR A CA 1
ATOM 3071 C C . THR A 1 417 ? -21.459 -8.371 -2.780 1.00 72.69 417 THR A C 1
ATOM 3073 O O . THR A 1 417 ? -21.282 -7.259 -3.280 1.00 72.69 417 THR A O 1
ATOM 3076 N N . PRO A 1 418 ? -21.062 -9.496 -3.403 1.00 67.44 418 PRO A N 1
ATOM 3077 C CA . PRO A 1 418 ? -20.472 -9.473 -4.744 1.00 67.44 418 PRO A CA 1
ATOM 3078 C C . PRO A 1 418 ? -21.333 -8.742 -5.780 1.00 67.44 418 PRO A C 1
ATOM 3080 O O . PRO A 1 418 ? -20.814 -8.059 -6.658 1.00 67.44 418 PRO A O 1
ATOM 3083 N N . ALA A 1 419 ? -22.661 -8.790 -5.632 1.00 65.62 419 ALA A N 1
ATOM 3084 C CA . ALA A 1 419 ? -23.591 -8.048 -6.486 1.00 65.62 419 ALA A CA 1
ATOM 3085 C C . ALA A 1 419 ? -23.473 -6.515 -6.350 1.00 65.62 419 ALA A C 1
ATOM 3087 O O . ALA A 1 419 ? -23.952 -5.788 -7.215 1.00 65.62 419 ALA A O 1
ATOM 3088 N N . GLN A 1 420 ? -22.850 -6.026 -5.276 1.00 68.19 420 GLN A N 1
ATOM 3089 C CA . GLN A 1 420 ? -22.569 -4.611 -5.021 1.00 68.19 420 GLN A CA 1
ATOM 3090 C C . GLN A 1 420 ? -21.126 -4.225 -5.382 1.00 68.19 420 GLN A C 1
ATOM 3092 O O . GLN A 1 420 ? -20.711 -3.112 -5.076 1.00 68.19 420 GLN A O 1
ATOM 3097 N N . GLY A 1 421 ? -20.384 -5.114 -6.053 1.00 66.75 421 GLY A N 1
ATOM 3098 C CA . GLY A 1 421 ? -19.046 -4.824 -6.570 1.00 66.75 421 GLY A CA 1
ATOM 3099 C C . GLY A 1 421 ? -17.892 -5.167 -5.627 1.00 66.75 421 GLY A C 1
ATOM 3100 O O . GLY A 1 421 ? -16.754 -4.876 -5.975 1.00 66.75 421 GLY A O 1
ATOM 3101 N N . THR A 1 422 ? -18.153 -5.810 -4.484 1.00 77.12 422 THR A N 1
ATOM 3102 C CA . THR A 1 422 ? -17.108 -6.184 -3.514 1.00 77.12 422 THR A CA 1
ATOM 3103 C C . THR A 1 422 ? -16.775 -7.673 -3.626 1.00 77.12 422 THR A C 1
ATOM 3105 O O . THR A 1 422 ? -17.676 -8.495 -3.428 1.00 77.12 422 THR A O 1
ATOM 3108 N N . PRO A 1 423 ? -15.520 -8.058 -3.911 1.00 86.06 423 PRO A N 1
ATOM 3109 C CA . PRO A 1 423 ? -15.149 -9.460 -4.082 1.00 86.06 423 PRO A CA 1
ATOM 3110 C C . PRO A 1 423 ? -15.360 -10.272 -2.797 1.00 86.06 423 PRO A C 1
ATOM 3112 O O . PRO A 1 423 ? -15.290 -9.754 -1.679 1.00 86.06 423 PRO A O 1
ATOM 3115 N N . ALA A 1 424 ? -15.645 -11.561 -2.947 1.00 89.62 424 ALA A N 1
ATOM 3116 C CA . ALA A 1 424 ? -15.695 -12.508 -1.844 1.00 89.62 424 ALA A CA 1
ATOM 3117 C C . ALA A 1 424 ? -14.281 -12.953 -1.437 1.00 89.62 424 ALA A C 1
ATOM 3119 O O . ALA A 1 424 ? -13.320 -12.851 -2.199 1.00 89.62 424 ALA A O 1
ATOM 3120 N N . MET A 1 425 ? -14.147 -13.471 -0.215 1.00 91.44 425 MET A N 1
ATOM 3121 C CA . MET A 1 425 ? -12.876 -14.027 0.247 1.00 91.44 425 MET A CA 1
ATOM 3122 C C . MET A 1 425 ? -12.494 -15.225 -0.631 1.00 91.44 425 MET A C 1
ATOM 3124 O O . MET A 1 425 ? -13.286 -16.156 -0.770 1.00 91.44 425 MET A O 1
ATOM 3128 N N . GLY A 1 426 ? -11.288 -15.205 -1.199 1.00 92.19 426 GLY A N 1
ATOM 3129 C CA . GLY A 1 426 ? -10.806 -16.223 -2.139 1.00 92.19 426 GLY A CA 1
ATOM 3130 C C . GLY A 1 426 ? -11.011 -15.890 -3.620 1.00 92.19 426 GLY A C 1
ATOM 3131 O O . GLY A 1 426 ? -10.437 -16.573 -4.478 1.00 92.19 426 GLY A O 1
ATOM 3132 N N . ASP A 1 427 ? -11.763 -14.831 -3.937 1.00 92.12 427 ASP A N 1
ATOM 3133 C CA . ASP A 1 427 ? -11.868 -14.345 -5.312 1.00 92.12 427 ASP A CA 1
ATOM 3134 C C . ASP A 1 427 ? -10.499 -13.912 -5.844 1.00 92.12 427 ASP A C 1
ATOM 3136 O O . ASP A 1 427 ? -9.547 -13.655 -5.110 1.00 92.12 427 ASP A O 1
ATOM 3140 N N . THR A 1 428 ? -10.379 -13.880 -7.163 1.00 91.81 428 THR A N 1
ATOM 3141 C CA . THR A 1 428 ? -9.136 -13.481 -7.819 1.00 91.81 428 THR A CA 1
ATOM 3142 C C . THR A 1 428 ? -9.026 -11.961 -7.819 1.00 91.81 428 THR A C 1
ATOM 3144 O O . THR A 1 428 ? -9.940 -11.291 -8.295 1.00 91.81 428 THR A O 1
ATOM 3147 N N . ALA A 1 429 ? -7.913 -11.427 -7.312 1.00 91.38 429 ALA A N 1
ATOM 3148 C CA . ALA A 1 429 ? -7.650 -9.994 -7.394 1.00 91.38 429 ALA A CA 1
ATOM 3149 C C . ALA A 1 429 ? -7.347 -9.596 -8.846 1.00 91.38 429 ALA A C 1
ATOM 3151 O O . ALA A 1 429 ? -6.764 -10.375 -9.603 1.00 91.38 429 ALA A O 1
ATOM 3152 N N . THR A 1 430 ? -7.679 -8.364 -9.236 1.00 89.00 430 THR A N 1
ATOM 3153 C CA . THR A 1 430 ? -7.589 -7.897 -10.635 1.00 89.00 430 THR A CA 1
ATOM 3154 C C . THR A 1 430 ? -6.230 -8.139 -11.292 1.00 89.00 430 THR A C 1
ATOM 3156 O O . THR A 1 430 ? -6.149 -8.459 -12.479 1.00 89.00 430 THR A O 1
ATOM 3159 N N . HIS A 1 431 ? -5.154 -8.000 -10.520 1.00 92.50 431 HIS A N 1
ATOM 3160 C CA . HIS A 1 431 ? -3.777 -8.084 -10.994 1.00 92.50 431 HIS A CA 1
ATOM 3161 C C . HIS A 1 431 ? -3.185 -9.510 -10.927 1.00 92.50 431 HIS A C 1
ATOM 3163 O O . HIS A 1 431 ? -2.018 -9.706 -11.249 1.00 92.50 431 HIS A O 1
ATOM 3169 N N . ASP A 1 432 ? -3.972 -10.534 -10.581 1.00 93.94 432 ASP A N 1
ATOM 3170 C CA . ASP A 1 432 ? -3.527 -11.930 -10.428 1.00 93.94 432 ASP A CA 1
ATOM 3171 C C . ASP A 1 432 ? -2.790 -12.502 -11.649 1.00 93.94 432 ASP A C 1
ATOM 3173 O O . ASP A 1 432 ? -1.765 -13.165 -11.492 1.00 93.94 432 ASP A O 1
ATOM 3177 N N . ASN A 1 433 ? -3.263 -12.217 -12.867 1.00 92.94 433 ASN A N 1
ATOM 3178 C CA . ASN A 1 433 ? -2.601 -12.691 -14.087 1.00 92.94 433 ASN A CA 1
ATOM 3179 C C . ASN A 1 433 ? -1.192 -12.103 -14.243 1.00 92.94 433 ASN A C 1
ATOM 3181 O O . ASN A 1 433 ? -0.283 -12.813 -14.663 1.00 92.94 433 ASN A O 1
ATOM 3185 N N . LEU A 1 434 ? -0.997 -10.830 -13.882 1.00 94.44 434 LEU A N 1
ATOM 3186 C CA . LEU A 1 434 ? 0.326 -10.204 -13.910 1.00 94.44 434 LEU A CA 1
ATOM 3187 C C . LEU A 1 434 ? 1.248 -10.873 -12.891 1.00 94.44 434 LEU A C 1
ATOM 3189 O O . LEU A 1 434 ? 2.390 -11.187 -13.202 1.00 94.44 434 LEU A O 1
ATOM 3193 N N . VAL A 1 435 ? 0.725 -11.179 -11.704 1.00 95.94 435 VAL A N 1
ATOM 3194 C CA . VAL A 1 435 ? 1.477 -11.864 -10.645 1.00 95.94 435 VAL A CA 1
ATOM 3195 C C . VAL A 1 435 ? 1.893 -13.265 -11.082 1.00 95.94 435 VAL A C 1
ATOM 3197 O O . VAL A 1 435 ? 3.034 -13.654 -10.870 1.00 95.94 435 VAL A O 1
ATOM 3200 N N . LYS A 1 436 ? 1.012 -14.016 -11.748 1.00 95.19 436 LYS A N 1
ATOM 3201 C CA . LYS A 1 436 ? 1.329 -15.355 -12.278 1.00 95.19 436 LYS A CA 1
ATOM 3202 C C . LYS A 1 436 ? 2.386 -15.345 -13.383 1.00 95.19 436 LYS A C 1
ATOM 3204 O O . LYS A 1 436 ? 3.038 -16.366 -13.593 1.00 95.19 436 LYS A O 1
ATOM 3209 N N . ASN A 1 437 ? 2.554 -14.221 -14.080 1.00 94.75 437 ASN A N 1
ATOM 3210 C CA . ASN A 1 437 ? 3.614 -14.053 -15.074 1.00 94.75 437 ASN A CA 1
ATOM 3211 C C . ASN A 1 437 ? 4.978 -13.768 -14.429 1.00 94.75 437 ASN A C 1
ATOM 3213 O O . ASN A 1 437 ? 6.009 -13.981 -15.063 1.00 94.75 437 ASN A O 1
ATOM 3217 N N . MET A 1 438 ? 5.001 -13.329 -13.168 1.00 96.62 438 MET A N 1
ATOM 3218 C CA . MET A 1 438 ? 6.238 -13.163 -12.415 1.00 96.62 438 MET A CA 1
ATOM 3219 C C . MET A 1 438 ? 6.786 -14.517 -11.968 1.00 96.62 438 MET A C 1
ATOM 3221 O O . MET A 1 438 ? 6.043 -15.448 -11.645 1.00 96.62 438 MET A O 1
ATOM 3225 N N . VAL A 1 439 ? 8.110 -14.589 -11.856 1.00 95.94 439 VAL A N 1
ATOM 3226 C CA . VAL A 1 439 ? 8.814 -15.728 -11.262 1.00 95.94 439 VAL A CA 1
ATOM 3227 C C . VAL A 1 439 ? 9.651 -15.279 -10.069 1.00 95.94 439 VAL A C 1
ATOM 3229 O O . VAL A 1 439 ? 10.136 -14.147 -10.026 1.00 95.94 439 VAL A O 1
ATOM 3232 N N . ASP A 1 440 ? 9.831 -16.169 -9.099 1.00 94.50 440 ASP A N 1
ATOM 3233 C CA . ASP A 1 440 ? 10.796 -15.972 -8.019 1.00 94.50 440 ASP A CA 1
ATOM 3234 C C . ASP A 1 440 ? 12.247 -16.121 -8.514 1.00 94.50 440 ASP A C 1
ATOM 3236 O O . ASP A 1 440 ? 12.513 -16.444 -9.678 1.00 94.50 440 ASP A O 1
ATOM 3240 N N . SER A 1 441 ? 13.213 -15.915 -7.619 1.00 91.38 441 SER A N 1
ATOM 3241 C CA . SER A 1 441 ? 14.638 -16.062 -7.935 1.00 91.38 441 SER A CA 1
ATOM 3242 C C . SER A 1 441 ? 15.000 -17.471 -8.430 1.00 91.38 441 SER A C 1
ATOM 3244 O O . SER A 1 441 ? 15.887 -17.632 -9.273 1.00 91.38 441 SER A O 1
ATOM 3246 N N . GLY A 1 442 ? 14.267 -18.496 -7.987 1.00 90.06 442 GLY A N 1
ATOM 3247 C CA . GLY A 1 442 ? 14.385 -19.874 -8.455 1.00 90.06 442 GLY A CA 1
ATOM 3248 C C . GLY A 1 442 ? 13.827 -20.103 -9.862 1.00 90.06 442 GLY A C 1
ATOM 3249 O O . GLY A 1 442 ? 14.170 -21.107 -10.489 1.00 90.06 442 GLY A O 1
ATOM 3250 N N . GLY A 1 443 ? 13.058 -19.160 -10.407 1.00 91.00 443 GLY A N 1
ATOM 3251 C CA . GLY A 1 443 ? 12.362 -19.280 -11.686 1.00 91.00 443 GLY A CA 1
ATOM 3252 C C . GLY A 1 443 ? 11.000 -19.967 -11.566 1.00 91.00 443 GLY A C 1
ATOM 3253 O O . GLY A 1 443 ? 10.446 -20.399 -12.577 1.00 91.00 443 GLY A O 1
ATOM 3254 N N . VAL A 1 444 ? 10.470 -20.106 -10.350 1.00 93.19 444 VAL A N 1
ATOM 3255 C CA . VAL A 1 444 ? 9.143 -20.672 -10.105 1.00 93.19 444 VAL A CA 1
ATOM 3256 C C . VAL A 1 444 ? 8.102 -19.558 -10.232 1.00 93.19 444 VAL A C 1
ATOM 3258 O O . VAL A 1 444 ? 8.250 -18.524 -9.579 1.00 93.19 444 VAL A O 1
ATOM 3261 N N . PRO A 1 445 ? 7.035 -19.742 -11.031 1.00 95.12 445 PRO A N 1
ATOM 3262 C CA . PRO A 1 445 ? 5.952 -18.770 -11.111 1.00 95.12 445 PRO A CA 1
ATOM 3263 C C . PRO A 1 445 ? 5.310 -18.498 -9.750 1.00 95.12 445 PRO A C 1
ATOM 3265 O O . PRO A 1 445 ? 5.055 -19.432 -8.974 1.00 95.12 445 PRO A O 1
ATOM 3268 N N . LEU A 1 446 ? 5.006 -17.228 -9.481 1.00 95.31 446 LEU A N 1
ATOM 3269 C CA . LEU A 1 446 ? 4.249 -16.860 -8.288 1.00 95.31 446 LEU A CA 1
ATOM 3270 C C . LEU A 1 446 ? 2.816 -17.407 -8.379 1.00 95.31 446 LEU A C 1
ATOM 3272 O O . LEU A 1 446 ? 2.281 -17.674 -9.456 1.00 95.31 446 LEU A O 1
ATOM 3276 N N . LYS A 1 447 ? 2.183 -17.617 -7.221 1.00 94.88 447 LYS A N 1
ATOM 3277 C CA . LYS A 1 447 ? 0.878 -18.298 -7.150 1.00 94.88 447 LYS A CA 1
ATOM 3278 C C . LYS A 1 447 ? -0.279 -17.459 -7.690 1.00 94.88 447 LYS A C 1
ATOM 3280 O O . LYS A 1 447 ? -1.284 -18.036 -8.108 1.00 94.88 447 LYS A O 1
ATOM 3285 N N . GLY A 1 448 ? -0.123 -16.138 -7.708 1.00 94.69 448 GLY A N 1
ATOM 3286 C CA . GLY A 1 448 ? -1.165 -15.186 -8.075 1.00 94.69 448 GLY A CA 1
ATOM 3287 C C . GLY A 1 448 ? -1.542 -14.263 -6.919 1.00 94.69 448 GLY A C 1
ATOM 3288 O O . GLY A 1 448 ? -0.868 -14.255 -5.890 1.00 94.69 448 GLY A O 1
ATOM 3289 N N . ALA A 1 449 ? -2.623 -13.510 -7.098 1.00 94.56 449 ALA A N 1
ATOM 3290 C CA . ALA A 1 449 ? -3.186 -12.608 -6.099 1.00 94.56 449 ALA A CA 1
ATOM 3291 C C . ALA A 1 449 ? -4.649 -12.969 -5.813 1.00 94.56 449 ALA A C 1
ATOM 3293 O O . ALA A 1 449 ? -5.393 -13.440 -6.680 1.00 94.56 449 ALA A O 1
ATOM 3294 N N . VAL A 1 450 ? -5.061 -12.778 -4.566 1.00 94.75 450 VAL A N 1
ATOM 3295 C CA . VAL A 1 450 ? -6.357 -13.223 -4.050 1.00 94.75 450 VAL A CA 1
ATOM 3296 C C . VAL A 1 450 ? -6.971 -12.136 -3.179 1.00 94.75 450 VAL A C 1
ATOM 3298 O O . VAL A 1 450 ? -6.255 -11.399 -2.506 1.00 94.75 450 VAL A O 1
ATOM 3301 N N . CYS A 1 451 ? -8.296 -12.038 -3.199 1.00 94.12 451 CYS A N 1
ATOM 3302 C CA . CYS A 1 451 ? -9.040 -11.131 -2.345 1.00 94.12 451 CYS A CA 1
ATOM 3303 C C . CYS A 1 451 ? -9.193 -11.739 -0.941 1.00 94.12 451 CYS A C 1
ATOM 3305 O O . CYS A 1 451 ? -9.886 -12.740 -0.744 1.00 94.12 451 CYS A O 1
ATOM 3307 N N . GLU A 1 452 ? -8.555 -11.128 0.048 1.00 94.31 452 GLU A N 1
ATOM 3308 C CA . GLU A 1 452 ? -8.671 -11.399 1.476 1.00 94.31 452 GLU A CA 1
ATOM 3309 C C . GLU A 1 452 ? -8.230 -10.178 2.313 1.00 94.31 452 GLU A C 1
ATOM 3311 O O . GLU A 1 452 ? -7.274 -9.480 1.961 1.00 94.31 452 GLU A O 1
ATOM 3316 N N . PRO A 1 453 ? -8.877 -9.905 3.462 1.00 95.25 453 PRO A N 1
ATOM 3317 C CA . PRO A 1 453 ? -8.381 -8.928 4.424 1.00 95.25 453 PRO A CA 1
ATOM 3318 C C . PRO A 1 453 ? -7.020 -9.345 4.981 1.00 95.25 453 PRO A C 1
ATOM 3320 O O . PRO A 1 453 ? -6.890 -10.384 5.631 1.00 95.25 453 PRO A O 1
ATOM 3323 N N . THR A 1 454 ? -6.003 -8.528 4.732 1.00 95.88 454 THR A N 1
ATOM 3324 C CA . THR A 1 454 ? -4.622 -8.737 5.188 1.00 95.88 454 THR A CA 1
ATOM 3325 C C . THR A 1 454 ? -3.974 -7.399 5.529 1.00 95.88 454 THR A C 1
ATOM 3327 O O . THR A 1 454 ? -4.550 -6.332 5.320 1.00 95.88 454 THR A O 1
ATOM 3330 N N . ASP A 1 455 ? -2.745 -7.446 6.030 1.00 96.56 455 ASP A N 1
ATOM 3331 C CA . ASP A 1 455 ? -1.914 -6.264 6.263 1.00 96.56 455 ASP A CA 1
ATOM 3332 C C . ASP A 1 455 ? -1.305 -5.650 4.987 1.00 96.56 455 ASP A C 1
ATOM 3334 O O . ASP A 1 455 ? -0.534 -4.694 5.066 1.00 96.56 455 ASP A O 1
ATOM 3338 N N . SER A 1 456 ? -1.658 -6.177 3.813 1.00 96.94 456 SER A N 1
ATOM 3339 C CA . SER A 1 456 ? -1.312 -5.633 2.500 1.00 96.94 456 SER A CA 1
ATOM 3340 C C . SER A 1 456 ? -1.854 -4.211 2.301 1.00 96.94 456 SER A C 1
ATOM 3342 O O . SER A 1 456 ? -2.988 -3.919 2.694 1.00 96.94 456 SER A O 1
ATOM 3344 N N . ILE A 1 457 ? -1.081 -3.350 1.624 1.00 96.44 457 ILE A N 1
ATOM 3345 C CA . ILE A 1 457 ? -1.526 -2.003 1.236 1.00 96.44 457 ILE A CA 1
ATOM 3346 C C . ILE A 1 457 ? -2.748 -2.041 0.316 1.00 96.44 457 ILE A C 1
ATOM 3348 O O . ILE A 1 457 ? -3.629 -1.203 0.473 1.00 96.44 457 ILE A O 1
ATOM 3352 N N . MET A 1 458 ? -2.855 -3.032 -0.576 1.00 95.44 458 MET A N 1
ATOM 3353 C CA . MET A 1 458 ? -4.020 -3.193 -1.459 1.00 95.44 458 MET A CA 1
ATOM 3354 C C . MET A 1 458 ? -5.200 -3.890 -0.768 1.00 95.44 458 MET A C 1
ATOM 3356 O O . MET A 1 458 ? -6.236 -4.105 -1.386 1.00 95.44 458 MET A O 1
ATOM 3360 N N . SER A 1 459 ? -5.060 -4.241 0.514 1.00 95.00 459 SER A N 1
ATOM 3361 C CA . SER A 1 459 ? -6.127 -4.787 1.351 1.00 95.00 459 SER A CA 1
ATOM 3362 C C . SER A 1 459 ? -6.518 -3.774 2.429 1.00 95.00 459 SER A C 1
ATOM 3364 O O . SER A 1 459 ? -7.133 -2.767 2.092 1.00 95.00 459 SER A O 1
ATOM 3366 N N . VAL A 1 460 ? -6.174 -3.992 3.705 1.00 95.06 460 VAL A N 1
ATOM 3367 C CA . VAL A 1 460 ? -6.559 -3.099 4.820 1.00 95.06 460 VAL A CA 1
ATOM 3368 C C . VAL A 1 460 ? -5.383 -2.653 5.696 1.00 95.06 460 VAL A C 1
ATOM 3370 O O . VAL A 1 460 ? -5.587 -2.125 6.791 1.00 95.06 460 VAL A O 1
ATOM 3373 N N . GLY A 1 461 ? -4.150 -2.881 5.238 1.00 95.81 461 GLY A N 1
ATOM 3374 C CA . GLY A 1 461 ? -2.924 -2.530 5.952 1.00 95.81 461 GLY A CA 1
ATOM 3375 C C . GLY A 1 4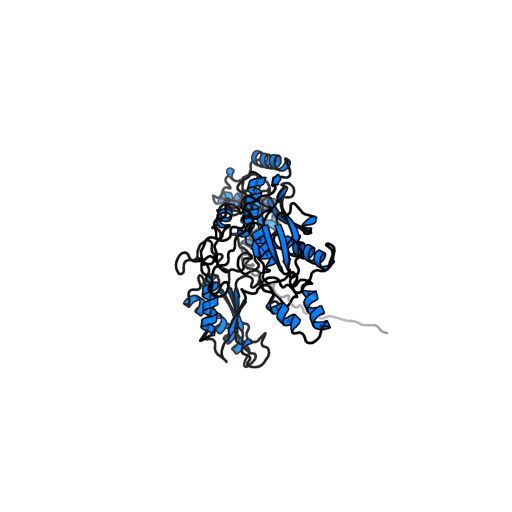61 ? -2.007 -1.599 5.170 1.00 95.81 461 GLY A C 1
ATOM 3376 O O . GLY A 1 461 ? -2.451 -0.773 4.379 1.00 95.81 461 GLY A O 1
ATOM 3377 N N . ASN A 1 462 ? -0.706 -1.707 5.429 1.00 96.06 462 ASN A N 1
ATOM 3378 C CA . ASN A 1 462 ? 0.317 -0.796 4.914 1.00 96.06 462 ASN A CA 1
ATOM 3379 C C . ASN A 1 462 ? 1.556 -1.504 4.347 1.00 96.06 462 ASN A C 1
ATOM 3381 O O . ASN A 1 462 ? 2.584 -0.864 4.140 1.00 96.06 462 ASN A O 1
ATOM 3385 N N . VAL A 1 463 ? 1.488 -2.815 4.115 1.00 97.25 463 VAL A N 1
ATOM 3386 C CA . VAL A 1 463 ? 2.623 -3.600 3.620 1.00 97.25 463 VAL A CA 1
ATOM 3387 C C . VAL A 1 463 ? 2.572 -3.708 2.098 1.00 97.25 463 VAL A C 1
ATOM 3389 O O . VAL A 1 463 ? 1.636 -4.287 1.544 1.00 97.25 463 VAL A O 1
ATOM 3392 N N . VAL A 1 464 ? 3.611 -3.216 1.421 1.00 97.69 464 VAL A N 1
ATOM 3393 C CA . VAL A 1 464 ? 3.822 -3.444 -0.017 1.00 97.69 464 VAL A CA 1
ATOM 3394 C C . VAL A 1 464 ? 4.431 -4.831 -0.225 1.00 97.69 464 VAL A C 1
ATOM 3396 O O . VAL A 1 464 ? 5.569 -5.108 0.155 1.00 97.69 464 VAL A O 1
ATOM 3399 N N . ARG A 1 465 ? 3.666 -5.735 -0.829 1.00 96.62 465 ARG A N 1
ATOM 3400 C CA . ARG A 1 465 ? 4.036 -7.131 -1.085 1.00 96.62 465 ARG A CA 1
ATOM 3401 C C . ARG A 1 465 ? 4.586 -7.298 -2.509 1.00 96.62 465 ARG A C 1
ATOM 3403 O O . ARG A 1 465 ? 4.290 -6.475 -3.377 1.00 96.62 465 ARG A O 1
ATOM 3410 N N . PRO A 1 466 ? 5.316 -8.392 -2.797 1.00 96.31 466 PRO A N 1
ATOM 3411 C CA . PRO A 1 466 ? 5.850 -8.632 -4.135 1.00 96.31 466 PRO A CA 1
ATOM 3412 C C . PRO A 1 466 ? 4.806 -8.605 -5.255 1.00 96.31 466 PRO A C 1
ATOM 3414 O O . PRO A 1 466 ? 5.093 -8.120 -6.347 1.00 96.31 466 PRO A O 1
ATOM 3417 N N . GLN A 1 467 ? 3.582 -9.083 -5.001 1.00 95.94 467 GLN A N 1
ATOM 3418 C CA . GLN A 1 467 ? 2.538 -9.086 -6.026 1.00 95.94 467 GLN A CA 1
ATOM 3419 C C . GLN A 1 467 ? 2.105 -7.678 -6.473 1.00 95.94 467 GLN A C 1
ATOM 3421 O O . GLN A 1 467 ? 1.652 -7.500 -7.606 1.00 95.94 467 GLN A O 1
ATOM 3426 N N . HIS A 1 468 ? 2.303 -6.656 -5.633 1.00 97.56 468 HIS A N 1
ATOM 3427 C CA . HIS A 1 468 ? 1.967 -5.266 -5.960 1.00 97.56 468 HIS A CA 1
ATOM 3428 C C . HIS A 1 468 ? 2.967 -4.634 -6.928 1.00 97.56 468 HIS A C 1
ATOM 3430 O O . HIS A 1 468 ? 2.717 -3.572 -7.478 1.00 97.56 468 HIS A O 1
ATOM 3436 N N . TYR A 1 469 ? 4.095 -5.294 -7.168 1.00 98.25 469 TYR A N 1
ATOM 3437 C CA . TYR A 1 469 ? 5.093 -4.878 -8.146 1.00 98.25 469 TYR A CA 1
ATOM 3438 C C . TYR A 1 469 ? 4.869 -5.506 -9.529 1.00 98.25 469 TYR A C 1
ATOM 3440 O O . TYR A 1 469 ? 5.653 -5.287 -10.452 1.00 98.25 469 TYR A O 1
ATOM 3448 N N . SER A 1 470 ? 3.787 -6.268 -9.703 1.00 97.44 470 SER A N 1
ATOM 3449 C CA . SER A 1 470 ? 3.468 -6.971 -10.950 1.00 97.44 470 SER A CA 1
ATOM 3450 C C . SER A 1 470 ? 3.258 -6.048 -12.155 1.00 97.44 470 SER A C 1
ATOM 3452 O O . SER A 1 470 ? 3.640 -6.398 -13.271 1.00 97.44 470 SER A O 1
ATOM 3454 N N . THR A 1 471 ? 2.732 -4.838 -11.954 1.00 97.19 471 THR A N 1
ATOM 3455 C CA . THR A 1 471 ? 2.590 -3.841 -13.029 1.00 97.19 471 THR A CA 1
ATOM 3456 C C . THR A 1 471 ? 3.934 -3.233 -13.431 1.00 97.19 471 THR A C 1
ATOM 3458 O O . THR A 1 471 ? 4.175 -3.003 -14.617 1.00 97.19 471 THR A O 1
ATOM 3461 N N . PHE A 1 472 ? 4.843 -3.035 -12.472 1.00 98.50 472 PHE A N 1
ATOM 3462 C CA . PHE A 1 472 ? 6.210 -2.573 -12.733 1.00 98.50 472 PHE A CA 1
ATOM 3463 C C . PHE A 1 472 ? 7.041 -3.648 -13.437 1.00 98.50 472 PHE A C 1
ATOM 3465 O O . PHE A 1 472 ? 7.757 -3.340 -14.387 1.00 98.50 472 PHE A O 1
ATOM 3472 N N . HIS A 1 473 ? 6.892 -4.911 -13.027 1.00 98.31 473 HIS A N 1
ATOM 3473 C CA . HIS A 1 473 ? 7.488 -6.066 -13.703 1.00 98.31 473 HIS A CA 1
ATOM 3474 C C . HIS A 1 473 ? 7.039 -6.148 -15.166 1.00 98.31 473 HIS A C 1
ATOM 3476 O O . HIS A 1 473 ? 7.880 -6.166 -16.062 1.00 98.31 473 HIS A O 1
ATOM 3482 N N . ALA A 1 474 ? 5.730 -6.085 -15.424 1.00 97.25 474 ALA A N 1
ATOM 3483 C CA . ALA A 1 474 ? 5.193 -6.122 -16.782 1.00 97.25 474 ALA A CA 1
ATOM 3484 C C . ALA A 1 474 ? 5.712 -4.962 -17.653 1.00 97.25 474 ALA A C 1
ATOM 3486 O O . ALA A 1 474 ? 6.072 -5.165 -18.815 1.00 97.25 474 ALA A O 1
ATOM 3487 N N . ALA A 1 475 ? 5.807 -3.753 -17.088 1.00 98.06 475 ALA A N 1
ATOM 3488 C CA . ALA A 1 475 ? 6.400 -2.608 -17.774 1.00 98.06 475 ALA A CA 1
ATOM 3489 C C . ALA A 1 475 ? 7.886 -2.836 -18.098 1.00 98.06 475 ALA A C 1
ATOM 3491 O O . ALA A 1 475 ? 8.319 -2.530 -19.210 1.00 98.06 475 ALA A O 1
ATOM 3492 N N . LEU A 1 476 ? 8.658 -3.407 -17.167 1.00 98.50 476 LEU A N 1
ATOM 3493 C CA . LEU A 1 476 ? 10.068 -3.740 -17.371 1.00 98.50 476 LEU A CA 1
ATOM 3494 C C . LEU A 1 476 ? 10.254 -4.752 -18.507 1.00 98.50 476 LEU A C 1
ATOM 3496 O O . LEU A 1 476 ? 11.073 -4.521 -19.400 1.00 98.50 476 LEU A O 1
ATOM 3500 N N . GLU A 1 477 ? 9.472 -5.834 -18.529 1.00 97.94 477 GLU A N 1
ATOM 3501 C CA . GLU A 1 477 ? 9.509 -6.816 -19.621 1.00 97.94 477 GLU A CA 1
ATOM 3502 C C . GLU A 1 477 ? 9.163 -6.164 -20.966 1.00 97.94 477 GLU A C 1
ATOM 3504 O O . GLU A 1 477 ? 9.867 -6.367 -21.959 1.00 97.94 477 GLU A O 1
ATOM 3509 N N . GLN A 1 478 ? 8.132 -5.311 -20.993 1.00 97.31 478 GLN A N 1
ATOM 3510 C CA . GLN A 1 478 ? 7.698 -4.619 -22.203 1.00 97.31 478 GLN A CA 1
ATOM 3511 C C . GLN A 1 478 ? 8.778 -3.684 -22.768 1.00 97.31 478 GLN A C 1
ATOM 3513 O O . GLN A 1 478 ? 9.048 -3.726 -23.969 1.00 97.31 478 GLN A O 1
ATOM 3518 N N . ILE A 1 479 ? 9.396 -2.831 -21.941 1.00 98.44 479 ILE A N 1
ATOM 3519 C CA . ILE A 1 479 ? 10.365 -1.832 -22.430 1.00 98.44 479 ILE A CA 1
ATOM 3520 C C . ILE A 1 479 ? 11.732 -2.439 -22.746 1.00 98.44 479 ILE A C 1
ATOM 3522 O O . ILE A 1 479 ? 12.468 -1.895 -23.569 1.00 98.44 479 ILE A O 1
ATOM 3526 N N . THR A 1 480 ? 12.090 -3.549 -22.097 1.00 98.38 480 THR A N 1
ATOM 3527 C CA . THR A 1 480 ? 13.368 -4.234 -22.341 1.00 98.38 480 THR A CA 1
ATOM 3528 C C . THR A 1 480 ? 13.281 -5.260 -23.463 1.00 98.38 480 THR A C 1
ATOM 3530 O O . THR A 1 480 ? 14.311 -5.577 -24.060 1.00 98.38 480 THR A O 1
ATOM 3533 N N . ALA A 1 481 ? 12.079 -5.773 -23.755 1.00 97.31 481 ALA A N 1
ATOM 3534 C CA . ALA A 1 481 ? 11.868 -6.937 -24.612 1.00 97.31 481 ALA A CA 1
ATOM 3535 C C . ALA A 1 481 ? 12.759 -8.130 -24.202 1.00 97.31 481 ALA A C 1
ATOM 3537 O O . ALA A 1 481 ? 13.258 -8.871 -25.051 1.00 97.31 481 ALA A O 1
ATOM 3538 N N . GLN A 1 482 ? 12.994 -8.283 -22.894 1.00 97.12 482 GLN A N 1
ATOM 3539 C CA . GLN A 1 482 ? 13.761 -9.371 -22.290 1.00 97.12 482 GLN A CA 1
ATOM 3540 C C . GLN A 1 482 ? 12.918 -10.088 -21.240 1.00 97.12 482 GLN A C 1
ATOM 3542 O O . GLN A 1 482 ? 12.093 -9.475 -20.566 1.00 97.12 482 GLN A O 1
ATOM 3547 N N . SER A 1 483 ? 13.156 -11.389 -21.089 1.00 94.44 483 SER A N 1
ATOM 3548 C CA . SER A 1 483 ? 12.499 -12.233 -20.094 1.00 94.44 483 SER A CA 1
ATOM 3549 C C . SER A 1 483 ? 13.329 -13.500 -19.811 1.00 94.44 483 SER A C 1
ATOM 3551 O O . SER A 1 483 ? 14.199 -13.866 -20.612 1.00 94.44 483 SER A O 1
ATOM 3553 N N . PRO A 1 484 ? 13.082 -14.194 -18.685 1.00 95.25 484 PRO A N 1
ATOM 3554 C CA . PRO A 1 484 ? 12.233 -13.762 -17.575 1.00 95.25 484 PRO A CA 1
ATOM 3555 C C . PRO A 1 484 ? 12.974 -12.788 -16.653 1.00 95.25 484 PRO A C 1
ATOM 3557 O O . PRO A 1 484 ? 14.087 -13.075 -16.202 1.00 95.25 484 PRO A O 1
ATOM 3560 N N . TRP A 1 485 ? 12.341 -11.661 -16.331 1.00 97.81 485 TRP A N 1
ATOM 3561 C CA . TRP A 1 485 ? 12.729 -10.889 -15.152 1.00 97.81 485 TRP A CA 1
ATOM 3562 C C . TRP A 1 485 ? 12.172 -11.598 -13.914 1.00 97.81 485 TRP A C 1
ATOM 3564 O O . TRP A 1 485 ? 10.993 -11.944 -13.869 1.00 97.81 485 TRP A O 1
ATOM 3574 N N . ALA A 1 486 ? 13.024 -11.861 -12.931 1.00 97.12 486 ALA A N 1
ATOM 3575 C CA . ALA A 1 486 ? 12.669 -12.553 -11.699 1.00 97.12 486 ALA A CA 1
ATOM 3576 C C . ALA A 1 486 ? 12.691 -11.591 -10.516 1.00 97.12 486 ALA A C 1
ATOM 3578 O O . ALA A 1 486 ? 13.483 -10.652 -10.495 1.00 97.12 486 ALA A O 1
ATOM 3579 N N . LEU A 1 487 ? 11.852 -11.855 -9.518 1.00 96.38 487 LEU A N 1
ATOM 3580 C CA . LEU A 1 487 ? 11.871 -11.151 -8.242 1.00 96.38 487 LEU A CA 1
ATOM 3581 C C . LEU A 1 487 ? 13.138 -11.514 -7.447 1.00 96.38 487 LEU A C 1
ATOM 3583 O O . LEU A 1 487 ? 13.425 -12.697 -7.235 1.00 96.38 487 LEU A O 1
ATOM 3587 N N . GLY A 1 488 ? 13.854 -10.501 -6.958 1.00 93.62 488 GLY A N 1
ATOM 3588 C CA . GLY A 1 488 ? 14.987 -10.648 -6.046 1.00 93.62 488 GLY A CA 1
ATOM 3589 C C . GLY A 1 488 ? 16.263 -9.941 -6.500 1.00 93.62 488 GLY A C 1
ATOM 3590 O O . GLY A 1 488 ? 16.302 -9.251 -7.517 1.00 93.62 488 GLY A O 1
ATOM 3591 N N . THR A 1 489 ? 17.324 -10.151 -5.723 1.00 92.00 489 THR A N 1
ATOM 3592 C CA . THR A 1 489 ? 18.641 -9.540 -5.928 1.00 92.00 489 THR A CA 1
ATOM 3593 C C . THR A 1 489 ? 19.342 -10.110 -7.158 1.00 92.00 489 THR A C 1
ATOM 3595 O O . THR A 1 489 ? 19.428 -11.332 -7.321 1.00 92.00 489 THR A O 1
ATOM 3598 N N . HIS A 1 490 ? 19.941 -9.236 -7.963 1.00 91.44 490 HIS A N 1
ATOM 3599 C CA . HIS A 1 490 ? 20.870 -9.632 -9.021 1.00 91.44 490 HIS A CA 1
ATOM 3600 C C . HIS A 1 490 ? 22.142 -10.293 -8.453 1.00 91.44 490 HIS A C 1
ATOM 3602 O O . HIS A 1 490 ? 22.479 -10.145 -7.276 1.00 91.44 490 HIS A O 1
ATOM 3608 N N . THR A 1 491 ? 22.862 -11.040 -9.292 1.00 91.50 491 THR A N 1
ATOM 3609 C CA . THR A 1 491 ? 24.103 -11.743 -8.917 1.00 91.50 491 THR A CA 1
ATOM 3610 C C . THR A 1 491 ? 25.349 -11.025 -9.434 1.00 91.50 491 THR A C 1
ATOM 3612 O O . THR A 1 491 ? 25.258 -10.084 -10.218 1.00 91.50 491 THR A O 1
ATOM 3615 N N . ALA A 1 492 ? 26.552 -11.491 -9.083 1.00 91.50 492 ALA A N 1
ATOM 3616 C CA . ALA A 1 492 ? 27.734 -11.060 -9.827 1.00 91.50 492 ALA A CA 1
ATOM 3617 C C . ALA A 1 492 ? 27.730 -11.654 -11.253 1.00 91.50 492 ALA A C 1
ATOM 3619 O O . ALA A 1 492 ? 27.098 -12.680 -11.514 1.00 91.50 492 ALA A O 1
ATOM 3620 N N . LYS A 1 493 ? 28.484 -11.038 -12.181 1.00 91.44 493 LYS A N 1
ATOM 3621 C CA . LYS A 1 493 ? 28.540 -11.428 -13.611 1.00 91.44 493 LYS A CA 1
ATOM 3622 C C . LYS A 1 493 ? 28.890 -12.899 -13.861 1.00 91.44 493 LYS A C 1
ATOM 3624 O O . LYS A 1 493 ? 28.435 -13.482 -14.838 1.00 91.44 493 LYS A O 1
ATOM 3629 N N . ASN A 1 494 ? 29.718 -13.474 -12.992 1.00 88.69 494 ASN A N 1
ATOM 3630 C CA . ASN A 1 494 ? 30.251 -14.830 -13.139 1.00 88.69 494 ASN A CA 1
ATOM 3631 C C . ASN A 1 494 ? 29.552 -15.852 -12.233 1.00 88.69 494 ASN A C 1
ATOM 3633 O O . ASN A 1 494 ? 29.967 -17.012 -12.195 1.00 88.69 494 ASN A O 1
ATOM 3637 N N . ASP A 1 495 ? 28.543 -15.425 -11.476 1.00 86.44 495 ASP A N 1
ATOM 3638 C CA . ASP A 1 495 ? 27.827 -16.313 -10.573 1.00 86.44 495 ASP A CA 1
ATOM 3639 C C . ASP A 1 495 ? 26.830 -17.178 -11.356 1.00 86.44 495 ASP A C 1
ATOM 3641 O O . ASP A 1 495 ? 26.299 -16.753 -12.390 1.00 86.44 495 ASP A O 1
ATOM 3645 N N . PRO A 1 496 ? 26.564 -18.408 -10.891 1.00 83.50 496 PRO A N 1
ATOM 3646 C CA . PRO A 1 496 ? 25.500 -19.216 -11.458 1.00 83.50 496 PRO A CA 1
ATOM 3647 C C . PRO A 1 496 ? 24.134 -18.598 -11.126 1.00 83.50 496 PRO A C 1
ATOM 3649 O O . PRO A 1 496 ? 23.985 -17.842 -10.164 1.00 83.50 496 PRO A O 1
ATOM 3652 N N . LEU A 1 497 ? 23.112 -18.953 -11.909 1.00 84.94 497 LEU A N 1
ATOM 3653 C CA . LEU A 1 497 ? 21.751 -18.463 -11.678 1.00 84.94 497 LEU A CA 1
ATOM 3654 C C . LEU A 1 497 ? 21.259 -18.817 -10.263 1.00 84.94 497 LEU A C 1
ATOM 3656 O O . LEU A 1 497 ? 21.465 -19.958 -9.831 1.00 84.94 497 LEU A O 1
ATOM 3660 N N . PRO A 1 498 ? 20.552 -17.910 -9.563 1.00 80.31 498 PRO A N 1
ATOM 3661 C CA . PRO A 1 498 ? 19.893 -18.240 -8.304 1.00 80.31 498 PRO A CA 1
ATOM 3662 C C . PRO A 1 498 ? 18.979 -19.470 -8.447 1.00 80.31 498 PRO A C 1
ATOM 3664 O O . PRO A 1 498 ? 18.331 -19.677 -9.476 1.00 80.31 498 PRO A O 1
ATOM 3667 N N . GLY A 1 499 ? 18.989 -20.340 -7.434 1.00 71.31 499 GLY A N 1
ATOM 3668 C CA . GLY A 1 499 ? 18.252 -21.610 -7.439 1.00 71.31 499 GLY A CA 1
ATOM 3669 C C . GLY A 1 499 ? 18.888 -22.755 -8.247 1.00 71.31 499 GLY A C 1
ATOM 3670 O O . GLY A 1 499 ? 18.360 -23.865 -8.224 1.00 71.31 499 GLY A O 1
ATOM 3671 N N . SER A 1 500 ? 20.018 -22.534 -8.931 1.00 65.50 500 SER A N 1
ATOM 3672 C CA . SER A 1 500 ? 20.809 -23.615 -9.549 1.00 65.50 500 SER A CA 1
ATOM 3673 C C . SER A 1 500 ? 21.595 -24.429 -8.510 1.00 65.50 500 SER A C 1
ATOM 3675 O O . SER A 1 500 ? 21.782 -23.991 -7.370 1.00 65.50 500 SER A O 1
ATOM 3677 N N . ALA A 1 501 ? 22.077 -25.621 -8.885 1.00 53.81 501 ALA A N 1
ATOM 3678 C CA . ALA A 1 501 ? 22.653 -26.592 -7.949 1.00 53.81 501 ALA A CA 1
ATOM 3679 C C . ALA A 1 501 ? 23.930 -26.114 -7.227 1.00 53.81 501 ALA A C 1
ATOM 3681 O O . ALA A 1 501 ? 24.334 -26.736 -6.238 1.00 53.81 501 ALA A O 1
ATOM 3682 N N . GLY A 1 502 ? 24.547 -25.013 -7.669 1.00 50.06 502 GLY A N 1
ATOM 3683 C CA . GLY A 1 502 ? 25.610 -24.346 -6.916 1.00 50.06 502 GLY A CA 1
ATOM 3684 C C . GLY A 1 502 ? 25.497 -22.830 -6.814 1.00 50.06 502 GLY A C 1
ATOM 3685 O O . GLY A 1 502 ? 26.515 -22.173 -6.595 1.00 50.06 502 GLY A O 1
ATOM 3686 N N . ALA A 1 503 ? 24.280 -22.283 -6.880 1.00 53.97 503 ALA A N 1
ATOM 3687 C CA . ALA A 1 503 ? 24.021 -20.997 -6.245 1.00 53.97 503 ALA A CA 1
ATOM 3688 C C . ALA A 1 503 ? 24.331 -21.123 -4.745 1.00 53.97 503 ALA A C 1
ATOM 3690 O O . ALA A 1 503 ? 23.865 -22.053 -4.078 1.00 53.97 503 ALA A O 1
ATOM 3691 N N . ALA A 1 504 ? 25.129 -20.203 -4.196 1.00 45.88 504 ALA A N 1
ATOM 3692 C CA . ALA A 1 504 ? 25.150 -20.035 -2.752 1.00 45.88 504 ALA A CA 1
ATOM 3693 C C . ALA A 1 504 ? 23.719 -19.672 -2.350 1.00 45.88 504 ALA A C 1
ATOM 3695 O O . ALA A 1 504 ? 23.177 -18.692 -2.853 1.00 45.88 504 ALA A O 1
ATOM 3696 N N . SER A 1 505 ? 23.089 -20.482 -1.501 1.00 36.59 505 SER A N 1
ATOM 3697 C CA . SER A 1 505 ? 21.791 -20.128 -0.948 1.00 36.59 505 SER A CA 1
ATOM 3698 C C . SER A 1 505 ? 21.966 -18.850 -0.121 1.00 36.59 505 SER A C 1
ATOM 3700 O O . SER A 1 505 ? 22.344 -18.918 1.049 1.00 36.59 505 SER A O 1
ATOM 3702 N N . SER A 1 506 ? 21.682 -17.681 -0.694 1.00 37.38 506 SER A N 1
ATOM 3703 C CA . SER A 1 506 ? 20.814 -16.766 0.039 1.00 37.38 506 SER A CA 1
ATOM 3704 C C . SER A 1 506 ? 19.528 -17.563 0.267 1.00 37.38 506 SER A C 1
ATOM 3706 O O . SER A 1 506 ? 19.091 -18.282 -0.630 1.00 37.38 506 SER A O 1
ATOM 3708 N N . GLY A 1 507 ? 19.084 -17.641 1.520 1.00 29.75 507 GLY A N 1
ATOM 3709 C CA . GLY A 1 507 ? 18.141 -18.656 1.993 1.00 29.75 507 GLY A CA 1
ATOM 3710 C C . GLY A 1 507 ? 16.833 -18.749 1.194 1.00 29.75 507 GLY A C 1
ATOM 3711 O O . GLY A 1 507 ? 16.587 -17.951 0.288 1.00 29.75 507 GLY A O 1
ATOM 3712 N N . PRO A 1 508 ? 15.950 -19.706 1.540 1.00 29.83 508 PRO A N 1
ATOM 3713 C CA . PRO A 1 508 ? 14.552 -19.595 1.124 1.00 29.83 508 PRO A CA 1
ATOM 3714 C C . PRO A 1 508 ? 14.064 -18.178 1.432 1.00 29.83 508 PRO A C 1
ATOM 3716 O O . PRO A 1 508 ? 14.578 -17.559 2.362 1.00 29.83 508 PRO A O 1
ATOM 3719 N N . GLY A 1 509 ? 13.130 -17.668 0.628 1.00 31.55 509 GLY A N 1
ATOM 3720 C CA . GLY A 1 509 ? 12.483 -16.377 0.839 1.00 31.55 509 GLY A CA 1
ATOM 3721 C C . GLY A 1 509 ? 11.790 -16.303 2.198 1.00 31.55 509 GLY A C 1
ATOM 3722 O O . GLY A 1 509 ? 10.567 -16.360 2.277 1.00 31.55 509 GLY A O 1
ATOM 3723 N N . ASP A 1 510 ? 12.583 -16.151 3.255 1.00 31.09 510 ASP A N 1
ATOM 3724 C CA . ASP A 1 510 ? 12.200 -15.609 4.538 1.00 31.09 510 ASP A CA 1
ATOM 3725 C C . ASP A 1 510 ? 11.918 -14.144 4.246 1.00 31.09 510 ASP A C 1
ATOM 3727 O O . ASP A 1 510 ? 12.746 -13.251 4.427 1.00 31.09 510 ASP A O 1
ATOM 3731 N N . PHE A 1 511 ? 10.729 -13.914 3.696 1.00 42.12 511 PHE A N 1
ATOM 3732 C CA . PHE A 1 511 ? 10.093 -12.624 3.802 1.00 42.12 511 PHE A CA 1
ATOM 3733 C C . PHE A 1 511 ? 10.121 -12.306 5.290 1.00 42.12 511 PHE A C 1
ATOM 3735 O O . PHE A 1 511 ? 9.595 -13.112 6.070 1.00 42.12 511 PHE A O 1
ATOM 3742 N N . PRO A 1 512 ? 10.777 -11.215 5.714 1.00 29.30 512 PRO A N 1
ATOM 3743 C CA . PRO A 1 512 ? 10.755 -10.869 7.114 1.00 29.30 512 PRO A CA 1
ATOM 3744 C C . PRO A 1 512 ? 9.285 -10.815 7.523 1.00 29.30 512 PRO A C 1
ATOM 3746 O O . PRO A 1 512 ? 8.487 -10.071 6.943 1.00 29.30 512 PRO A O 1
ATOM 3749 N N . ALA A 1 513 ? 8.914 -11.635 8.511 1.00 31.30 513 ALA A N 1
ATOM 3750 C CA . ALA A 1 513 ? 7.797 -11.267 9.358 1.00 31.30 513 ALA A CA 1
ATOM 3751 C C . ALA A 1 513 ? 8.056 -9.806 9.749 1.00 31.30 513 ALA A C 1
ATOM 3753 O O . ALA A 1 513 ? 9.219 -9.488 10.036 1.00 31.30 513 ALA A O 1
ATOM 3754 N N . PRO A 1 514 ? 7.050 -8.914 9.688 1.00 30.41 514 PRO A N 1
ATOM 3755 C CA . PRO A 1 514 ? 7.247 -7.545 10.128 1.00 30.41 514 PRO A CA 1
ATOM 3756 C C . PRO A 1 514 ? 7.959 -7.612 11.472 1.00 30.41 514 PRO A C 1
ATOM 3758 O O . PRO A 1 514 ? 7.487 -8.291 12.389 1.00 30.41 514 PRO A O 1
ATOM 3761 N N . THR A 1 515 ? 9.148 -7.007 11.553 1.00 29.19 515 THR A N 1
ATOM 3762 C CA . THR A 1 515 ? 9.811 -6.810 12.836 1.00 29.19 515 THR A CA 1
ATOM 3763 C C . THR A 1 515 ? 8.734 -6.214 13.729 1.00 29.19 515 THR A C 1
ATOM 3765 O O . THR A 1 515 ? 8.136 -5.225 13.291 1.00 29.19 515 THR A O 1
ATOM 3768 N N . PRO A 1 516 ? 8.406 -6.812 14.891 1.00 30.92 516 PRO A N 1
ATOM 3769 C CA . PRO A 1 516 ? 7.463 -6.202 15.807 1.00 30.92 516 PRO A CA 1
ATOM 3770 C C . PRO A 1 516 ? 7.916 -4.761 15.977 1.00 30.92 516 PRO A C 1
ATOM 3772 O O . PRO A 1 516 ? 9.031 -4.522 16.444 1.00 30.92 516 PRO A O 1
ATOM 3775 N N . GLY A 1 517 ? 7.122 -3.821 15.460 1.00 31.67 517 GLY A N 1
ATOM 3776 C CA . GLY A 1 517 ? 7.406 -2.417 15.675 1.00 31.67 517 GLY A CA 1
ATOM 3777 C C . GLY A 1 517 ? 7.496 -2.240 17.179 1.00 31.67 517 GLY A C 1
ATOM 3778 O O . GLY A 1 517 ? 6.689 -2.831 17.908 1.00 31.67 517 GLY A O 1
ATOM 3779 N N . ASP A 1 518 ? 8.488 -1.482 17.646 1.00 25.84 518 ASP A N 1
ATOM 3780 C CA . ASP A 1 518 ? 8.473 -1.029 19.030 1.00 25.84 518 ASP A CA 1
ATOM 3781 C C . ASP A 1 518 ? 7.054 -0.529 19.325 1.00 25.84 518 ASP A C 1
ATOM 3783 O O . ASP A 1 518 ? 6.486 0.182 18.484 1.00 25.84 518 ASP A O 1
ATOM 3787 N N . PRO A 1 519 ? 6.436 -0.959 20.440 1.00 26.58 519 PRO A N 1
ATOM 3788 C CA . PRO A 1 519 ? 5.066 -0.598 20.737 1.00 26.58 519 PRO A CA 1
ATOM 3789 C C . PRO A 1 519 ? 4.946 0.912 20.607 1.00 26.58 519 PRO A C 1
ATOM 3791 O O . PRO A 1 519 ? 5.622 1.660 21.316 1.00 26.58 519 PRO A O 1
ATOM 3794 N N . VAL A 1 520 ? 4.113 1.349 19.660 1.00 25.55 520 VAL A N 1
ATOM 3795 C CA . VAL A 1 520 ? 3.751 2.753 19.539 1.00 25.55 520 VAL A CA 1
ATOM 3796 C C . VAL A 1 520 ? 3.183 3.121 20.900 1.00 25.55 520 VAL A C 1
ATOM 3798 O O . VAL A 1 520 ? 2.175 2.553 21.325 1.00 25.55 520 VAL A O 1
ATOM 3801 N N . ALA A 1 521 ? 3.888 3.987 21.625 1.00 22.34 521 ALA A N 1
ATOM 3802 C CA . ALA A 1 521 ? 3.367 4.559 22.849 1.00 22.34 521 ALA A CA 1
ATOM 3803 C C . ALA A 1 521 ? 2.092 5.315 22.459 1.00 22.34 521 ALA A C 1
ATOM 3805 O O . ALA A 1 521 ? 2.166 6.354 21.802 1.00 22.34 521 ALA A O 1
ATOM 3806 N N . VAL A 1 522 ? 0.942 4.718 22.776 1.00 28.25 522 VAL A N 1
ATOM 3807 C CA . VAL A 1 522 ? -0.373 5.361 22.687 1.00 28.25 522 VAL A CA 1
ATOM 3808 C C . VAL A 1 522 ? -0.517 6.335 23.841 1.00 28.25 522 VAL A C 1
ATOM 3810 O O . VAL A 1 522 ? -0.206 5.922 24.984 1.00 28.25 522 VAL A O 1
#

Radius of gyration: 30.92 Å; chains: 1; bounding box: 95×71×85 Å

Foldseek 3Di:
DDDDDDDDDDDDDDDDDDDDDDDDDPDDDPVVVLVVVCVVQPVVVSVVVVQVVCVVVVNNPPPVQWFDPVLLVVLVVLLVVFKFKDAFQQLLLQFDAQQFLSFTWIWMARQVVLAIETEFEEAEDEAFCADPVRDGDPPCPVVSVVLVPDPDPVSSVVSSVQRDDDDDQVPPLNVVLQVLLQVVAFVLPFQQWKWAFLDHLGLQRIYGYGYHYHYGHCVVCVQGLEYEYAGRDDPVDADFKAKDHDPSSGSRPIYIYGYSPQQDWDQQFKDKAWDDDLDQAQDDVSLVVLLLVLQALLAFAPDQQHHDLQTPSWAKEKEFFAAPPDDQVSQQVSRQSNQVNSLVSSVVNRRHPSVPRYDYHYDGHPPHPHDHDRVRRMIMMGTFQSAIARRSNLNVLSNLRWFAQAACGCRQNNPDDVVNSGHHRFAATRLFVLQQLAAALLRHGGSGGTRGAHLDNSHGHSDPDPSSCSSVCSSVCVRSVGDDIYIDDGDPSRAGRPNRSPDPDPDPPPVDRPPRPDPDPD

Sequence (522 aa):
MSTEQQHAEQLTETAAPAAAVSEAAGPLPIPQRMLALQQKVGNAAFGRMVARWAQSNGRTLARDEIPTEAEIKEADDWAAEGVRRGTDLTPGAGGAGLNNAPGGFDATYDPAAGELTIIMRCGVEFVDGISAAGVARPGLEKALADANALPTEIERQTRLAAFRWPAGDTAPEKTQFMTDVETTIEPFWSGQHEFFLRKKGWSWLGSTVKVDIQVAAKSAMPTSHMTIKPVKIPADVSLGANVEPGAQTNARDQVMNVTSNTGASGSFLNHKVTFGVNQDAVVGGQATKLQKVIDTFKGAETSPGVADARSIQTPVVLTGRASATGDPAANQALSERRAAHVADFMRDHGFVNVTTRVSDSGVGDTTATGGEVENDRRVDIVIGSGGTQNTLQHEFGHAFGLGDEYASTPLVSPGQTPAQGTPAMGDTATHDNLVKNMVDSGGVPLKGAVCEPTDSIMSVGNVVRPQHYSTFHAALEQITAQSPWALGTHTAKNDPLPGSAGAASSGPGDFPAPTPGDPVAV

InterPro domains:
  IPR006665 OmpA-like domain [PS51123] (262-387)
  IPR036737 OmpA-like domain superfamily [G3DSA:3.30.1330.60] (255-385)
  IPR036737 OmpA-like domain superfamily [SSF103088] (269-383)